Protein AF-0000000077706873 (afdb_homodimer)

Sequence (640 aa):
MIKENCWNIPVNAPACMERHLDAADYRADGTLLLGASSLAGRCWQGSVWVYSDPKLAPSEGFCKAGVQTEAGVTDVRWISERSLLLASDAGSVELWELAEDERLLINRFTHLEHDDVVTGVSVSAGGRLAVSCSVDCRIKVWDLNQETVTSSYNAHSQPVSGVSCSPVDESLFLSCAQDGRLLLWDRRKPKPASRLDVVSPSCSPTAVVWHPHQSSTIAYGDELGRVTVRDLQTSDGVRTINAHSRRVSRLTFSSDSSPLLASVSDDCSVAVVTAELREIFRDRRHQDFVRGVCWVPGDSAVLTTVGWDHQVLHHSVSAPMIKENCWNIPVNAPACMERHLDAADYRADGTLLLGASSLAGRCWQGSVWVYSDPKLAPSEGFCKAGVQTEAGVTDVRWISERSLLLASDAGSVELWELAEDERLLINRFTHLEHDDVVTGVSVSAGGRLAVSCSVDCRIKVWDLNQETVTSSYNAHSQPVSGVSCSPVDESLFLSCAQDGRLLLWDRRKPKPASRLDVVSPSCSPTAVVWHPHQSSTIAYGDELGRVTVRDLQTSDGVRTINAHSRRVSRLTFSSDSSPLLASVSDDCSVAVVTAELREIFRDRRHQDFVRGVCWVPGDSAVLTTVGWDHQVLHHSVSAP

Organism: NCBI:txid369639

Nearest PDB structures (foldseek):
  7mx7-assembly1_B  TM=8.783E-01  e=8.567E-37  Homo sapiens
  4g56-assembly1_D-2  TM=8.998E-01  e=6.599E-36  Xenopus laevis
  5emk-assembly1_B  TM=8.696E-01  e=1.750E-36  Homo sapiens
  4x61-assembly1_B  TM=8.875E-01  e=2.028E-35  Homo sapiens
  4g56-assembly1_B-2  TM=8.948E-01  e=6.788E-32  Xenopus laevis

Structure (mmCIF, N/CA/C/O backbone):
data_AF-0000000077706873-model_v1
#
loop_
_entity.id
_entity.type
_entity.pdbx_description
1 polymer 'Methylosome protein WDR77'
#
loop_
_atom_site.group_PDB
_atom_site.id
_atom_site.type_symbol
_atom_site.label_atom_id
_atom_site.label_alt_id
_atom_site.label_comp_id
_atom_site.label_asym_id
_atom_site.label_entity_id
_atom_site.label_seq_id
_atom_site.pdbx_PDB_ins_code
_atom_site.Cartn_x
_atom_site.Cartn_y
_atom_site.Cartn_z
_atom_site.occupancy
_atom_site.B_iso_or_equiv
_atom_site.auth_seq_id
_atom_site.auth_comp_id
_atom_site.auth_asym_id
_atom_site.auth_atom_id
_atom_site.pdbx_PDB_model_num
ATOM 1 N N . MET A 1 1 ? 15.844 -6.973 32.781 1 16.78 1 MET A N 1
ATOM 2 C CA . MET A 1 1 ? 14.586 -7.574 32.344 1 16.78 1 MET A CA 1
ATOM 3 C C . MET A 1 1 ? 14.188 -7.07 30.969 1 16.78 1 MET A C 1
ATOM 5 O O . MET A 1 1 ? 14.062 -5.863 30.766 1 16.78 1 MET A O 1
ATOM 9 N N . ILE A 1 2 ? 14.406 -7.609 29.719 1 21.69 2 ILE A N 1
ATOM 10 C CA . ILE A 1 2 ? 14.766 -7.16 28.375 1 21.69 2 ILE A CA 1
ATOM 11 C C . ILE A 1 2 ? 13.547 -6.531 27.688 1 21.69 2 ILE A C 1
ATOM 13 O O . ILE A 1 2 ? 12.484 -7.156 27.609 1 21.69 2 ILE A O 1
ATOM 17 N N . LYS A 1 3 ? 13.219 -5.371 27.875 1 23.64 3 LYS A N 1
ATOM 18 C CA . LYS A 1 3 ? 12.055 -4.555 27.547 1 23.64 3 LYS A CA 1
ATOM 19 C C . LYS A 1 3 ? 11.57 -4.836 26.125 1 23.64 3 LYS A C 1
ATOM 21 O O . LYS A 1 3 ? 12.305 -4.625 25.156 1 23.64 3 LYS A O 1
ATOM 26 N N . GLU A 1 4 ? 10.859 -5.969 25.75 1 26.92 4 GLU A N 1
ATOM 27 C CA . GLU A 1 4 ? 10.438 -6.648 24.531 1 26.92 4 GLU A CA 1
ATOM 28 C C . GLU A 1 4 ? 9.852 -5.664 23.531 1 26.92 4 GLU A C 1
ATOM 30 O O . GLU A 1 4 ? 9.102 -4.762 23.906 1 26.92 4 GLU A O 1
ATOM 35 N N . ASN A 1 5 ? 10.594 -5.234 22.578 1 28.28 5 ASN A N 1
ATOM 36 C CA . ASN A 1 5 ? 10.281 -4.363 21.453 1 28.28 5 ASN A CA 1
ATOM 37 C C . ASN A 1 5 ? 8.875 -4.629 20.922 1 28.28 5 ASN A C 1
ATOM 39 O O . ASN A 1 5 ? 8.609 -5.691 20.359 1 28.28 5 ASN A O 1
ATOM 43 N N . CYS A 1 6 ? 7.891 -4.383 21.672 1 31.64 6 CYS A N 1
ATOM 44 C CA . CYS A 1 6 ? 6.523 -4.75 21.328 1 31.64 6 CYS A CA 1
ATOM 45 C C . CYS A 1 6 ? 6.27 -4.555 19.828 1 31.64 6 CYS A C 1
ATOM 47 O O . CYS A 1 6 ? 5.195 -4.891 19.328 1 31.64 6 CYS A O 1
ATOM 49 N N . TRP A 1 7 ? 6.75 -3.361 19.25 1 31.06 7 TRP A N 1
ATOM 50 C CA . TRP A 1 7 ? 6.488 -3.244 17.828 1 31.06 7 TRP A CA 1
ATOM 51 C C . TRP A 1 7 ? 7.414 -4.156 17.031 1 31.06 7 TRP A C 1
ATOM 53 O O . TRP A 1 7 ? 8.633 -4.141 17.234 1 31.06 7 TRP A O 1
ATOM 63 N N . ASN A 1 8 ? 7.348 -5.332 17 1 32.16 8 ASN A N 1
ATOM 64 C CA . ASN A 1 8 ? 8.094 -6.395 16.344 1 32.16 8 ASN A CA 1
ATOM 65 C C . ASN A 1 8 ? 8.562 -5.969 14.945 1 32.16 8 ASN A C 1
ATOM 67 O O . ASN A 1 8 ? 8.07 -6.488 13.945 1 32.16 8 ASN A O 1
ATOM 71 N N . ILE A 1 9 ? 8.688 -4.762 14.648 1 34.12 9 ILE A N 1
ATOM 72 C CA . ILE A 1 9 ? 9.195 -4.41 13.328 1 34.12 9 ILE A CA 1
ATOM 73 C C . ILE A 1 9 ? 10.602 -4.98 13.148 1 34.12 9 ILE A C 1
ATOM 75 O O . ILE A 1 9 ? 11.484 -4.734 13.969 1 34.12 9 ILE A O 1
ATOM 79 N N . PRO A 1 10 ? 10.758 -6.059 12.359 1 32.31 10 PRO A N 1
ATOM 80 C CA . PRO A 1 10 ? 12.109 -6.586 12.125 1 32.31 10 PRO A CA 1
ATOM 81 C C . PRO A 1 10 ? 13.117 -5.488 11.789 1 32.31 10 PRO A C 1
ATOM 83 O O . PRO A 1 10 ? 12.75 -4.461 11.211 1 32.31 10 PRO A O 1
ATOM 86 N N . VAL A 1 11 ? 14.352 -5.48 12.32 1 32.69 11 VAL A N 1
ATOM 87 C CA . VAL A 1 11 ? 15.547 -4.652 12.227 1 32.69 11 VAL A CA 1
ATOM 88 C C . VAL A 1 11 ? 15.938 -4.469 10.766 1 32.69 11 VAL A C 1
ATOM 90 O O . VAL A 1 11 ? 16.5 -3.439 10.391 1 32.69 11 VAL A O 1
ATOM 93 N N . ASN A 1 12 ? 15.977 -5.562 9.992 1 28.95 12 ASN A N 1
ATOM 94 C CA . ASN A 1 12 ? 16.578 -5.566 8.664 1 28.95 12 ASN A CA 1
ATOM 95 C C . ASN A 1 12 ? 15.719 -4.82 7.656 1 28.95 12 ASN A C 1
ATOM 97 O O . ASN A 1 12 ? 15.844 -5.035 6.449 1 28.95 12 ASN A O 1
ATOM 101 N N . ALA A 1 13 ? 14.547 -4.453 7.984 1 32.66 13 ALA A N 1
ATOM 102 C CA . ALA A 1 13 ? 13.75 -3.744 6.992 1 32.66 13 ALA A CA 1
ATOM 103 C C . ALA A 1 13 ? 14.539 -2.607 6.355 1 32.66 13 ALA A C 1
ATOM 105 O O . ALA A 1 13 ? 15.383 -1.986 7.008 1 32.66 13 ALA A O 1
ATOM 106 N N . PRO A 1 14 ? 14.742 -2.668 4.988 1 32.25 14 PRO A N 1
ATOM 107 C CA . PRO A 1 14 ? 15.492 -1.52 4.477 1 32.25 14 PRO A CA 1
ATOM 108 C C . PRO A 1 14 ? 15.477 -0.33 5.43 1 32.25 14 PRO A C 1
ATOM 110 O O . PRO A 1 14 ? 14.594 -0.233 6.285 1 32.25 14 PRO A O 1
ATOM 113 N N . ALA A 1 15 ? 16.609 0.495 5.57 1 32.75 15 ALA A N 1
ATOM 114 C CA . ALA A 1 15 ? 16.75 1.733 6.332 1 32.75 15 ALA A CA 1
ATOM 115 C C . ALA A 1 15 ? 15.406 2.428 6.516 1 32.75 15 ALA A C 1
ATOM 117 O O . ALA A 1 15 ? 14.742 2.781 5.539 1 32.75 15 ALA A O 1
ATOM 118 N N . CYS A 1 16 ? 14.477 1.838 7.215 1 38.09 16 CYS A N 1
ATOM 119 C CA . CYS A 1 16 ? 13.336 2.631 7.672 1 38.09 16 CYS A CA 1
ATOM 120 C C . CYS A 1 16 ? 13.602 4.121 7.488 1 38.09 16 CYS A C 1
ATOM 122 O O . CYS A 1 16 ? 14.484 4.684 8.141 1 38.09 16 CYS A O 1
ATOM 124 N N . MET A 1 17 ? 13.672 4.5 6.234 1 45.53 17 MET A N 1
ATOM 125 C CA . MET A 1 17 ? 13.727 5.938 5.965 1 45.53 17 MET A CA 1
ATOM 126 C C . MET A 1 17 ? 13.039 6.723 7.07 1 45.53 17 MET A C 1
ATOM 128 O O . MET A 1 17 ? 12.117 6.215 7.719 1 45.53 17 MET A O 1
ATOM 132 N N . GLU A 1 18 ? 13.719 7.824 7.434 1 60.56 18 GLU A N 1
ATOM 133 C CA . GLU A 1 18 ? 13.523 8.852 8.453 1 60.56 18 GLU A CA 1
ATOM 134 C C . GLU A 1 18 ? 12.062 9.289 8.523 1 60.56 18 GLU A C 1
ATOM 136 O O . GLU A 1 18 ? 11.422 9.492 7.496 1 60.56 18 GLU A O 1
ATOM 141 N N . ARG A 1 19 ? 11.43 8.812 9.578 1 78.69 19 ARG A N 1
ATOM 142 C CA . ARG A 1 19 ? 10.102 9.32 9.906 1 78.69 19 ARG A CA 1
ATOM 143 C C . ARG A 1 19 ? 10.055 10.836 9.812 1 78.69 19 ARG A C 1
ATOM 145 O O . ARG A 1 19 ? 10.977 11.523 10.281 1 78.69 19 ARG A O 1
ATOM 152 N N . HIS A 1 20 ? 9.25 11.211 8.891 1 87.56 20 HIS A N 1
ATOM 153 C CA . HIS A 1 20 ? 8.938 12.633 8.844 1 87.56 20 HIS A CA 1
ATOM 154 C C . HIS A 1 20 ? 7.789 12.977 9.789 1 87.56 20 HIS A C 1
ATOM 156 O O . HIS A 1 20 ? 6.672 12.477 9.617 1 87.56 20 HIS A O 1
ATOM 162 N N . LEU A 1 21 ? 8.117 13.75 10.82 1 94.06 21 LEU A N 1
ATOM 163 C CA . LEU A 1 21 ? 7.023 14.234 11.648 1 94.06 21 LEU A CA 1
ATOM 164 C C . LEU A 1 21 ? 6.242 15.336 10.938 1 94.06 21 LEU A C 1
ATOM 166 O O . LEU A 1 21 ? 6.805 16.375 10.594 1 94.06 21 LEU A O 1
ATOM 170 N N . ASP A 1 22 ? 4.934 15.062 10.773 1 94.31 22 ASP A N 1
ATOM 171 C CA . ASP A 1 22 ? 4.141 15.922 9.906 1 94.31 22 ASP A CA 1
ATOM 172 C C . ASP A 1 22 ? 3.154 16.766 10.719 1 94.31 22 ASP A C 1
ATOM 174 O O . ASP A 1 22 ? 2.68 17.797 10.25 1 94.31 22 ASP A O 1
ATOM 178 N N . ALA A 1 23 ? 2.783 16.266 11.883 1 97.12 23 ALA A N 1
ATOM 179 C CA . ALA A 1 23 ? 1.717 16.938 12.609 1 97.12 23 ALA A CA 1
ATOM 180 C C . ALA A 1 23 ? 1.834 16.703 14.109 1 97.12 23 ALA A C 1
ATOM 182 O O . ALA A 1 23 ? 2.336 15.656 14.539 1 97.12 23 AL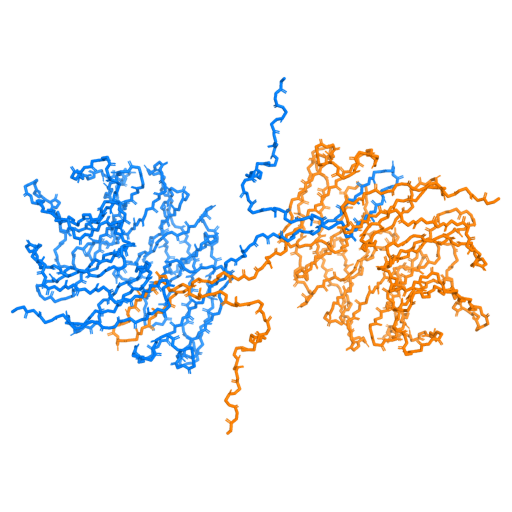A A O 1
ATOM 183 N N . ALA A 1 24 ? 1.385 17.672 14.867 1 98.06 24 ALA A N 1
ATOM 184 C CA . ALA A 1 24 ? 1.316 17.609 16.328 1 98.06 24 ALA A CA 1
ATOM 185 C C . ALA A 1 24 ? 0.114 18.391 16.859 1 98.06 24 ALA A C 1
ATOM 187 O O . ALA A 1 24 ? -0.297 19.391 16.266 1 98.06 24 ALA A O 1
ATOM 188 N N . ASP A 1 25 ? -0.452 17.938 17.922 1 98.12 25 ASP A N 1
ATOM 189 C CA . ASP A 1 25 ? -1.562 18.609 18.609 1 98.12 25 ASP A CA 1
ATOM 190 C C . ASP A 1 25 ? -1.57 18.266 20.094 1 98.12 25 ASP A C 1
ATOM 192 O O . ASP A 1 25 ? -1.201 17.156 20.484 1 98.12 25 ASP A O 1
ATOM 196 N N . TYR A 1 26 ? -1.989 19.219 20.891 1 97 26 TYR A N 1
ATOM 197 C CA . TYR A 1 26 ? -2.07 18.984 22.328 1 97 26 TYR A CA 1
ATOM 198 C C . TYR A 1 26 ? -3.514 18.781 22.766 1 97 26 TYR A C 1
ATOM 200 O O . TYR A 1 26 ? -4.422 19.469 22.297 1 97 26 TYR A O 1
ATOM 208 N N . ARG A 1 27 ? -3.598 17.875 23.672 1 95.75 27 ARG A N 1
ATOM 209 C CA . ARG A 1 27 ? -4.824 17.75 24.453 1 95.75 27 ARG A CA 1
ATOM 210 C C . ARG A 1 27 ? -4.863 18.781 25.562 1 95.75 27 ARG A C 1
ATOM 212 O O . ARG A 1 27 ? -3.832 19.359 25.922 1 95.75 27 ARG A O 1
ATOM 219 N N . ALA A 1 28 ? -6.043 19 26.125 1 92.25 28 ALA A N 1
ATOM 220 C CA . ALA A 1 28 ? -6.207 20.031 27.141 1 92.25 28 ALA A CA 1
ATOM 221 C C . ALA A 1 28 ? -5.332 19.75 28.359 1 92.25 28 ALA A C 1
ATOM 223 O O . ALA A 1 28 ? -4.883 20.688 29.031 1 92.25 28 ALA A O 1
ATOM 224 N N . ASP A 1 29 ? -5.047 18.547 28.656 1 93.44 29 ASP A N 1
ATOM 225 C CA . ASP A 1 29 ? -4.297 18.188 29.859 1 93.44 29 ASP A CA 1
ATOM 226 C C . ASP A 1 29 ? -2.795 18.172 29.578 1 93.44 29 ASP A C 1
ATOM 228 O O . ASP A 1 29 ? -2.01 17.75 30.438 1 93.44 29 ASP A O 1
ATOM 232 N N . GLY A 1 30 ? -2.404 18.5 28.406 1 94.31 30 GLY A N 1
ATOM 233 C CA . GLY A 1 30 ? -0.988 18.594 28.094 1 94.31 30 GLY A CA 1
ATOM 234 C C . GLY A 1 30 ? -0.446 17.359 27.406 1 94.31 30 GLY A C 1
ATOM 235 O O . GLY A 1 30 ? 0.752 17.266 27.141 1 94.31 30 GLY A O 1
ATOM 236 N N . THR A 1 31 ? -1.299 16.391 27.141 1 96.06 31 THR A N 1
ATOM 237 C CA . THR A 1 31 ? -0.906 15.203 26.391 1 96.06 31 THR A CA 1
ATOM 238 C C . THR A 1 31 ? -0.659 15.547 24.922 1 96.06 31 THR A C 1
ATOM 240 O O . THR A 1 31 ? -1.461 16.25 24.297 1 96.06 31 THR A O 1
ATOM 243 N N . LEU A 1 32 ? 0.48 15.031 24.406 1 97.69 32 LEU A N 1
ATOM 244 C CA . LEU A 1 32 ? 0.893 15.383 23.062 1 97.69 32 LEU A CA 1
ATOM 245 C C . LEU A 1 32 ? 0.562 14.258 22.078 1 97.69 32 LEU A C 1
ATOM 247 O O . LEU A 1 32 ? 0.85 13.094 22.359 1 97.69 32 LEU A O 1
ATOM 251 N N . LEU A 1 33 ? -0.036 14.625 20.984 1 98.19 33 LEU A N 1
ATOM 252 C CA . LEU A 1 33 ? -0.323 13.742 19.859 1 98.19 33 LEU A CA 1
ATOM 253 C C . LEU A 1 33 ? 0.626 14.016 18.703 1 98.19 33 LEU A C 1
ATOM 255 O O . LEU A 1 33 ? 0.815 15.164 18.312 1 98.19 33 LEU A O 1
ATOM 259 N N . LEU A 1 34 ? 1.258 12.945 18.172 1 96.75 34 LEU A N 1
ATOM 260 C CA . LEU A 1 34 ? 2.152 13.078 17.016 1 96.75 34 LEU A CA 1
ATOM 261 C C . LEU A 1 34 ? 1.663 12.227 15.852 1 96.75 34 LEU A C 1
ATOM 263 O O . LEU A 1 34 ? 1.203 11.102 16.047 1 96.75 34 LEU A O 1
ATOM 267 N N . GLY A 1 35 ? 1.711 12.781 14.633 1 95.69 35 GLY A N 1
ATOM 268 C CA . GLY A 1 35 ? 1.531 12.047 13.391 1 95.69 35 GLY A CA 1
ATOM 269 C C . GLY A 1 35 ? 2.75 12.094 12.492 1 95.69 35 GLY A C 1
ATOM 270 O O . GLY A 1 35 ? 3.4 13.133 12.367 1 95.69 35 GLY A O 1
ATOM 271 N N . ALA A 1 36 ? 3.074 10.977 11.875 1 93 36 ALA A N 1
ATOM 272 C CA . ALA A 1 36 ? 4.281 10.891 11.055 1 93 36 ALA A CA 1
ATOM 273 C C . ALA A 1 36 ? 4.039 10.055 9.805 1 93 36 ALA A C 1
ATOM 275 O O . ALA A 1 36 ? 3.072 9.289 9.742 1 93 36 ALA A O 1
ATOM 276 N N . SER A 1 37 ? 4.891 10.352 8.82 1 88.19 37 SER A N 1
ATOM 277 C CA . SER A 1 37 ? 4.941 9.547 7.602 1 88.19 37 SER A CA 1
ATOM 278 C C . SER A 1 37 ? 6.332 8.961 7.383 1 88.19 37 SER A C 1
ATOM 280 O O . SER A 1 37 ? 7.336 9.594 7.711 1 88.19 37 SER A O 1
ATOM 282 N N . SER A 1 38 ? 6.375 7.801 6.961 1 79.31 38 SER A N 1
ATOM 283 C CA . SER A 1 38 ? 7.648 7.164 6.645 1 79.31 38 SER A CA 1
ATOM 284 C C . SER A 1 38 ? 7.57 6.402 5.324 1 79.31 38 SER A C 1
ATOM 286 O O . SER A 1 38 ? 6.516 5.867 4.969 1 79.31 38 SER A O 1
ATOM 288 N N . LEU A 1 39 ? 8.578 6.828 4.641 1 62 39 LEU A N 1
ATOM 289 C CA . LEU A 1 39 ? 8.695 6.02 3.434 1 62 39 LEU A CA 1
ATOM 290 C C . LEU A 1 39 ? 8.906 4.551 3.781 1 62 39 LEU A C 1
ATOM 292 O O . LEU A 1 39 ? 9.82 4.215 4.543 1 62 39 LEU A O 1
ATOM 296 N N . ALA A 1 40 ? 7.863 4.062 3.682 1 56.66 40 ALA A N 1
ATOM 297 C CA . ALA A 1 40 ? 8.008 2.619 3.855 1 56.66 40 ALA A CA 1
ATOM 298 C C . ALA A 1 40 ? 8.422 1.948 2.549 1 56.66 40 ALA A C 1
ATOM 300 O O . ALA A 1 40 ? 8.367 2.566 1.482 1 56.66 40 ALA A O 1
ATOM 301 N N . GLY A 1 41 ? 9.117 0.908 2.697 1 53.66 41 GLY A N 1
ATOM 302 C CA . GLY A 1 41 ? 9.766 0.121 1.658 1 53.66 41 GLY A CA 1
ATOM 303 C C . GLY A 1 41 ? 8.922 -0.016 0.403 1 53.66 41 GLY A C 1
ATOM 304 O O . GLY A 1 41 ? 7.852 0.579 0.301 1 53.66 41 GLY A O 1
ATOM 305 N N . ARG A 1 42 ? 9.359 -0.532 -0.549 1 53.12 42 ARG A N 1
ATOM 306 C CA . ARG A 1 42 ? 8.922 -0.988 -1.863 1 53.12 42 ARG A CA 1
ATOM 307 C C . ARG A 1 42 ? 7.656 -1.834 -1.753 1 53.12 42 ARG A C 1
ATOM 309 O O . ARG A 1 42 ? 7.559 -2.699 -0.88 1 53.12 42 ARG A O 1
ATOM 316 N N . CYS A 1 43 ? 6.52 -1.011 -2.227 1 59.03 43 CYS A N 1
ATOM 317 C CA . CYS A 1 43 ? 5.332 -1.855 -2.318 1 59.03 43 CYS A CA 1
ATOM 318 C C . CYS A 1 43 ? 5.305 -2.615 -3.639 1 59.03 43 CYS A C 1
ATOM 320 O O . CYS A 1 43 ? 5.938 -2.201 -4.613 1 59.03 43 CYS A O 1
ATOM 322 N N . TRP A 1 44 ? 4.879 -3.775 -3.549 1 66.69 44 TRP A N 1
ATOM 323 C CA . TRP A 1 44 ? 4.672 -4.566 -4.758 1 66.69 44 TRP A CA 1
ATOM 324 C C . TRP A 1 44 ? 3.24 -4.43 -5.262 1 66.69 44 TRP A C 1
ATOM 326 O O . TRP A 1 44 ? 2.289 -4.535 -4.484 1 66.69 44 TRP A O 1
ATOM 336 N N . GLN A 1 45 ? 3.125 -3.848 -6.469 1 79.38 45 GLN A N 1
ATOM 337 C CA . GLN A 1 45 ? 1.843 -3.871 -7.164 1 79.38 45 GLN A CA 1
ATOM 338 C C . GLN A 1 45 ? 1.781 -5.02 -8.164 1 79.38 45 GLN A C 1
ATOM 340 O O . GLN A 1 45 ? 2.799 -5.656 -8.453 1 79.38 45 GLN A O 1
ATOM 345 N N . GLY A 1 46 ? 0.496 -5.328 -8.594 1 87.19 46 GLY A N 1
ATOM 346 C CA . GLY A 1 46 ? 0.313 -6.414 -9.539 1 87.19 46 GLY A CA 1
ATOM 347 C C . GLY A 1 46 ? -0.362 -5.977 -10.828 1 87.19 46 GLY A C 1
ATOM 348 O O . GLY A 1 46 ? -0.893 -4.867 -10.906 1 87.19 46 GLY A O 1
ATOM 349 N N . SER A 1 47 ? -0.188 -6.762 -11.828 1 89.56 47 SER A N 1
ATOM 350 C CA . SER A 1 47 ? -0.892 -6.613 -13.102 1 89.56 47 SER A CA 1
ATOM 351 C C . SER A 1 47 ? -1.396 -7.957 -13.609 1 89.56 47 SER A C 1
ATOM 353 O O . SER A 1 47 ? -0.757 -8.992 -13.398 1 89.56 47 SER A O 1
ATOM 355 N N . VAL A 1 48 ? -2.561 -7.895 -14.242 1 94.94 48 VAL A N 1
ATOM 356 C CA . VAL A 1 48 ? -3.146 -9.047 -14.93 1 94.94 48 VAL A CA 1
ATOM 357 C C . VAL A 1 48 ? -3.48 -8.672 -16.375 1 94.94 48 VAL A C 1
ATOM 359 O O . VAL A 1 48 ? -4.07 -7.617 -16.625 1 94.94 48 VAL A O 1
ATOM 362 N N . TRP A 1 49 ? -3.064 -9.523 -17.312 1 95.44 49 TRP A N 1
ATOM 363 C CA . TRP A 1 49 ? -3.344 -9.281 -18.719 1 95.44 49 TRP A CA 1
ATOM 364 C C . TRP A 1 49 ? -3.932 -10.516 -19.375 1 95.44 49 TRP A C 1
ATOM 366 O O . TRP A 1 49 ? -3.545 -11.648 -19.062 1 95.44 49 TRP A O 1
ATOM 376 N N . VAL A 1 50 ? -4.836 -10.266 -20.328 1 96.38 50 VAL A N 1
ATOM 377 C CA . VAL A 1 50 ? -5.426 -11.32 -21.141 1 96.38 50 VAL A CA 1
ATOM 378 C C . VAL A 1 50 ? -5.059 -11.094 -22.609 1 96.38 50 VAL A C 1
ATOM 380 O O . VAL A 1 50 ? -5.289 -10.008 -23.156 1 96.38 50 VAL A O 1
ATOM 383 N N . TYR A 1 51 ? -4.496 -12.109 -23.266 1 96.5 51 TYR A N 1
ATOM 384 C CA . TYR A 1 51 ? -4.09 -12.023 -24.656 1 96.5 51 TYR A CA 1
ATOM 385 C C . TYR A 1 51 ? -4.832 -13.047 -25.5 1 96.5 51 TYR A C 1
ATOM 387 O O . TYR A 1 51 ? -4.707 -14.258 -25.281 1 96.5 51 TYR A O 1
ATOM 395 N N . SER A 1 52 ? -5.523 -12.57 -26.516 1 96.06 52 SER A N 1
ATOM 396 C CA . SER A 1 52 ? -6.113 -13.492 -27.469 1 96.06 52 SER A CA 1
ATOM 397 C C . SER A 1 52 ? -5.035 -14.203 -28.281 1 96.06 52 SER A C 1
ATOM 399 O O . SER A 1 52 ? -5.168 -15.391 -28.609 1 96.06 52 SER A O 1
ATOM 401 N N . ASP A 1 53 ? -4.062 -13.492 -28.672 1 96.25 53 ASP A N 1
ATOM 402 C CA . ASP A 1 53 ? -2.885 -14.047 -29.344 1 96.25 53 ASP A CA 1
ATOM 403 C C . ASP A 1 53 ? -1.69 -14.094 -28.391 1 96.25 53 ASP A C 1
ATOM 405 O O . ASP A 1 53 ? -1.033 -13.07 -28.156 1 96.25 53 ASP A O 1
ATOM 409 N N . PRO A 1 54 ? -1.365 -15.297 -27.969 1 95.88 54 PRO A N 1
ATOM 410 C CA . PRO A 1 54 ? -0.304 -15.43 -26.969 1 95.88 54 PRO A CA 1
ATOM 411 C C . PRO A 1 54 ? 1.046 -14.922 -27.469 1 95.88 54 PRO A C 1
ATOM 413 O O . PRO A 1 54 ? 1.902 -14.547 -26.656 1 95.88 54 PRO A O 1
ATOM 416 N N . LYS A 1 55 ? 1.239 -14.867 -28.672 1 95.38 55 LYS A N 1
ATOM 417 C CA . LYS A 1 55 ? 2.525 -14.461 -29.234 1 95.38 55 LYS A CA 1
ATOM 418 C C . LYS A 1 55 ? 2.775 -12.969 -29.016 1 95.38 55 LYS A C 1
ATOM 420 O O . LYS A 1 55 ? 3.908 -12.508 -29.156 1 95.38 55 LYS A O 1
ATOM 425 N N . LEU A 1 56 ? 1.769 -12.266 -28.75 1 94.25 56 LEU A N 1
ATOM 426 C CA . LEU A 1 56 ? 1.897 -10.82 -28.578 1 94.25 56 LEU A CA 1
ATOM 427 C C . LEU A 1 56 ? 2.191 -10.477 -27.125 1 94.25 56 LEU A C 1
ATOM 429 O O . LEU A 1 56 ? 2.475 -9.32 -26.797 1 94.25 56 LEU A O 1
ATOM 433 N N . ALA A 1 57 ? 2.107 -11.461 -26.266 1 93.88 57 ALA A N 1
ATOM 434 C CA . ALA A 1 57 ? 2.467 -11.258 -24.875 1 93.88 57 ALA A CA 1
ATOM 435 C C . ALA A 1 57 ? 3.979 -11.117 -24.703 1 93.88 57 ALA A C 1
ATOM 437 O O . ALA A 1 57 ? 4.75 -11.734 -25.438 1 93.88 57 ALA A O 1
ATOM 438 N N . PRO A 1 58 ? 4.539 -10.273 -23.781 1 92.88 58 PRO A N 1
ATOM 439 C CA . PRO A 1 58 ? 3.812 -9.555 -22.734 1 92.88 58 PRO A CA 1
ATOM 440 C C . PRO A 1 58 ? 3.566 -8.086 -23.078 1 92.88 58 PRO A C 1
ATOM 442 O O . PRO A 1 58 ? 3.5 -7.242 -22.188 1 92.88 58 PRO A O 1
ATOM 445 N N . SER A 1 59 ? 3.496 -7.742 -24.328 1 88.88 59 SER A N 1
ATOM 446 C CA . SER A 1 59 ? 3.262 -6.359 -24.719 1 88.88 59 SER A CA 1
ATOM 447 C C . SER A 1 59 ? 1.866 -5.895 -24.328 1 88.88 59 SER A C 1
ATOM 449 O O . SER A 1 59 ? 0.868 -6.352 -24.891 1 88.88 59 SER A O 1
ATOM 451 N N . GLU A 1 60 ? 1.838 -4.941 -23.469 1 85.44 60 GLU A N 1
ATOM 452 C CA . GLU A 1 60 ? 0.584 -4.504 -22.859 1 85.44 60 GLU A CA 1
ATOM 453 C C . GLU A 1 60 ? -0.36 -3.918 -23.906 1 85.44 60 GLU A C 1
ATOM 455 O O . GLU A 1 60 ? -1.581 -4.039 -23.797 1 85.44 60 GLU A O 1
ATOM 460 N N . GLY A 1 61 ? 0.227 -3.287 -24.906 1 84.44 61 GLY A N 1
ATOM 461 C CA . GLY A 1 61 ? -0.577 -2.652 -25.938 1 84.44 61 GLY A CA 1
ATOM 462 C C . GLY A 1 61 ? -1.406 -3.639 -26.75 1 84.44 61 GLY A C 1
ATOM 463 O O . GLY A 1 61 ? -2.332 -3.244 -27.453 1 84.44 61 GLY A O 1
ATOM 464 N N . PHE A 1 62 ? -1.13 -4.941 -26.609 1 90.12 62 PHE A N 1
ATOM 465 C CA . PHE A 1 62 ? -1.813 -5.93 -27.438 1 90.12 62 PHE A CA 1
ATOM 466 C C . PHE A 1 62 ? -2.723 -6.809 -26.578 1 90.12 62 PHE A C 1
ATOM 468 O O . PHE A 1 62 ? -3.271 -7.797 -27.062 1 90.12 62 PHE A O 1
ATOM 475 N N . CYS A 1 63 ? -2.816 -6.543 -25.281 1 91.5 63 CYS A N 1
ATOM 476 C CA . CYS A 1 63 ? -3.73 -7.32 -24.453 1 91.5 63 CYS A CA 1
ATOM 477 C C . CYS A 1 63 ? -5.18 -6.953 -24.75 1 91.5 63 CYS A C 1
ATOM 479 O O . CYS A 1 63 ? -5.473 -5.812 -25.109 1 91.5 63 CYS A O 1
ATOM 481 N N . LYS A 1 64 ? -5.93 -7.902 -24.688 1 92.38 64 LYS A N 1
ATOM 482 C CA . LYS A 1 64 ? -7.359 -7.684 -24.891 1 92.38 64 LYS A CA 1
ATOM 483 C C . LYS A 1 64 ? -7.992 -7.02 -23.672 1 92.38 64 LYS A C 1
ATOM 485 O O . LYS A 1 64 ? -8.922 -6.215 -23.812 1 92.38 64 LYS A O 1
ATOM 490 N N . ALA A 1 65 ? -7.566 -7.395 -22.516 1 93.06 65 ALA A N 1
ATOM 491 C CA . ALA A 1 65 ? -7.969 -6.797 -21.25 1 93.06 65 ALA A CA 1
ATOM 492 C C . ALA A 1 65 ? -6.809 -6.793 -20.25 1 93.06 65 ALA A C 1
ATOM 494 O O . ALA A 1 65 ? -5.953 -7.68 -20.281 1 93.06 65 ALA A O 1
ATOM 495 N N . GLY A 1 66 ? -6.754 -5.773 -19.438 1 93.31 66 GLY A N 1
ATOM 496 C CA . GLY A 1 66 ? -5.727 -5.676 -18.422 1 93.31 66 GLY A CA 1
ATOM 497 C C . GLY A 1 66 ? -6.148 -4.828 -17.234 1 93.31 66 GLY A C 1
ATOM 498 O O . GLY A 1 66 ? -7.012 -3.957 -17.359 1 93.31 66 GLY A O 1
ATOM 499 N N . VAL A 1 67 ? -5.535 -5.141 -16.078 1 89.5 67 VAL A N 1
ATOM 500 C CA . VAL A 1 67 ? -5.832 -4.355 -14.875 1 89.5 67 VAL A CA 1
ATOM 501 C C . VAL A 1 67 ? -4.617 -4.348 -13.953 1 89.5 67 VAL A C 1
ATOM 503 O O . VAL A 1 67 ? -3.83 -5.297 -13.938 1 89.5 67 VAL A O 1
ATOM 506 N N . GLN A 1 68 ? -4.52 -3.277 -13.266 1 85.75 68 GLN A N 1
ATOM 507 C CA . GLN A 1 68 ? -3.568 -3.225 -12.164 1 85.75 68 GLN A CA 1
ATOM 508 C C . GLN A 1 68 ? -4.223 -3.645 -10.852 1 85.75 68 GLN A C 1
ATOM 510 O O . GLN A 1 68 ? -5.363 -3.271 -10.57 1 85.75 68 GLN A O 1
ATOM 515 N N . THR A 1 69 ? -3.477 -4.5 -10.133 1 85.25 69 THR A N 1
ATOM 516 C CA . THR A 1 69 ? -3.949 -4.91 -8.812 1 85.25 69 THR A CA 1
ATOM 517 C C . THR A 1 69 ? -3.146 -4.219 -7.711 1 85.25 69 THR A C 1
ATOM 519 O O . THR A 1 69 ? -2.027 -3.762 -7.945 1 85.25 69 THR A O 1
ATOM 522 N N . GLU A 1 70 ? -3.695 -4.109 -6.559 1 77.94 70 GLU A N 1
ATOM 523 C CA . GLU A 1 70 ? -3.084 -3.383 -5.449 1 77.94 70 GLU A CA 1
ATOM 524 C C . GLU A 1 70 ? -1.846 -4.109 -4.934 1 77.94 70 GLU A C 1
ATOM 526 O O . GLU A 1 70 ? -0.916 -3.479 -4.426 1 77.94 70 GLU A O 1
ATOM 531 N N . ALA A 1 71 ? -1.929 -5.395 -5.004 1 83.56 71 ALA A N 1
ATOM 532 C CA . ALA A 1 71 ? -0.812 -6.223 -4.555 1 83.56 71 ALA A CA 1
ATOM 533 C C . ALA A 1 71 ? -0.26 -7.066 -5.699 1 83.56 71 ALA A C 1
ATOM 535 O O . ALA A 1 71 ? -0.911 -7.219 -6.738 1 83.56 71 ALA A O 1
ATOM 536 N N . GLY A 1 72 ? 0.965 -7.527 -5.57 1 88.88 72 GLY A N 1
ATOM 537 C CA . GLY A 1 72 ? 1.558 -8.422 -6.551 1 88.88 72 GLY A CA 1
ATOM 538 C C . GLY A 1 72 ? 0.744 -9.68 -6.777 1 88.88 72 GLY A C 1
ATOM 539 O O . GLY A 1 72 ? 0.03 -10.133 -5.879 1 88.88 72 GLY A O 1
ATOM 540 N N . VAL A 1 73 ? 0.865 -10.258 -7.977 1 94.38 73 VAL A N 1
ATOM 541 C CA . VAL A 1 73 ? 0.155 -11.477 -8.352 1 94.38 73 VAL A CA 1
ATOM 542 C C . VAL A 1 73 ? 1.116 -12.664 -8.336 1 94.38 73 VAL A C 1
ATOM 544 O O . VAL A 1 73 ? 2.133 -12.656 -9.031 1 94.38 73 VAL A O 1
ATOM 547 N N . THR A 1 74 ? 0.732 -13.641 -7.516 1 96.12 74 THR A N 1
ATOM 548 C CA . THR A 1 74 ? 1.629 -14.781 -7.375 1 96.12 74 THR A CA 1
ATOM 549 C C . THR A 1 74 ? 1.162 -15.953 -8.234 1 96.12 74 THR A C 1
ATOM 551 O O . THR A 1 74 ? 1.958 -16.812 -8.602 1 96.12 74 THR A O 1
ATOM 554 N N . ASP A 1 75 ? -0.107 -16.031 -8.523 1 98 75 ASP A N 1
ATOM 555 C CA . ASP A 1 75 ? -0.685 -17.109 -9.336 1 98 75 ASP A CA 1
ATOM 556 C C . ASP A 1 75 ? -2.004 -16.656 -9.961 1 98 75 ASP A C 1
ATOM 558 O O . ASP A 1 75 ? -2.699 -15.797 -9.422 1 98 75 ASP A O 1
ATOM 562 N N . VAL A 1 76 ? -2.316 -17.266 -11.094 1 98.19 76 VAL A N 1
ATOM 563 C CA . VAL A 1 76 ? -3.568 -17 -11.797 1 98.19 76 VAL A CA 1
ATOM 564 C C . VAL A 1 76 ? -4.105 -18.297 -12.398 1 98.19 76 VAL A C 1
ATOM 566 O O . VAL A 1 76 ? -3.332 -19.156 -12.836 1 98.19 76 VAL A O 1
ATOM 569 N N . ARG A 1 77 ? -5.426 -18.438 -12.406 1 98.12 77 ARG A N 1
ATOM 570 C CA . ARG A 1 77 ? -6.082 -19.578 -13.039 1 98.12 77 ARG A CA 1
ATOM 571 C C . ARG A 1 77 ? -7.395 -19.156 -13.688 1 98.12 77 ARG A C 1
ATOM 573 O O . ARG A 1 77 ? -8.156 -18.375 -13.117 1 98.12 77 ARG A O 1
ATOM 580 N N . TRP A 1 78 ? -7.645 -19.75 -14.828 1 97.5 78 TRP A N 1
ATOM 581 C CA . TRP A 1 78 ? -8.992 -19.672 -15.383 1 97.5 78 TRP A CA 1
ATOM 582 C C . TRP A 1 78 ? -9.945 -20.578 -14.625 1 97.5 78 TRP A C 1
ATOM 584 O O . TRP A 1 78 ? -9.602 -21.719 -14.305 1 97.5 78 TRP A O 1
ATOM 594 N N . ILE A 1 79 ? -11.094 -20.062 -14.359 1 97.31 79 ILE A N 1
ATOM 595 C CA . ILE A 1 79 ? -12.172 -20.859 -13.797 1 97.31 79 ILE A CA 1
ATOM 596 C C . ILE A 1 79 ? -13.117 -21.297 -14.914 1 97.31 79 ILE A C 1
ATOM 598 O O . ILE A 1 79 ? -13.547 -22.453 -14.961 1 97.31 79 ILE A O 1
ATOM 602 N N . SER A 1 80 ? -13.461 -20.391 -15.75 1 95.25 80 SER A N 1
ATOM 603 C CA . SER A 1 80 ? -14.32 -20.562 -16.922 1 95.25 80 SER A CA 1
ATOM 604 C C . SER A 1 80 ? -13.836 -19.703 -18.078 1 95.25 80 SER A C 1
ATOM 606 O O . SER A 1 80 ? -12.703 -19.203 -18.078 1 95.25 80 SER A O 1
ATOM 608 N N . GLU A 1 81 ? -14.711 -19.594 -19.031 1 94.75 81 GLU A N 1
ATOM 609 C CA . GLU A 1 81 ? -14.359 -18.781 -20.188 1 94.75 81 GLU A CA 1
ATOM 610 C C . GLU A 1 81 ? -14.289 -17.297 -19.812 1 94.75 81 GLU A C 1
ATOM 612 O O . GLU A 1 81 ? -13.641 -16.516 -20.516 1 94.75 81 GLU A O 1
ATOM 617 N N . ARG A 1 82 ? -14.93 -17.016 -18.719 1 95.5 82 ARG A N 1
ATOM 618 C CA . ARG A 1 82 ? -15 -15.578 -18.438 1 95.5 82 ARG A CA 1
ATOM 619 C C . ARG A 1 82 ? -14.461 -15.273 -17.031 1 95.5 82 ARG A C 1
ATOM 621 O O . ARG A 1 82 ? -14.219 -14.109 -16.703 1 95.5 82 ARG A O 1
ATOM 628 N N . SER A 1 83 ? -14.281 -16.266 -16.281 1 96.5 83 SER A N 1
ATOM 629 C CA . SER A 1 83 ? -13.906 -16.016 -14.898 1 96.5 83 SER A CA 1
ATOM 630 C C . SER A 1 83 ? -12.484 -16.5 -14.617 1 96.5 83 SER A C 1
ATOM 632 O O . SER A 1 83 ? -12.062 -17.531 -15.125 1 96.5 83 SER A O 1
ATOM 634 N N . LEU A 1 84 ? -11.797 -15.703 -13.797 1 96.69 84 LEU A N 1
ATOM 635 C CA . LEU A 1 84 ? -10.438 -16.094 -13.43 1 96.69 84 LEU A CA 1
ATOM 636 C C . LEU A 1 84 ? -10.195 -15.883 -11.938 1 96.69 84 LEU A C 1
ATOM 638 O O . LEU A 1 84 ? -10.844 -15.047 -11.312 1 96.69 84 LEU A O 1
ATOM 642 N N . LEU A 1 85 ? -9.336 -16.641 -11.375 1 98.19 85 LEU A N 1
ATOM 643 C CA . LEU A 1 85 ? -8.93 -16.609 -9.977 1 98.19 85 LEU A CA 1
ATOM 644 C C . LEU A 1 85 ? -7.492 -16.109 -9.836 1 98.19 85 LEU A C 1
ATOM 646 O O . LEU A 1 85 ? -6.613 -16.516 -10.602 1 98.19 85 LEU A O 1
ATOM 650 N N . LEU A 1 86 ? -7.273 -15.211 -8.875 1 97.31 86 LEU A N 1
ATOM 651 C CA . LEU A 1 86 ? -5.961 -14.617 -8.648 1 97.31 86 LEU A CA 1
ATOM 652 C C . LEU A 1 86 ? -5.504 -14.852 -7.211 1 97.31 86 LEU A C 1
ATOM 654 O O . LEU A 1 86 ? -6.305 -14.742 -6.277 1 97.31 86 LEU A O 1
ATOM 658 N N . ALA A 1 87 ? -4.23 -15.156 -7.039 1 97.5 87 ALA A N 1
ATOM 659 C CA . ALA A 1 87 ? -3.559 -15.172 -5.742 1 97.5 87 ALA A CA 1
ATOM 660 C C . ALA A 1 87 ? -2.637 -13.969 -5.586 1 97.5 87 ALA A C 1
ATOM 662 O O . ALA A 1 87 ? -1.9 -13.617 -6.512 1 97.5 87 ALA A O 1
ATOM 663 N N . SER A 1 88 ? -2.627 -13.344 -4.453 1 94.19 88 SER A N 1
ATOM 664 C CA . SER A 1 88 ? -1.825 -12.133 -4.258 1 94.19 88 SER A CA 1
ATOM 665 C C . SER A 1 88 ? -0.742 -12.359 -3.207 1 94.19 88 SER A C 1
ATOM 667 O O . SER A 1 88 ? -0.848 -13.266 -2.381 1 94.19 88 SER A O 1
ATOM 669 N N . ASP A 1 89 ? 0.26 -11.438 -3.234 1 90.5 89 ASP A N 1
ATOM 670 C CA . ASP A 1 89 ? 1.323 -11.523 -2.238 1 90.5 89 ASP A CA 1
ATOM 671 C C . ASP A 1 89 ? 0.938 -10.781 -0.96 1 90.5 89 ASP A C 1
ATOM 673 O O . ASP A 1 89 ? 1.699 -10.773 0.01 1 90.5 89 ASP A O 1
ATOM 677 N N . ALA A 1 90 ? -0.295 -10.266 -0.989 1 84.31 90 ALA A N 1
ATOM 678 C CA . ALA A 1 90 ? -0.78 -9.602 0.22 1 84.31 90 ALA A CA 1
ATOM 679 C C . ALA A 1 90 ? -1.735 -10.508 0.994 1 84.31 90 ALA A C 1
ATOM 681 O O . ALA A 1 90 ? -2.27 -10.109 2.033 1 84.31 90 ALA A O 1
ATOM 682 N N . GLY A 1 91 ? -2.012 -11.695 0.476 1 92.19 91 GLY A N 1
ATOM 683 C CA . GLY A 1 91 ? -2.816 -12.664 1.206 1 92.19 91 GLY A CA 1
ATOM 684 C C . GLY A 1 91 ? -4.254 -12.727 0.721 1 92.19 91 GLY A C 1
ATOM 685 O O . GLY A 1 91 ? -5.094 -13.375 1.346 1 92.19 91 GLY A O 1
ATOM 686 N N . SER A 1 92 ? -4.508 -12.062 -0.38 1 94.25 92 SER A N 1
ATOM 687 C CA . SER A 1 92 ? -5.875 -12.094 -0.889 1 94.25 92 SER A CA 1
ATOM 688 C C . SER A 1 92 ? -6.023 -13.125 -2.004 1 94.25 92 SER A C 1
ATOM 690 O O . SER A 1 92 ? -5.055 -13.445 -2.695 1 94.25 92 SER A O 1
ATOM 692 N N . VAL A 1 93 ? -7.184 -13.688 -2.051 1 97.06 93 VAL A N 1
ATOM 693 C CA . VAL A 1 93 ? -7.695 -14.391 -3.223 1 97.06 93 VAL A CA 1
ATOM 694 C C . VAL A 1 93 ? -8.773 -13.547 -3.898 1 97.06 93 VAL A C 1
ATOM 696 O O . VAL A 1 93 ? -9.68 -13.039 -3.234 1 97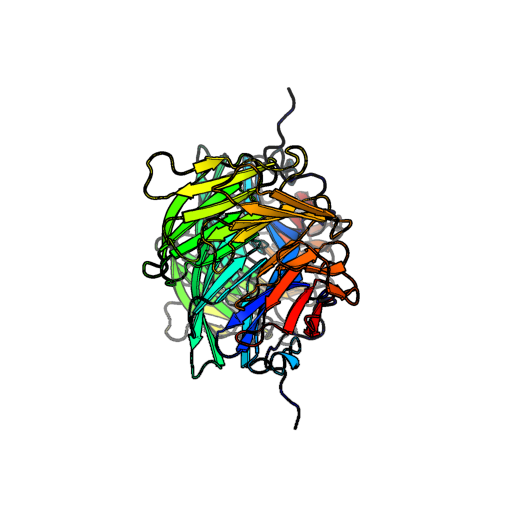.06 93 VAL A O 1
ATOM 699 N N . GLU A 1 94 ? -8.617 -13.367 -5.203 1 96.25 94 GLU A N 1
ATOM 700 C CA . GLU A 1 94 ? -9.508 -12.469 -5.93 1 96.25 94 GLU A CA 1
ATOM 701 C C . GLU A 1 94 ? -10.18 -13.188 -7.102 1 96.25 94 GLU A C 1
ATOM 703 O O . GLU A 1 94 ? -9.547 -13.992 -7.789 1 96.25 94 GLU A O 1
ATOM 708 N N . LEU A 1 95 ? -11.461 -12.891 -7.242 1 96.25 95 LEU A N 1
ATOM 709 C CA . LEU A 1 95 ? -12.227 -13.359 -8.391 1 96.25 95 LEU A CA 1
ATOM 710 C C . LEU A 1 95 ? -12.5 -12.219 -9.367 1 96.25 95 LEU A C 1
ATOM 712 O O . LEU A 1 95 ? -13.023 -11.172 -8.969 1 96.25 95 LEU A O 1
ATOM 716 N N . TRP A 1 96 ? -12.094 -12.422 -10.594 1 95.94 96 TRP A N 1
ATOM 717 C CA . TRP A 1 96 ? -12.297 -11.43 -11.648 1 95.94 96 TRP A CA 1
ATOM 718 C C . TRP A 1 96 ? -13.125 -12.016 -12.789 1 95.94 96 TRP A C 1
ATOM 720 O O . TRP A 1 96 ? -13.117 -13.227 -13.008 1 95.94 96 TRP A O 1
ATOM 730 N N . GLU A 1 97 ? -13.812 -11.133 -13.5 1 95.56 97 GLU A N 1
ATOM 731 C CA . GLU A 1 97 ? -14.641 -11.547 -14.625 1 95.56 97 GLU A CA 1
ATOM 732 C C . GLU A 1 97 ? -14.43 -10.641 -15.836 1 95.56 97 GLU A C 1
ATOM 734 O O . GLU A 1 97 ? -14.312 -9.422 -15.688 1 95.56 97 GLU A O 1
ATOM 739 N N . LEU A 1 98 ? -14.383 -11.305 -16.984 1 94.19 98 LEU A N 1
ATOM 740 C CA . LEU A 1 98 ? -14.367 -10.547 -18.219 1 94.19 98 LEU A CA 1
ATOM 741 C C . LEU A 1 98 ? -15.766 -10.047 -18.578 1 94.19 98 LEU A C 1
ATOM 743 O O . LEU A 1 98 ? -16.734 -10.82 -18.531 1 94.19 98 LEU A O 1
ATOM 747 N N . ALA A 1 99 ? -15.758 -8.742 -18.766 1 92.44 99 ALA A N 1
ATOM 748 C CA . ALA A 1 99 ? -17.016 -8.109 -19.141 1 92.44 99 ALA A CA 1
ATOM 749 C C . ALA A 1 99 ? -16.844 -7.277 -20.406 1 92.44 99 ALA A C 1
ATOM 751 O O . ALA A 1 99 ? -15.75 -7.188 -20.953 1 92.44 99 ALA A O 1
ATOM 752 N N . GLU A 1 100 ? -17.969 -6.734 -20.922 1 91.5 100 GLU A N 1
ATOM 753 C CA . GLU A 1 100 ? -17.984 -5.867 -22.094 1 91.5 100 GLU A CA 1
ATOM 754 C C . GLU A 1 100 ? -17.234 -6.504 -23.266 1 91.5 100 GLU A C 1
ATOM 756 O O . GLU A 1 100 ? -16.266 -5.938 -23.75 1 91.5 100 GLU A O 1
ATOM 761 N N . ASP A 1 101 ? -17.688 -7.648 -23.797 1 92.88 101 ASP A N 1
ATOM 762 C CA . ASP A 1 101 ? -17.094 -8.414 -24.891 1 92.88 101 ASP A CA 1
ATOM 763 C C . ASP A 1 101 ? -15.625 -8.711 -24.625 1 92.88 101 ASP A C 1
ATOM 765 O O . ASP A 1 101 ? -14.773 -8.516 -25.484 1 92.88 101 ASP A O 1
ATOM 769 N N . GLU A 1 102 ? -15.281 -8.953 -23.359 1 91.94 102 GLU A N 1
ATOM 770 C CA . GLU A 1 102 ? -13.992 -9.422 -22.859 1 91.94 102 GLU A CA 1
ATOM 771 C C . GLU A 1 102 ? -12.945 -8.312 -22.906 1 91.94 102 GLU A C 1
ATOM 773 O O . GLU A 1 102 ? -11.75 -8.586 -23.031 1 91.94 102 GLU A O 1
ATOM 778 N N . ARG A 1 103 ? -13.344 -7.039 -22.859 1 89.56 103 ARG A N 1
ATOM 779 C CA . ARG A 1 103 ? -12.398 -5.93 -22.969 1 89.56 103 ARG A CA 1
ATOM 780 C C . ARG A 1 103 ? -12.148 -5.289 -21.609 1 89.56 103 ARG A C 1
ATOM 782 O O . ARG A 1 103 ? -11.297 -4.414 -21.469 1 89.56 103 ARG A O 1
ATOM 789 N N . LEU A 1 104 ? -12.969 -5.867 -20.703 1 90.56 104 LEU A N 1
ATOM 790 C CA . LEU A 1 104 ? -12.859 -5.301 -19.359 1 90.56 104 LEU A CA 1
ATOM 791 C C . LEU A 1 104 ? -12.805 -6.402 -18.297 1 90.56 104 LEU A C 1
ATOM 793 O O . LEU A 1 104 ? -13.555 -7.379 -18.375 1 90.56 104 LEU A O 1
ATOM 797 N N . LEU A 1 105 ? -11.867 -6.215 -17.406 1 91.88 105 LEU A N 1
ATOM 798 C CA . LEU A 1 105 ? -11.82 -7.078 -16.234 1 91.88 105 LEU A CA 1
ATOM 799 C C . LEU A 1 105 ? -12.5 -6.406 -15.039 1 91.88 105 LEU A C 1
ATOM 801 O O . LEU A 1 105 ? -12.133 -5.293 -14.656 1 91.88 105 LEU A O 1
ATOM 805 N N . ILE A 1 106 ? -13.484 -7.113 -14.453 1 91 106 ILE A N 1
ATOM 806 C CA . ILE A 1 106 ? -14.203 -6.598 -13.297 1 91 106 ILE A CA 1
ATOM 807 C C . ILE A 1 106 ? -13.906 -7.461 -12.07 1 91 106 ILE A C 1
ATOM 809 O O . ILE A 1 106 ? -13.961 -8.688 -12.141 1 91 106 ILE A O 1
ATOM 813 N N . ASN A 1 107 ? -13.562 -6.738 -10.984 1 90.44 107 ASN A N 1
ATOM 814 C CA . ASN A 1 107 ? -13.328 -7.453 -9.734 1 90.44 107 ASN A CA 1
ATOM 815 C C . ASN A 1 107 ? -14.641 -7.883 -9.086 1 90.44 107 ASN A C 1
ATOM 817 O O . ASN A 1 107 ? -15.445 -7.043 -8.68 1 90.44 107 ASN A O 1
ATOM 821 N N . ARG A 1 108 ? -14.836 -9.148 -8.953 1 89.44 108 ARG A N 1
ATOM 822 C CA . ARG A 1 108 ? -16.047 -9.664 -8.32 1 89.44 108 ARG A CA 1
ATOM 823 C C . ARG A 1 108 ? -15.898 -9.703 -6.805 1 89.44 108 ARG A C 1
ATOM 825 O O . ARG A 1 108 ? -16.781 -9.266 -6.074 1 89.44 108 ARG A O 1
ATOM 832 N N . PHE A 1 109 ? -14.758 -10.312 -6.41 1 87.88 109 PHE A N 1
ATOM 833 C CA . PHE A 1 109 ? -14.469 -10.227 -4.984 1 87.88 109 PHE A CA 1
ATOM 834 C C . PHE A 1 109 ? -12.961 -10.219 -4.738 1 87.88 109 PHE A C 1
ATOM 836 O O . PHE A 1 109 ? -12.195 -10.719 -5.562 1 87.88 109 PHE A O 1
ATOM 843 N N . THR A 1 110 ? -12.586 -9.562 -3.635 1 88.94 110 THR A N 1
ATOM 844 C CA . THR A 1 110 ? -11.258 -9.625 -3.031 1 88.94 110 THR A CA 1
ATOM 845 C C . THR A 1 110 ? -11.352 -9.984 -1.552 1 88.94 110 THR A C 1
ATOM 847 O O . THR A 1 110 ? -11.844 -9.188 -0.744 1 88.94 110 THR A O 1
ATOM 850 N N . HIS A 1 111 ? -10.906 -11.203 -1.237 1 91.06 111 HIS A N 1
ATOM 851 C CA . HIS A 1 111 ? -10.977 -11.641 0.153 1 91.06 111 HIS A CA 1
ATOM 852 C C . HIS A 1 111 ? -9.578 -11.789 0.751 1 91.06 111 HIS A C 1
ATOM 854 O O . HIS A 1 111 ? -8.781 -12.594 0.27 1 91.06 111 HIS A O 1
ATOM 860 N N . LEU A 1 112 ? -9.328 -11.016 1.793 1 88.12 112 LEU A N 1
ATOM 861 C CA . LEU A 1 112 ? -8.078 -11.125 2.531 1 88.12 112 LEU A CA 1
ATOM 862 C C . LEU A 1 112 ? -8.164 -12.219 3.588 1 88.12 112 LEU A C 1
ATOM 864 O O . LEU A 1 112 ? -8.258 -11.93 4.781 1 88.12 112 LEU A O 1
ATOM 868 N N . GLU A 1 113 ? -8.062 -13.508 3.17 1 90.75 113 GLU A N 1
ATOM 869 C CA . GLU A 1 113 ? -8.336 -14.641 4.051 1 90.75 113 GLU A CA 1
ATOM 870 C C . GLU A 1 113 ? -7.047 -15.266 4.566 1 90.75 113 GLU A C 1
ATOM 872 O O . GLU A 1 113 ? -7.066 -16.062 5.508 1 90.75 113 GLU A O 1
ATOM 877 N N . HIS A 1 114 ? -5.93 -14.992 3.945 1 92.75 114 HIS A N 1
ATOM 878 C CA . HIS A 1 114 ? -4.633 -15.477 4.402 1 92.75 114 HIS A CA 1
ATOM 879 C C . HIS A 1 114 ? -3.85 -14.367 5.102 1 92.75 114 HIS A C 1
ATOM 881 O O . HIS A 1 114 ? -3.912 -13.211 4.695 1 92.75 114 HIS A O 1
ATOM 887 N N . ASP A 1 115 ? -3.084 -14.672 6.043 1 85.44 115 ASP A N 1
ATOM 888 C CA . ASP A 1 115 ? -2.336 -13.711 6.844 1 85.44 115 ASP A CA 1
ATOM 889 C C . ASP A 1 115 ? -0.979 -13.406 6.215 1 85.44 115 ASP A C 1
ATOM 891 O O . ASP A 1 115 ? -0.182 -12.656 6.777 1 85.44 115 ASP A O 1
ATOM 895 N N . ASP A 1 116 ? -0.709 -14.039 5.195 1 89.19 116 ASP A N 1
ATOM 896 C CA . ASP A 1 116 ? 0.541 -13.852 4.465 1 89.19 116 ASP A CA 1
ATOM 897 C C . ASP A 1 116 ? 0.356 -14.141 2.977 1 89.19 116 ASP A C 1
ATOM 899 O O . ASP A 1 116 ? -0.766 -14.367 2.518 1 89.19 116 ASP A O 1
ATOM 903 N N . VAL A 1 117 ? 1.412 -14.18 2.182 1 90.5 117 VAL A N 1
ATOM 904 C CA . VAL A 1 117 ? 1.427 -14.367 0.734 1 90.5 117 VAL A CA 1
ATOM 905 C C . VAL A 1 117 ? 0.673 -15.641 0.37 1 90.5 117 VAL A C 1
ATOM 907 O O . VAL A 1 117 ? 0.917 -16.703 0.954 1 90.5 117 VAL A O 1
ATOM 910 N N . VAL A 1 118 ? -0.297 -15.531 -0.529 1 97.44 118 VAL A N 1
ATOM 911 C CA . VAL A 1 118 ? -0.871 -16.719 -1.151 1 97.44 118 VAL A CA 1
ATOM 912 C C . VAL A 1 118 ? 0.081 -17.25 -2.221 1 97.44 118 VAL A C 1
ATOM 914 O O . VAL A 1 118 ? 0.381 -16.562 -3.195 1 97.44 118 VAL A O 1
ATOM 917 N N . THR A 1 119 ? 0.527 -18.5 -2.076 1 97.25 119 THR A N 1
ATOM 918 C CA . THR A 1 119 ? 1.593 -19.031 -2.92 1 97.25 119 THR A CA 1
ATOM 919 C C . THR A 1 119 ? 1.014 -19.75 -4.137 1 97.25 119 THR A C 1
ATOM 921 O O . THR A 1 119 ? 1.72 -19.984 -5.121 1 97.25 119 THR A O 1
ATOM 924 N N . GLY A 1 120 ? -0.243 -20.141 -4.051 1 97.94 120 GLY A N 1
ATOM 925 C CA . GLY A 1 120 ? -0.859 -20.828 -5.172 1 97.94 120 GLY A CA 1
ATOM 926 C C . GLY A 1 120 ? -2.359 -21 -5.02 1 97.94 120 GLY A C 1
ATOM 927 O O . GLY A 1 120 ? -2.889 -20.922 -3.91 1 97.94 120 GLY A O 1
ATOM 928 N N . VAL A 1 121 ? -2.992 -21.203 -6.18 1 98.62 121 VAL A N 1
ATOM 929 C CA . VAL A 1 121 ? -4.406 -21.547 -6.242 1 98.62 121 VAL A CA 1
ATOM 930 C C . VAL A 1 121 ? -4.617 -22.688 -7.238 1 98.62 121 VAL A C 1
ATOM 932 O O . VAL A 1 121 ? -3.881 -22.797 -8.227 1 98.62 121 VAL A O 1
ATOM 935 N N . SER A 1 122 ? -5.543 -23.516 -6.93 1 98.44 122 SER A N 1
ATOM 936 C CA . SER A 1 122 ? -5.98 -24.594 -7.82 1 98.44 122 SER A CA 1
ATOM 937 C C . SER A 1 122 ? -7.5 -24.656 -7.91 1 98.44 122 SER A C 1
ATOM 939 O O . SER A 1 122 ? -8.195 -24.484 -6.902 1 98.44 122 SER A O 1
ATOM 941 N N . VAL A 1 123 ? -7.953 -24.859 -9.141 1 97.62 123 VAL A N 1
ATOM 942 C CA . VAL A 1 123 ? -9.391 -24.891 -9.375 1 97.62 123 VAL A CA 1
ATOM 943 C C . VAL A 1 123 ? -9.828 -26.328 -9.68 1 97.62 123 VAL A C 1
ATOM 945 O O . VAL A 1 123 ? -9.156 -27.047 -10.422 1 97.62 123 VAL A O 1
ATOM 948 N N . SER A 1 124 ? -10.945 -26.688 -9.117 1 95.69 124 SER A N 1
ATOM 949 C CA . SER A 1 124 ? -11.461 -28.031 -9.383 1 95.69 124 SER A CA 1
ATOM 950 C C . SER A 1 124 ? -11.984 -28.141 -10.812 1 95.69 124 SER A C 1
ATOM 952 O O . SE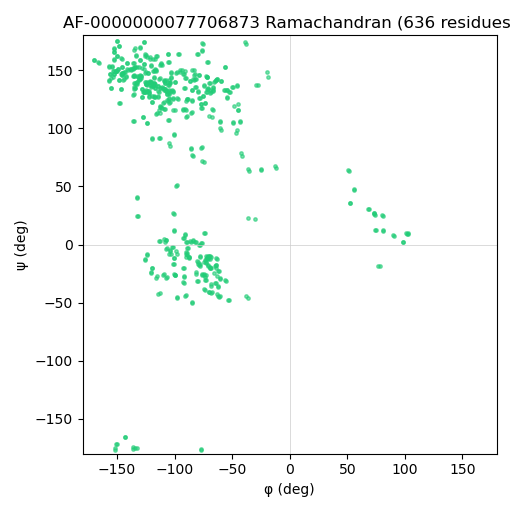R A 1 124 ? -12.281 -27.125 -11.453 1 95.69 124 SER A O 1
ATOM 954 N N . ALA A 1 125 ? -12.039 -29.359 -11.32 1 88.81 125 ALA A N 1
ATOM 955 C CA . ALA A 1 125 ? -12.438 -29.625 -12.703 1 88.81 125 ALA A CA 1
ATOM 956 C C . ALA A 1 125 ? -13.805 -29.016 -13.008 1 88.81 125 ALA A C 1
ATOM 958 O O . ALA A 1 125 ? -14.031 -28.5 -14.109 1 88.81 125 ALA A O 1
ATOM 959 N N . GLY A 1 126 ? -14.688 -28.906 -12.125 1 88.94 126 GLY A N 1
ATOM 960 C CA . GLY A 1 126 ? -16.016 -28.359 -12.359 1 88.94 126 GLY A CA 1
ATOM 961 C C . GLY A 1 126 ? -16.094 -26.859 -12.141 1 88.94 126 GLY A C 1
ATOM 962 O O . GLY A 1 126 ? -17.109 -26.234 -12.438 1 88.94 126 GLY A O 1
ATOM 963 N N . GLY A 1 127 ? -15.086 -26.359 -11.688 1 93.19 127 GLY A N 1
ATOM 964 C CA . GLY A 1 127 ? -15.008 -24.922 -11.5 1 93.19 127 GLY A CA 1
ATOM 965 C C . GLY A 1 127 ? -15.82 -24.422 -10.32 1 93.19 127 GLY A C 1
ATOM 966 O O . GLY A 1 127 ? -16.062 -23.219 -10.188 1 93.19 127 GLY A O 1
ATOM 967 N N . ARG A 1 128 ? -16.25 -25.297 -9.508 1 94.5 128 ARG A N 1
ATOM 968 C CA . ARG A 1 128 ? -17.078 -24.922 -8.383 1 94.5 128 ARG A CA 1
ATOM 969 C C . ARG A 1 128 ? -16.25 -24.656 -7.137 1 94.5 128 ARG A C 1
ATOM 971 O O . ARG A 1 128 ? -16.594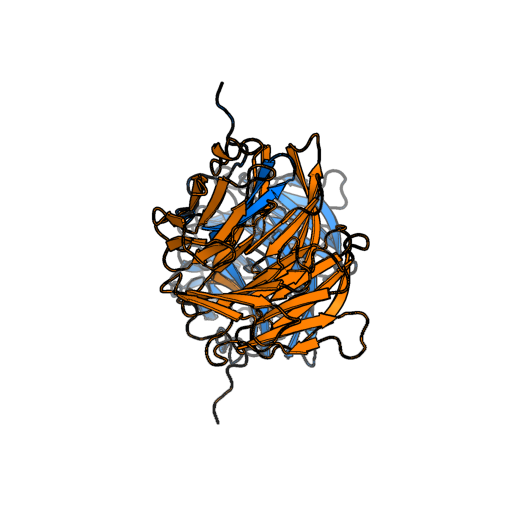 -23.828 -6.301 1 94.5 128 ARG A O 1
ATOM 978 N N . LEU A 1 129 ? -15.18 -25.406 -7.047 1 96.94 129 LEU A N 1
ATOM 979 C CA . LEU A 1 129 ? -14.328 -25.312 -5.867 1 96.94 129 LEU A CA 1
ATOM 980 C C . LEU A 1 129 ? -12.922 -24.844 -6.246 1 96.94 129 LEU A C 1
ATOM 982 O O . LEU A 1 129 ? -12.477 -25.078 -7.371 1 96.94 129 LEU A O 1
ATOM 986 N N . ALA A 1 130 ? -12.32 -24.172 -5.344 1 98.19 130 ALA A N 1
ATOM 987 C CA . ALA A 1 130 ? -10.906 -23.828 -5.461 1 98.19 130 ALA A CA 1
ATOM 988 C C . ALA A 1 130 ? -10.172 -24.047 -4.141 1 98.19 130 ALA A C 1
ATOM 990 O O . ALA A 1 130 ? -10.805 -24.109 -3.08 1 98.19 130 ALA A O 1
ATOM 991 N N . VAL A 1 131 ? -8.898 -24.234 -4.211 1 98.62 131 VAL A N 1
ATOM 992 C CA . VAL A 1 131 ? -8.039 -24.375 -3.035 1 98.62 131 VAL A CA 1
ATOM 993 C C . VAL A 1 131 ? -6.898 -23.375 -3.107 1 98.62 131 VAL A C 1
ATOM 995 O O . VAL A 1 131 ? -6.293 -23.188 -4.168 1 98.62 131 VAL A O 1
ATOM 998 N N . SER A 1 132 ? -6.676 -22.672 -2.049 1 98.62 132 SER A N 1
ATOM 999 C CA . SER A 1 132 ? -5.539 -21.766 -1.96 1 98.62 132 SER A CA 1
ATOM 1000 C C . SER A 1 132 ? -4.57 -22.188 -0.864 1 98.62 132 SER A C 1
ATOM 1002 O O . SER A 1 132 ? -4.969 -22.844 0.103 1 98.62 132 SER A O 1
ATOM 1004 N N . CYS A 1 133 ? -3.303 -21.891 -1.043 1 98.62 133 CYS A N 1
ATOM 1005 C CA . CYS A 1 133 ? -2.262 -22.141 -0.054 1 98.62 133 CYS A CA 1
ATOM 1006 C C . CYS A 1 133 ? -1.411 -20.906 0.179 1 98.62 133 CYS A C 1
ATOM 1008 O O . CYS A 1 133 ? -1.332 -20.031 -0.685 1 98.62 133 CYS A O 1
ATOM 1010 N N . SER A 1 134 ? -0.755 -20.906 1.358 1 98.06 134 SER A N 1
ATOM 1011 C CA . SER A 1 134 ? -0.123 -19.641 1.742 1 98.06 134 SER A CA 1
ATOM 1012 C C . SER A 1 134 ? 1.119 -19.891 2.594 1 98.06 134 SER A C 1
ATOM 1014 O O . SER A 1 134 ? 1.298 -20.969 3.145 1 98.06 134 SER A O 1
ATOM 1016 N N . VAL A 1 135 ? 1.884 -18.812 2.625 1 93.75 135 VAL A N 1
ATOM 1017 C CA . VAL A 1 135 ? 3.047 -18.766 3.506 1 93.75 135 VAL A CA 1
ATOM 1018 C C . VAL A 1 135 ? 2.596 -18.828 4.965 1 93.75 135 VAL A C 1
ATOM 1020 O O . VAL A 1 135 ? 3.373 -19.203 5.844 1 93.75 135 VAL A O 1
ATOM 1023 N N . ASP A 1 136 ? 1.333 -18.562 5.258 1 92 136 ASP A N 1
ATOM 1024 C CA . ASP A 1 136 ? 0.819 -18.594 6.625 1 92 136 ASP A CA 1
ATOM 1025 C C . ASP A 1 136 ? 0.607 -20.031 7.098 1 92 136 ASP A C 1
ATOM 1027 O O . ASP A 1 136 ? 0.02 -20.266 8.156 1 92 136 ASP A O 1
ATOM 1031 N N . CYS A 1 137 ? 0.924 -21.016 6.277 1 96.94 137 CYS A N 1
ATOM 1032 C CA . CYS A 1 137 ? 0.921 -22.453 6.555 1 96.94 137 CYS A CA 1
ATOM 1033 C C . CYS A 1 137 ? -0.487 -23.031 6.441 1 96.94 137 CYS A C 1
ATOM 1035 O O . CYS A 1 137 ? -0.726 -24.172 6.824 1 96.94 137 CYS A O 1
ATOM 1037 N N . ARG A 1 138 ? -1.381 -22.266 5.914 1 97.44 138 ARG A N 1
ATOM 1038 C CA . ARG A 1 138 ? -2.766 -22.719 5.863 1 97.44 138 ARG A CA 1
ATOM 1039 C C . ARG A 1 138 ? -3.197 -23 4.426 1 97.44 138 ARG A C 1
ATOM 1041 O O . ARG A 1 138 ? -2.635 -22.438 3.482 1 97.44 138 ARG A O 1
ATOM 1048 N N . ILE A 1 139 ? -4.18 -23.875 4.379 1 98.5 139 ILE A N 1
ATOM 1049 C CA . ILE A 1 139 ? -4.891 -24.172 3.141 1 98.5 139 ILE A CA 1
ATOM 1050 C C . ILE A 1 139 ? -6.367 -23.812 3.293 1 98.5 139 ILE A C 1
ATOM 1052 O O . ILE A 1 139 ? -6.977 -24.094 4.328 1 98.5 139 ILE A O 1
ATOM 1056 N N . LYS A 1 140 ? -6.914 -23.188 2.281 1 98.44 140 LYS A N 1
ATOM 1057 C CA . LYS A 1 140 ? -8.328 -22.812 2.33 1 98.44 140 LYS A CA 1
ATOM 1058 C C . LYS A 1 140 ? -9.078 -23.359 1.116 1 98.44 140 LYS A C 1
ATOM 1060 O O . LYS A 1 140 ? -8.555 -23.328 -0.001 1 98.44 140 LYS A O 1
ATOM 1065 N N . VAL A 1 141 ? -10.289 -23.828 1.401 1 98.12 141 VAL A N 1
ATOM 1066 C CA . VAL A 1 141 ? -11.18 -24.312 0.347 1 98.12 141 VAL A CA 1
ATOM 1067 C C . VAL A 1 141 ? -12.289 -23.281 0.105 1 98.12 141 VAL A C 1
ATOM 1069 O O . VAL A 1 141 ? -12.914 -22.797 1.052 1 98.12 141 VAL A O 1
ATOM 1072 N N . TRP A 1 142 ? -12.5 -22.984 -1.117 1 98 142 TRP A N 1
ATOM 1073 C CA . TRP A 1 142 ? -13.445 -21.938 -1.507 1 98 142 TRP A CA 1
ATOM 1074 C C . TRP A 1 142 ? -14.625 -22.547 -2.27 1 98 142 TRP A C 1
ATOM 1076 O O . TRP A 1 142 ? -14.445 -23.406 -3.129 1 98 142 TRP A O 1
ATOM 1086 N N . ASP A 1 143 ? -15.82 -22.125 -1.959 1 96.62 143 ASP A N 1
ATOM 1087 C CA . ASP A 1 143 ? -16.969 -22.266 -2.855 1 96.62 143 ASP A CA 1
ATOM 1088 C C . ASP A 1 143 ? -17.094 -21.047 -3.768 1 96.62 143 ASP A C 1
ATOM 1090 O O . ASP A 1 143 ? -17.453 -19.953 -3.314 1 96.62 143 ASP A O 1
ATOM 1094 N N . LEU A 1 144 ? -16.844 -21.172 -4.996 1 94.94 144 LEU A N 1
ATOM 1095 C CA . LEU A 1 144 ? -16.734 -20.047 -5.91 1 94.94 144 LEU A CA 1
ATOM 1096 C C . LEU A 1 144 ? -18.109 -19.5 -6.258 1 94.94 144 LEU A C 1
ATOM 1098 O O . LEU A 1 144 ? -18.25 -18.312 -6.605 1 94.94 144 LEU A O 1
ATOM 1102 N N . ASN A 1 145 ? -19.094 -20.297 -6.18 1 93.12 145 ASN A N 1
ATOM 1103 C CA . ASN A 1 145 ? -20.453 -19.812 -6.379 1 93.12 145 ASN A CA 1
ATOM 1104 C C . ASN A 1 145 ? -20.906 -18.922 -5.23 1 93.12 145 ASN A C 1
ATOM 1106 O O . ASN A 1 145 ? -21.5 -17.859 -5.461 1 93.12 145 ASN A O 1
ATOM 1110 N N . GLN A 1 146 ? -20.547 -19.344 -4.047 1 92.44 146 GLN A N 1
ATOM 1111 C CA . GLN A 1 146 ? -20.922 -18.578 -2.867 1 92.44 146 GLN A CA 1
ATOM 1112 C C . GLN A 1 146 ? -19.875 -17.5 -2.555 1 92.44 146 GLN A C 1
ATOM 1114 O O . GLN A 1 146 ? -20.078 -16.656 -1.684 1 92.44 146 GLN A O 1
ATOM 1119 N N . GLU A 1 147 ? -18.781 -17.609 -3.244 1 91.56 147 GLU A N 1
ATOM 1120 C CA . GLU A 1 147 ? -17.703 -16.656 -3.094 1 91.56 147 GLU A CA 1
ATOM 1121 C C . GLU A 1 147 ? -17.25 -16.547 -1.637 1 91.56 147 GLU A C 1
ATOM 1123 O O . GLU A 1 147 ? -17.125 -15.438 -1.101 1 91.56 147 GLU A O 1
ATOM 1128 N N . THR A 1 148 ? -17.062 -17.766 -1.044 1 92.12 148 THR A N 1
ATOM 1129 C CA . THR A 1 148 ? -16.688 -17.797 0.364 1 92.12 148 THR A CA 1
ATOM 1130 C C . THR A 1 148 ? -15.758 -18.969 0.645 1 92.12 148 THR A C 1
ATOM 1132 O O . THR A 1 148 ? -15.711 -19.938 -0.126 1 92.12 148 THR A O 1
ATOM 1135 N N . VAL A 1 149 ? -15.047 -18.828 1.777 1 95.06 149 VAL A N 1
ATOM 1136 C CA . VAL A 1 149 ? -14.234 -19.938 2.277 1 95.06 149 VAL A CA 1
ATOM 1137 C C . VAL A 1 149 ? -15.125 -20.938 3 1 95.06 149 VAL A C 1
ATOM 1139 O O . VAL A 1 149 ? -15.93 -20.578 3.855 1 95.06 149 VAL A O 1
ATOM 1142 N N . THR A 1 150 ? -14.984 -22.156 2.701 1 95.19 150 THR A N 1
ATOM 1143 C CA . THR A 1 150 ? -15.82 -23.188 3.316 1 95.19 150 THR A CA 1
ATOM 1144 C C . THR A 1 150 ? -15.008 -24 4.324 1 95.19 150 THR A C 1
ATOM 1146 O O . THR A 1 150 ? -15.578 -24.578 5.254 1 95.19 150 THR A O 1
ATOM 1149 N N . SER A 1 151 ? -13.719 -24.125 4.129 1 95.69 151 SER A N 1
ATOM 1150 C CA . SER A 1 151 ? -12.844 -24.844 5.047 1 95.69 151 SER A CA 1
ATOM 1151 C C . SER A 1 151 ? -11.469 -24.203 5.133 1 95.69 151 SER A C 1
ATOM 1153 O O . SER A 1 151 ? -10.984 -23.625 4.156 1 95.69 151 SER A O 1
ATOM 1155 N N . SER A 1 152 ? -10.883 -24.281 6.262 1 96.25 152 SER A N 1
ATOM 1156 C CA . SER A 1 152 ? -9.508 -23.844 6.52 1 96.25 152 SER A CA 1
ATOM 1157 C C . SER A 1 152 ? -8.703 -24.953 7.199 1 96.25 152 SER A C 1
ATOM 1159 O O . SER A 1 152 ? -9.117 -25.469 8.242 1 96.25 152 SER A O 1
ATOM 1161 N N . TYR A 1 153 ? -7.578 -25.312 6.664 1 97.06 153 TYR A N 1
ATOM 1162 C CA . TYR A 1 153 ? -6.77 -26.422 7.188 1 97.06 153 TYR A CA 1
ATOM 1163 C C . TYR A 1 153 ? -5.41 -25.922 7.66 1 97.06 153 TYR A C 1
ATOM 1165 O O . TYR A 1 153 ? -4.809 -25.047 7.027 1 97.06 153 TYR A O 1
ATOM 1173 N N . ASN A 1 154 ? -4.898 -26.484 8.711 1 95.62 154 ASN A N 1
ATOM 1174 C CA . ASN A 1 154 ? -3.633 -26.078 9.312 1 95.62 154 ASN A CA 1
ATOM 1175 C C . ASN A 1 154 ? -2.744 -27.266 9.617 1 95.62 154 ASN A C 1
ATOM 1177 O O . ASN A 1 154 ? -2.092 -27.312 10.664 1 95.62 154 ASN A O 1
ATOM 1181 N N . ALA A 1 155 ? -2.678 -28.203 8.797 1 96.19 155 ALA A N 1
ATOM 1182 C CA . ALA A 1 155 ? -1.919 -29.422 9.023 1 96.19 155 ALA A CA 1
ATOM 1183 C C . ALA A 1 155 ? -0.439 -29.219 8.711 1 96.19 155 ALA A C 1
ATOM 1185 O O . ALA A 1 155 ? 0.402 -30.031 9.109 1 96.19 155 ALA A O 1
ATOM 1186 N N . HIS A 1 156 ? -0.05 -28.297 7.902 1 96.38 156 HIS A N 1
ATOM 1187 C CA . HIS A 1 156 ? 1.345 -27.969 7.629 1 96.38 156 HIS A CA 1
ATOM 1188 C C . HIS A 1 156 ? 1.914 -27.047 8.711 1 96.38 156 HIS A C 1
ATOM 1190 O O . HIS A 1 156 ? 1.229 -26.141 9.188 1 96.38 156 HIS A O 1
ATOM 1196 N N . SER A 1 157 ? 3.156 -27.234 9.078 1 95.81 157 SER A N 1
ATOM 1197 C CA . SER A 1 157 ? 3.793 -26.438 10.125 1 95.81 157 SER A CA 1
ATOM 1198 C C . SER A 1 157 ? 4.676 -25.359 9.523 1 95.81 157 SER A C 1
ATOM 1200 O O . SER A 1 157 ? 5.199 -24.5 10.25 1 95.81 157 SER A O 1
ATOM 1202 N N . GLN A 1 158 ? 4.926 -25.406 8.344 1 94.12 158 GLN A N 1
ATOM 1203 C CA . GLN A 1 158 ? 5.695 -24.406 7.617 1 94.12 158 GLN A CA 1
ATOM 1204 C C . GLN A 1 158 ? 4.957 -23.969 6.355 1 94.12 158 GLN A C 1
ATOM 1206 O O . GLN A 1 158 ? 3.934 -24.547 5.992 1 94.12 158 GLN A O 1
ATOM 1211 N N . PRO A 1 159 ? 5.434 -22.891 5.691 1 94.38 159 PRO A N 1
ATOM 1212 C CA . PRO A 1 159 ? 4.75 -22.344 4.52 1 94.38 159 PRO A CA 1
ATOM 1213 C C . PRO A 1 159 ? 4.391 -23.406 3.484 1 94.38 159 PRO A C 1
ATOM 1215 O O . PRO A 1 159 ? 5.215 -24.266 3.176 1 94.38 159 PRO A O 1
ATOM 1218 N N . VAL A 1 160 ? 3.158 -23.328 2.973 1 98.38 160 VAL A N 1
ATOM 1219 C CA . VAL A 1 160 ? 2.691 -24.25 1.934 1 98.38 160 VAL A CA 1
ATOM 1220 C C . VAL A 1 160 ? 3.115 -23.734 0.562 1 98.38 160 VAL A C 1
ATOM 1222 O O . VAL A 1 160 ? 2.871 -22.562 0.228 1 98.38 160 VAL A O 1
ATOM 1225 N N . SER A 1 161 ? 3.691 -24.641 -0.278 1 97.44 161 SER A N 1
ATOM 1226 C CA . SER A 1 161 ? 4.332 -24.234 -1.521 1 97.44 161 SER A CA 1
ATOM 1227 C C . SER A 1 161 ? 3.42 -24.453 -2.719 1 97.44 161 SER A C 1
ATOM 1229 O O . SER A 1 161 ? 3.57 -23.812 -3.754 1 97.44 161 SER A O 1
ATOM 1231 N N . GLY A 1 162 ? 2.543 -25.375 -2.584 1 97.81 162 GLY A N 1
ATOM 1232 C CA . GLY A 1 162 ? 1.687 -25.672 -3.723 1 97.81 162 GLY A CA 1
ATOM 1233 C C . GLY A 1 162 ? 0.484 -26.516 -3.361 1 97.81 162 GLY A C 1
ATOM 1234 O O . GLY A 1 162 ? 0.486 -27.203 -2.334 1 97.81 162 GLY A O 1
ATOM 1235 N N . VAL A 1 163 ? -0.53 -26.406 -4.191 1 98.5 163 VAL A N 1
ATOM 1236 C CA . VAL A 1 163 ? -1.739 -27.219 -4.105 1 98.5 163 VAL A CA 1
ATOM 1237 C C . VAL A 1 163 ? -2.17 -27.656 -5.508 1 98.5 163 VAL A C 1
ATOM 1239 O O . VAL A 1 163 ? -1.886 -26.969 -6.492 1 98.5 163 VAL A O 1
ATOM 1242 N N . SER A 1 164 ? -2.812 -28.797 -5.551 1 98.19 164 SER A N 1
ATOM 1243 C CA . SER A 1 164 ? -3.314 -29.312 -6.82 1 98.19 164 SER A CA 1
ATOM 1244 C C . SER A 1 164 ? -4.598 -30.109 -6.621 1 98.19 164 SER A C 1
ATOM 1246 O O . SER A 1 164 ? -4.594 -31.141 -5.945 1 98.19 164 SER A O 1
ATOM 1248 N N . CYS A 1 165 ? -5.621 -29.703 -7.27 1 97.38 165 CYS A N 1
ATOM 1249 C CA . CYS A 1 165 ? -6.883 -30.422 -7.215 1 97.38 165 CYS A CA 1
ATOM 1250 C C . CYS A 1 165 ? -6.844 -31.656 -8.125 1 97.38 165 CYS A C 1
ATOM 1252 O O . CYS A 1 165 ? -6.246 -31.609 -9.203 1 97.38 165 CYS A O 1
ATOM 1254 N N . SER A 1 166 ? -7.527 -32.688 -7.664 1 96.12 166 SER A N 1
ATOM 1255 C CA . SER A 1 166 ? -7.676 -33.844 -8.516 1 96.12 166 SER A CA 1
ATOM 1256 C C . SER A 1 166 ? -8.523 -33.531 -9.742 1 96.12 166 SER A C 1
ATOM 1258 O O . SER A 1 166 ? -9.555 -32.875 -9.641 1 96.12 166 SER A O 1
ATOM 1260 N N . PRO A 1 167 ? -8.039 -34 -10.852 1 92.5 167 PRO A N 1
ATOM 1261 C CA . PRO A 1 167 ? -8.828 -33.781 -12.062 1 92.5 167 PRO A CA 1
ATOM 1262 C C . PRO A 1 167 ? -10.07 -34.656 -12.141 1 92.5 167 PRO A C 1
ATOM 1264 O O . PRO A 1 167 ? -10.977 -34.375 -12.938 1 92.5 167 PRO A O 1
ATOM 1267 N N . VAL A 1 168 ? -10.141 -35.625 -11.328 1 91.44 168 VAL A N 1
ATOM 1268 C CA . VAL A 1 168 ? -11.203 -36.625 -11.492 1 91.44 168 VAL A CA 1
ATOM 1269 C C . VAL A 1 168 ? -12.148 -36.562 -10.297 1 91.44 168 VAL A C 1
ATOM 1271 O O . VAL A 1 168 ? -13.367 -36.688 -10.453 1 91.44 168 VAL A O 1
ATOM 1274 N N . ASP A 1 169 ? -11.68 -36.438 -9.141 1 93.56 169 ASP A N 1
ATOM 1275 C CA . ASP A 1 169 ? -12.469 -36.438 -7.914 1 93.56 169 ASP A CA 1
ATOM 1276 C C . ASP A 1 169 ? -12.398 -35.094 -7.207 1 93.56 169 ASP A C 1
ATOM 1278 O O . ASP A 1 169 ? -11.375 -34.75 -6.598 1 93.56 169 ASP A O 1
ATOM 1282 N N . GLU A 1 170 ? -13.43 -34.375 -7.129 1 93.56 170 GLU A N 1
ATOM 1283 C CA . GLU A 1 170 ? -13.469 -33 -6.637 1 93.56 170 GLU A CA 1
ATOM 1284 C C . GLU A 1 170 ? -13.242 -32.938 -5.129 1 93.56 170 GLU A C 1
ATOM 1286 O O . GLU A 1 170 ? -12.992 -31.875 -4.566 1 93.56 170 GLU A O 1
ATOM 1291 N N . SER A 1 171 ? -13.258 -34.031 -4.492 1 95.25 171 SER A N 1
ATOM 1292 C CA . SER A 1 171 ? -13.086 -34.062 -3.045 1 95.25 171 SER A CA 1
ATOM 1293 C C . SER A 1 171 ? -11.617 -34.188 -2.664 1 95.25 171 SER A C 1
ATOM 1295 O O . SER A 1 171 ? -11.25 -34.031 -1.496 1 95.25 171 SER A O 1
ATOM 1297 N N . LEU A 1 172 ? -10.836 -34.469 -3.695 1 96.38 172 LEU A N 1
ATOM 1298 C CA . LEU A 1 172 ? -9.438 -34.781 -3.418 1 96.38 172 LEU A CA 1
ATOM 1299 C C . LEU A 1 172 ? -8.547 -33.625 -3.889 1 96.38 172 LEU A C 1
ATOM 1301 O O . LEU A 1 172 ? -8.781 -33.031 -4.953 1 96.38 172 LEU A O 1
ATOM 1305 N N . PHE A 1 173 ? -7.535 -33.344 -3.1 1 97.75 173 PHE A N 1
ATOM 1306 C CA . PHE A 1 173 ? -6.469 -32.469 -3.561 1 97.75 173 PHE A CA 1
ATOM 1307 C C . PHE A 1 173 ? -5.156 -32.781 -2.852 1 97.75 173 PHE A C 1
ATOM 1309 O O . PHE A 1 173 ? -5.141 -33.531 -1.88 1 97.75 173 PHE A O 1
ATOM 1316 N N . LEU A 1 174 ? -4.062 -32.188 -3.379 1 98.06 174 LEU A N 1
ATOM 1317 C CA . LEU A 1 174 ? -2.713 -32.375 -2.854 1 98.06 174 LEU A CA 1
ATOM 1318 C C . LEU A 1 174 ? -2.15 -31.062 -2.334 1 98.06 174 LEU A C 1
ATOM 1320 O O . LEU A 1 174 ? -2.531 -29.984 -2.811 1 98.06 174 LEU A O 1
ATOM 1324 N N . SER A 1 175 ? -1.292 -31.203 -1.356 1 98.44 175 SER A N 1
ATOM 1325 C CA . SER A 1 175 ? -0.517 -30.047 -0.919 1 98.44 175 SER A CA 1
ATOM 1326 C C . SER A 1 175 ? 0.918 -30.438 -0.583 1 98.44 175 SER A C 1
ATOM 1328 O O . SER A 1 175 ? 1.185 -31.578 -0.21 1 98.44 175 SER A O 1
ATOM 1330 N N . CYS A 1 176 ? 1.829 -29.516 -0.758 1 98 176 CYS A N 1
ATOM 1331 C CA . CYS A 1 176 ? 3.215 -29.656 -0.329 1 98 176 CYS A CA 1
ATOM 1332 C C . CYS A 1 176 ? 3.707 -28.406 0.37 1 98 176 CYS A C 1
ATOM 1334 O O . CYS A 1 176 ? 3.23 -27.297 0.083 1 98 176 CYS A O 1
ATOM 1336 N N . ALA A 1 177 ? 4.684 -28.609 1.257 1 97.44 177 ALA A N 1
ATOM 1337 C CA . ALA A 1 177 ? 5.098 -27.484 2.088 1 97.44 177 ALA A CA 1
ATOM 1338 C C . ALA A 1 177 ? 6.582 -27.578 2.432 1 97.44 177 ALA A C 1
ATOM 1340 O O . ALA A 1 177 ? 7.234 -28.578 2.143 1 97.44 177 ALA A O 1
ATOM 1341 N N . GLN A 1 178 ? 7.023 -26.484 3.016 1 94.56 178 GLN A N 1
ATOM 1342 C CA . GLN A 1 178 ? 8.43 -26.359 3.396 1 94.56 178 GLN A CA 1
ATOM 1343 C C . GLN A 1 178 ? 8.75 -27.266 4.59 1 94.56 178 GLN A C 1
ATOM 1345 O O . GLN A 1 178 ? 9.914 -27.484 4.914 1 94.56 178 GLN A O 1
ATOM 1350 N N . ASP A 1 179 ? 7.801 -27.812 5.227 1 94.38 179 ASP A N 1
ATOM 1351 C CA . ASP A 1 179 ? 8.031 -28.719 6.34 1 94.38 179 ASP A CA 1
ATOM 1352 C C . ASP A 1 179 ? 8.422 -30.109 5.844 1 94.38 179 ASP A C 1
ATOM 1354 O O . ASP A 1 179 ? 8.562 -31.047 6.637 1 94.38 179 ASP A O 1
ATOM 1358 N N . GLY A 1 180 ? 8.477 -30.281 4.539 1 95.06 180 GLY A N 1
ATOM 1359 C CA . GLY A 1 180 ? 8.922 -31.516 3.928 1 95.06 180 GLY A CA 1
ATOM 1360 C C . GLY A 1 180 ? 7.797 -32.5 3.676 1 95.06 180 GLY A C 1
ATOM 1361 O O . GLY A 1 180 ? 8.031 -33.625 3.232 1 95.06 180 GLY A O 1
ATOM 1362 N N . ARG A 1 181 ? 6.613 -32.094 3.875 1 95.81 181 ARG A N 1
ATOM 1363 C CA . ARG A 1 181 ? 5.496 -33.031 3.779 1 95.81 181 ARG A CA 1
ATOM 1364 C C . ARG A 1 181 ? 4.723 -32.844 2.48 1 95.81 181 ARG A C 1
ATOM 1366 O O . ARG A 1 181 ? 4.523 -31.703 2.039 1 95.81 181 ARG A O 1
ATOM 1373 N N . LEU A 1 182 ? 4.367 -33.938 1.924 1 97.12 182 LEU A N 1
ATOM 1374 C CA . LEU A 1 182 ? 3.377 -34.031 0.857 1 97.12 182 LEU A CA 1
ATOM 1375 C C . LEU A 1 182 ? 2.102 -34.688 1.367 1 97.12 182 LEU A C 1
ATOM 1377 O O . LEU A 1 182 ? 2.135 -35.844 1.853 1 97.12 182 LEU A O 1
ATOM 1381 N N . LEU A 1 183 ? 0.978 -33.938 1.218 1 97.94 183 LEU A N 1
ATOM 1382 C CA . LEU A 1 183 ? -0.25 -34.438 1.828 1 97.94 183 LEU A CA 1
ATOM 1383 C C . LEU A 1 183 ? -1.333 -34.656 0.775 1 97.94 183 LEU A C 1
ATOM 1385 O O . LEU A 1 183 ? -1.474 -33.844 -0.148 1 97.94 183 LEU A O 1
ATOM 1389 N N . LEU A 1 184 ? -2.047 -35.75 0.97 1 97.69 184 LEU A N 1
ATOM 1390 C CA . LEU A 1 184 ? -3.289 -36 0.248 1 97.69 184 LEU A CA 1
ATOM 1391 C C . LEU A 1 184 ? -4.5 -35.688 1.115 1 97.69 184 LEU A C 1
ATOM 1393 O O . LEU A 1 184 ? -4.609 -36.156 2.244 1 97.69 184 LEU A O 1
ATOM 1397 N N . TRP A 1 185 ? -5.344 -34.844 0.541 1 97.94 185 TRP A N 1
ATOM 1398 C CA . TRP A 1 185 ? -6.531 -34.438 1.28 1 97.94 185 TRP A CA 1
ATOM 1399 C C . TRP A 1 185 ? -7.789 -35.062 0.688 1 97.94 185 TRP A C 1
ATOM 1401 O O . TRP A 1 185 ? -7.988 -35.062 -0.529 1 97.94 185 TRP A O 1
ATOM 1411 N N . ASP A 1 186 ? -8.617 -35.594 1.533 1 97.19 186 ASP A N 1
ATOM 1412 C CA . ASP A 1 186 ? -9.961 -36.094 1.212 1 97.19 186 ASP A CA 1
ATOM 1413 C C . ASP A 1 186 ? -11.016 -35.406 2.086 1 97.19 186 ASP A C 1
ATOM 1415 O O . ASP A 1 186 ? -11.188 -35.781 3.25 1 97.19 186 ASP A O 1
ATOM 1419 N N . ARG A 1 187 ? -11.711 -34.531 1.553 1 95.5 187 ARG A N 1
ATOM 1420 C CA . ARG A 1 187 ? -12.602 -33.625 2.303 1 95.5 187 ARG A CA 1
ATOM 1421 C C . ARG A 1 187 ? -13.812 -34.406 2.828 1 95.5 187 ARG A C 1
ATOM 1423 O O . ARG A 1 187 ? -14.562 -33.875 3.662 1 95.5 187 ARG A O 1
ATOM 1430 N N . ARG A 1 188 ? -14.031 -35.594 2.377 1 94.94 188 ARG A N 1
ATOM 1431 C CA . ARG A 1 188 ? -15.148 -36.438 2.828 1 94.94 188 ARG A CA 1
ATOM 1432 C C . ARG A 1 188 ? -14.844 -37.062 4.176 1 94.94 188 ARG A C 1
ATOM 1434 O O . ARG A 1 188 ? -15.75 -37.562 4.848 1 94.94 188 ARG A O 1
ATOM 1441 N N . LYS A 1 189 ? -13.594 -37.062 4.484 1 94.06 189 LYS A N 1
ATOM 1442 C CA . LYS A 1 189 ? -13.164 -37.719 5.711 1 94.06 189 LYS A CA 1
ATOM 1443 C C . LYS A 1 189 ? -13.055 -36.75 6.863 1 94.06 189 LYS A C 1
ATOM 1445 O O . LYS A 1 189 ? -12.703 -35.562 6.656 1 94.06 189 LYS A O 1
ATOM 1450 N N . PRO A 1 190 ? -13.297 -37.156 8.164 1 90.44 190 PRO A N 1
ATOM 1451 C CA . PRO A 1 190 ? -13.133 -36.312 9.328 1 90.44 190 PRO A CA 1
ATOM 1452 C C . PRO A 1 190 ? -11.695 -35.812 9.516 1 90.44 190 PRO A C 1
ATOM 1454 O O . PRO A 1 190 ? -11.461 -34.656 9.859 1 90.44 190 PRO A O 1
ATOM 1457 N N . LYS A 1 191 ? -10.805 -36.781 9.32 1 92.5 191 LYS A N 1
ATOM 1458 C CA . LYS A 1 191 ? -9.383 -36.438 9.219 1 92.5 191 LYS A CA 1
ATOM 1459 C C . LYS A 1 191 ? -8.93 -36.406 7.762 1 92.5 191 LYS A C 1
ATOM 1461 O O . LYS A 1 191 ? -8.523 -37.438 7.211 1 92.5 191 LYS A O 1
ATOM 1466 N N . PRO A 1 192 ? -8.961 -35.281 7.215 1 92.44 192 PRO A N 1
ATOM 1467 C CA . PRO A 1 192 ? -8.898 -35.219 5.754 1 92.44 192 PRO A CA 1
ATOM 1468 C C . PRO A 1 192 ? -7.48 -35.375 5.215 1 92.44 192 PRO A C 1
ATOM 1470 O O . PRO A 1 192 ? -7.301 -35.719 4.035 1 92.44 192 PRO A O 1
ATOM 1473 N N . ALA A 1 193 ? -6.504 -35.25 6.039 1 94.81 193 ALA A N 1
ATOM 1474 C CA . ALA A 1 193 ? -5.145 -35.219 5.508 1 94.81 193 ALA A CA 1
ATOM 1475 C C . ALA A 1 193 ? -4.445 -36.562 5.703 1 94.81 193 ALA A C 1
ATOM 1477 O O . ALA A 1 193 ? -4.496 -37.156 6.793 1 94.81 193 ALA A O 1
ATOM 1478 N N . SER A 1 194 ? -3.814 -37.062 4.664 1 95.56 194 SER A N 1
ATOM 1479 C CA . SER A 1 194 ? -2.938 -38.25 4.734 1 95.56 194 SER A CA 1
ATOM 1480 C C . SER A 1 194 ? -1.554 -37.906 4.176 1 95.56 194 SER A C 1
ATOM 1482 O O . SER A 1 194 ? -1.433 -37.312 3.117 1 95.56 194 SER A O 1
ATOM 1484 N N . ARG A 1 195 ? -0.575 -38.375 4.848 1 95 195 ARG A N 1
ATOM 1485 C CA . ARG A 1 195 ? 0.797 -38.094 4.434 1 95 195 ARG A CA 1
ATOM 1486 C C . ARG A 1 195 ? 1.238 -39.062 3.332 1 95 195 ARG A C 1
ATOM 1488 O O . ARG A 1 195 ? 0.983 -40.281 3.406 1 95 195 ARG A O 1
ATOM 1495 N N . LEU A 1 196 ? 1.853 -38.5 2.383 1 93.31 196 LEU A N 1
ATOM 1496 C CA . LEU A 1 196 ? 2.467 -39.281 1.32 1 93.31 196 LEU A CA 1
ATOM 1497 C C . LEU A 1 196 ? 3.979 -39.375 1.505 1 93.31 196 LEU A C 1
ATOM 1499 O O . LEU A 1 196 ? 4.605 -38.406 1.94 1 93.31 196 LEU A O 1
ATOM 1503 N N . ASP A 1 197 ? 4.5 -40.438 1.181 1 87.94 197 ASP A N 1
ATOM 1504 C CA . ASP A 1 197 ? 5.949 -40.594 1.271 1 87.94 197 ASP A CA 1
ATOM 1505 C C . ASP A 1 197 ? 6.652 -39.781 0.192 1 87.94 197 ASP A C 1
ATOM 1507 O O . ASP A 1 197 ? 6.199 -39.719 -0.953 1 87.94 197 ASP A O 1
ATOM 1511 N N . VAL A 1 198 ? 7.664 -39.094 0.603 1 89.12 198 VAL A N 1
ATOM 1512 C CA . VAL A 1 198 ? 8.508 -38.375 -0.353 1 89.12 198 VAL A CA 1
ATOM 1513 C C . VAL A 1 198 ? 9.883 -39.031 -0.41 1 89.12 198 VAL A C 1
ATOM 1515 O O . VAL A 1 198 ? 10.297 -39.719 0.529 1 89.12 198 VAL A O 1
ATOM 1518 N N . VAL A 1 199 ? 10.625 -38.906 -1.49 1 86.12 199 VAL A N 1
ATOM 1519 C CA . VAL A 1 199 ? 11.906 -39.562 -1.724 1 86.12 199 VAL A CA 1
ATOM 1520 C C . VAL A 1 199 ? 12.914 -39.125 -0.662 1 86.12 199 VAL A C 1
ATOM 1522 O O . VAL A 1 199 ? 13.688 -39.938 -0.153 1 86.12 199 VAL A O 1
ATOM 1525 N N . SER A 1 200 ? 13.016 -37.875 -0.338 1 83.94 200 SER A N 1
ATOM 1526 C CA . SER A 1 200 ? 13.898 -37.344 0.697 1 83.94 200 SER A CA 1
ATOM 1527 C C . SER A 1 200 ? 13.18 -36.312 1.569 1 83.94 200 SER A C 1
ATOM 1529 O O . SER A 1 200 ? 12.984 -35.156 1.155 1 83.94 200 SER A O 1
ATOM 1531 N N . PRO A 1 201 ? 12.898 -36.781 2.734 1 76.25 201 PRO A N 1
ATOM 1532 C CA . PRO A 1 201 ? 12.148 -35.875 3.609 1 76.25 201 PRO A CA 1
ATOM 1533 C C . PRO A 1 201 ? 12.938 -34.625 3.977 1 76.25 201 PRO A C 1
ATOM 1535 O O . PRO A 1 201 ? 12.359 -33.625 4.402 1 76.25 201 PRO A O 1
ATOM 1538 N N . SER A 1 202 ? 14.203 -34.688 3.82 1 83.5 202 SER A N 1
ATOM 1539 C CA . SER A 1 202 ? 15.031 -33.562 4.156 1 83.5 202 SER A CA 1
ATOM 1540 C C . SER A 1 202 ? 14.969 -32.5 3.062 1 83.5 202 SER A C 1
ATOM 1542 O O . SER A 1 202 ? 15.406 -31.344 3.266 1 83.5 202 SER A O 1
ATOM 1544 N N . CYS A 1 203 ? 14.391 -32.875 1.973 1 88.56 203 CYS A N 1
ATOM 1545 C CA . CYS A 1 203 ? 14.227 -31.922 0.864 1 88.56 203 CYS A CA 1
ATOM 1546 C C . CYS A 1 203 ? 12.75 -31.609 0.637 1 88.56 203 CYS A C 1
ATOM 1548 O O . CYS A 1 203 ? 11.969 -32.469 0.25 1 88.56 203 CYS A O 1
ATOM 1550 N N . SER A 1 204 ? 12.414 -30.438 0.85 1 94.94 204 SER A N 1
ATOM 1551 C CA . SER A 1 204 ? 11.016 -30.047 0.826 1 94.94 204 SER A CA 1
ATOM 1552 C C . SER A 1 204 ? 10.469 -30.016 -0.598 1 94.94 204 SER A C 1
ATOM 1554 O O . SER A 1 204 ? 11.102 -29.469 -1.504 1 94.94 204 SER A O 1
ATOM 1556 N N . PRO A 1 205 ? 9.289 -30.656 -0.781 1 97.31 205 PRO A N 1
ATOM 1557 C CA . PRO A 1 205 ? 8.609 -30.469 -2.062 1 97.31 205 PRO A CA 1
ATOM 1558 C C . PRO A 1 205 ? 8.195 -29.016 -2.295 1 97.31 205 PRO A C 1
ATOM 1560 O O . PRO A 1 205 ? 7.816 -28.312 -1.35 1 97.31 205 PRO A O 1
ATOM 1563 N N . THR A 1 206 ? 8.305 -28.562 -3.531 1 97.81 206 THR A N 1
ATOM 1564 C CA . THR A 1 206 ? 8.094 -27.156 -3.83 1 97.81 206 THR A CA 1
ATOM 1565 C C . THR A 1 206 ? 6.938 -26.984 -4.809 1 97.81 206 THR A C 1
ATOM 1567 O O . THR A 1 206 ? 6.398 -25.875 -4.949 1 97.81 206 THR A O 1
ATOM 1570 N N . ALA A 1 207 ? 6.602 -28 -5.512 1 98.19 207 ALA A N 1
ATOM 1571 C CA . ALA A 1 207 ? 5.484 -28.016 -6.457 1 98.19 207 ALA A CA 1
ATOM 1572 C C . ALA A 1 207 ? 4.898 -29.422 -6.586 1 98.19 207 ALA A C 1
ATOM 1574 O O . ALA A 1 207 ? 5.605 -30.406 -6.414 1 98.19 207 ALA A O 1
ATOM 1575 N N . VAL A 1 208 ? 3.615 -29.484 -6.848 1 98.19 208 VAL A N 1
ATOM 1576 C CA . VAL A 1 208 ? 2.959 -30.766 -7 1 98.19 208 VAL A CA 1
ATOM 1577 C C . VAL A 1 208 ? 1.811 -30.656 -8 1 98.19 208 VAL A C 1
ATOM 1579 O O . VAL A 1 208 ? 1.112 -29.641 -8.039 1 98.19 208 VAL A O 1
ATOM 1582 N N . VAL A 1 209 ? 1.659 -31.688 -8.805 1 97.62 209 VAL A N 1
ATOM 1583 C CA . VAL A 1 209 ? 0.58 -31.688 -9.789 1 97.62 209 VAL A CA 1
ATOM 1584 C C . VAL A 1 209 ? 0.055 -33.125 -9.961 1 97.62 209 VAL A C 1
ATOM 1586 O O . VAL A 1 209 ? 0.798 -34.094 -9.781 1 97.62 209 VAL A O 1
ATOM 1589 N N . TRP A 1 210 ? -1.193 -33.219 -10.344 1 95.88 210 TRP A N 1
ATOM 1590 C CA . TRP A 1 210 ? -1.818 -34.5 -10.672 1 95.88 210 TRP A CA 1
ATOM 1591 C C . TRP A 1 210 ? -1.646 -34.844 -12.156 1 95.88 210 TRP A C 1
ATOM 1593 O O . TRP A 1 210 ? -1.727 -33.938 -13.008 1 95.88 210 TRP A O 1
ATOM 1603 N N . HIS A 1 211 ? -1.458 -36.156 -12.336 1 94.44 211 HIS A N 1
ATOM 1604 C CA . HIS A 1 211 ? -1.565 -36.594 -13.719 1 94.44 211 HIS A CA 1
ATOM 1605 C C . HIS A 1 211 ? -2.971 -36.375 -14.266 1 94.44 211 HIS A C 1
ATOM 1607 O O . HIS A 1 211 ? -3.959 -36.594 -13.562 1 94.44 211 HIS A O 1
ATOM 1613 N N . PRO A 1 212 ? -3.043 -35.969 -15.516 1 91 212 PRO A N 1
ATOM 1614 C CA . PRO A 1 212 ? -4.355 -35.562 -16.031 1 91 212 PRO A CA 1
ATOM 1615 C C . PRO A 1 212 ? -5.289 -36.75 -16.266 1 91 212 PRO A C 1
ATOM 1617 O O . PRO A 1 212 ? -6.512 -36.594 -16.172 1 91 212 PRO A O 1
ATOM 1620 N N . HIS A 1 213 ? -4.727 -37.906 -16.516 1 90.06 213 HIS A N 1
ATOM 1621 C CA . HIS A 1 213 ? -5.559 -39.031 -16.922 1 90.06 213 HIS A CA 1
ATOM 1622 C C . HIS A 1 213 ? -5.516 -40.156 -15.891 1 90.06 213 HIS A C 1
ATOM 1624 O O . HIS A 1 213 ? -6.438 -40.969 -15.805 1 90.06 213 HIS A O 1
ATOM 1630 N N . GLN A 1 214 ? -4.48 -40.25 -15.219 1 89.5 214 GLN A N 1
ATOM 1631 C CA . GLN A 1 214 ? -4.32 -41.281 -14.211 1 89.5 214 GLN A CA 1
ATOM 1632 C C . GLN A 1 214 ? -4.582 -40.75 -12.812 1 89.5 214 GLN A C 1
ATOM 1634 O O . GLN A 1 214 ? -3.779 -39.969 -12.273 1 89.5 214 GLN A O 1
ATOM 1639 N N . SER A 1 215 ? -5.539 -41.219 -12.195 1 89.06 215 SER A N 1
ATOM 1640 C CA . SER A 1 215 ? -6.023 -40.656 -10.938 1 89.06 215 SER A CA 1
ATOM 1641 C C . SER A 1 215 ? -5.078 -41 -9.789 1 89.06 215 SER A C 1
ATOM 1643 O O . SER A 1 215 ? -5.141 -40.375 -8.727 1 89.06 215 SER A O 1
ATOM 1645 N N . SER A 1 216 ? -4.219 -41.906 -9.953 1 92.31 216 SER A N 1
ATOM 1646 C CA . SER A 1 216 ? -3.35 -42.344 -8.859 1 92.31 216 SER A CA 1
ATOM 1647 C C . SER A 1 216 ? -1.914 -41.875 -9.086 1 92.31 216 SER A C 1
ATOM 1649 O O . SER A 1 216 ? -1.013 -42.25 -8.328 1 92.31 216 SER A O 1
ATOM 1651 N N . THR A 1 217 ? -1.704 -41.156 -10.148 1 94.44 217 THR A N 1
ATOM 1652 C CA . THR A 1 217 ? -0.345 -40.719 -10.461 1 94.44 217 THR A CA 1
ATOM 1653 C C . THR A 1 217 ? -0.176 -39.219 -10.219 1 94.44 217 THR A C 1
ATOM 1655 O O . THR A 1 217 ? -1.013 -38.406 -10.641 1 94.44 217 THR A O 1
ATOM 1658 N N . ILE A 1 218 ? 0.94 -38.906 -9.547 1 96.69 218 ILE A N 1
ATOM 1659 C CA . ILE A 1 218 ? 1.246 -37.5 -9.297 1 96.69 218 ILE A CA 1
ATOM 1660 C C . ILE A 1 218 ? 2.709 -37.219 -9.641 1 96.69 218 ILE A C 1
ATOM 1662 O O . ILE A 1 218 ? 3.502 -38.156 -9.805 1 96.69 218 ILE A O 1
ATOM 1666 N N . ALA A 1 219 ? 3.031 -35.969 -9.797 1 97.5 219 ALA A N 1
ATOM 1667 C CA . ALA A 1 219 ? 4.41 -35.5 -9.938 1 97.5 219 ALA A CA 1
ATOM 1668 C C . ALA A 1 219 ? 4.707 -34.344 -8.977 1 97.5 219 ALA A C 1
ATOM 1670 O O . ALA A 1 219 ? 3.826 -33.562 -8.664 1 97.5 219 ALA A O 1
ATOM 1671 N N . TYR A 1 220 ? 5.875 -34.312 -8.438 1 97.81 220 TYR A N 1
ATOM 1672 C CA . TYR A 1 220 ? 6.266 -33.188 -7.605 1 97.81 220 TYR A CA 1
ATOM 1673 C C . TYR A 1 220 ? 7.738 -32.844 -7.809 1 97.81 220 TYR A C 1
ATOM 1675 O O . TYR A 1 220 ? 8.523 -33.688 -8.258 1 97.81 220 TYR A O 1
ATOM 1683 N N . GLY A 1 221 ? 8.078 -31.562 -7.676 1 97.94 221 GLY A N 1
ATOM 1684 C CA . GLY A 1 221 ? 9.445 -31.062 -7.641 1 97.94 221 GLY A CA 1
ATOM 1685 C C . GLY A 1 221 ? 9.891 -30.641 -6.25 1 97.94 221 GLY A C 1
ATOM 1686 O O . GLY A 1 221 ? 9.07 -30.531 -5.336 1 97.94 221 GLY A O 1
ATOM 1687 N N . ASP A 1 222 ? 11.211 -30.5 -6.129 1 97.06 222 ASP A N 1
ATOM 1688 C CA . ASP A 1 222 ? 11.648 -30.172 -4.777 1 97.06 222 ASP A CA 1
ATOM 1689 C C . ASP A 1 222 ? 12.711 -29.078 -4.789 1 97.06 222 ASP A C 1
ATOM 1691 O O . ASP A 1 222 ? 12.977 -28.469 -5.832 1 97.06 222 ASP A O 1
ATOM 1695 N N . GLU A 1 223 ? 13.258 -28.781 -3.639 1 95.06 223 GLU A N 1
ATOM 1696 C CA . GLU A 1 223 ? 14.164 -27.672 -3.398 1 95.06 223 GLU A CA 1
ATOM 1697 C C . GLU A 1 223 ? 15.508 -27.891 -4.082 1 95.06 223 GLU A C 1
ATOM 1699 O O . GLU A 1 223 ? 16.234 -26.922 -4.348 1 95.06 223 GLU A O 1
ATOM 1704 N N . LEU A 1 224 ? 15.75 -29.094 -4.379 1 92.5 224 LEU A N 1
ATOM 1705 C CA . LEU A 1 224 ? 17.047 -29.406 -4.961 1 92.5 224 LEU A CA 1
ATOM 1706 C C . LEU A 1 224 ? 16.953 -29.531 -6.477 1 92.5 224 LEU A C 1
ATOM 1708 O O . LEU A 1 224 ? 17.953 -29.766 -7.152 1 92.5 224 LEU A O 1
ATOM 1712 N N . GLY A 1 225 ? 15.773 -29.469 -7.016 1 96.5 225 GLY A N 1
ATOM 1713 C CA . GLY A 1 225 ? 15.609 -29.469 -8.461 1 96.5 225 GLY A CA 1
ATOM 1714 C C . GLY A 1 225 ? 15.195 -30.828 -9.008 1 96.5 225 GLY A C 1
ATOM 1715 O O . GLY A 1 225 ? 15.133 -31.016 -10.227 1 96.5 225 GLY A O 1
ATOM 1716 N N . ARG A 1 226 ? 14.844 -31.734 -8.117 1 97.31 226 ARG A N 1
ATOM 1717 C CA . ARG A 1 226 ? 14.406 -33.062 -8.562 1 97.31 226 ARG A CA 1
ATOM 1718 C C . ARG A 1 226 ? 12.93 -33.062 -8.961 1 97.31 226 ARG A C 1
ATOM 1720 O O . ARG A 1 226 ? 12.133 -32.312 -8.367 1 97.31 226 ARG A O 1
ATOM 1727 N N . VAL A 1 227 ? 12.75 -33.844 -9.898 1 98.19 227 VAL A N 1
ATOM 1728 C CA . VAL A 1 227 ? 11.383 -34.094 -10.328 1 98.19 227 VAL A CA 1
ATOM 1729 C C . VAL A 1 227 ? 11.047 -35.594 -10.125 1 98.19 227 VAL A C 1
ATOM 1731 O O . VAL A 1 227 ? 11.797 -36.469 -10.578 1 98.19 227 VAL A O 1
ATOM 1734 N N . THR A 1 228 ? 9.953 -35.812 -9.445 1 97 228 THR A N 1
ATOM 1735 C CA . THR A 1 228 ? 9.555 -37.156 -9.102 1 97 228 THR A CA 1
ATOM 1736 C C . THR A 1 228 ? 8.141 -37.438 -9.594 1 97 228 THR A C 1
ATOM 1738 O O . THR A 1 228 ? 7.246 -36.625 -9.461 1 97 228 THR A O 1
ATOM 1741 N N . VAL A 1 229 ? 7.977 -38.594 -10.227 1 96.75 229 VAL A N 1
ATOM 1742 C CA . VAL A 1 229 ? 6.656 -39.156 -10.539 1 96.75 229 VAL A CA 1
ATOM 1743 C C . VAL A 1 229 ? 6.352 -40.344 -9.641 1 96.75 229 VAL A C 1
ATOM 1745 O O . VAL A 1 229 ? 7.195 -41.219 -9.477 1 96.75 229 VAL A O 1
ATOM 1748 N N . ARG A 1 230 ? 5.133 -40.281 -9.086 1 94.62 230 ARG A N 1
ATOM 1749 C CA . ARG A 1 230 ? 4.773 -41.312 -8.117 1 94.62 230 ARG A CA 1
ATOM 1750 C C . ARG A 1 230 ? 3.367 -41.844 -8.375 1 94.62 230 ARG A C 1
ATOM 1752 O O . ARG A 1 230 ? 2.447 -41.062 -8.641 1 94.62 230 ARG A O 1
ATOM 1759 N N . ASP A 1 231 ? 3.254 -43.125 -8.32 1 92.5 231 ASP A N 1
ATOM 1760 C CA . ASP A 1 231 ? 1.949 -43.781 -8.289 1 92.5 231 ASP A CA 1
ATOM 1761 C C . ASP A 1 231 ? 1.471 -43.969 -6.848 1 92.5 231 ASP A C 1
ATOM 1763 O O . ASP A 1 231 ? 2.131 -44.625 -6.055 1 92.5 231 ASP A O 1
ATOM 1767 N N . LEU A 1 232 ? 0.372 -43.5 -6.492 1 89.12 232 LEU A N 1
ATOM 1768 C CA . LEU A 1 232 ? -0.128 -43.5 -5.121 1 89.12 232 LEU A CA 1
ATOM 1769 C C . LEU A 1 232 ? -0.663 -44.875 -4.727 1 89.12 232 LEU A C 1
ATOM 1771 O O . LEU A 1 232 ? -0.854 -45.156 -3.541 1 89.12 232 LEU A O 1
ATOM 1775 N N . GLN A 1 233 ? -0.92 -45.719 -5.668 1 86.56 233 GLN A N 1
ATOM 1776 C CA . GLN A 1 233 ? -1.497 -47.031 -5.391 1 86.56 233 GLN A CA 1
ATOM 1777 C C . GLN A 1 233 ? -0.407 -48.094 -5.195 1 86.56 233 GLN A C 1
ATOM 1779 O O . GLN A 1 233 ? -0.639 -49.125 -4.566 1 86.56 233 GLN A O 1
ATOM 1784 N N . THR A 1 234 ? 0.654 -47.844 -5.809 1 83.06 234 THR A N 1
ATOM 1785 C CA . THR A 1 234 ? 1.717 -48.812 -5.723 1 83.06 234 THR A CA 1
ATOM 1786 C C . THR A 1 234 ? 2.957 -48.25 -5.059 1 83.06 234 THR A C 1
ATOM 1788 O O . THR A 1 234 ? 3.35 -47.094 -5.355 1 83.06 234 THR A O 1
ATOM 1791 N N . SER A 1 235 ? 3.555 -49 -4.227 1 74.12 235 SER A N 1
ATOM 1792 C CA . SER A 1 235 ? 4.719 -48.531 -3.488 1 74.12 235 SER A CA 1
ATOM 1793 C C . SER A 1 235 ? 5.949 -48.438 -4.383 1 74.12 235 SER A C 1
ATOM 1795 O O . SER A 1 235 ? 6.824 -47.594 -4.168 1 74.12 235 SER A O 1
ATOM 1797 N N . ASP A 1 236 ? 6.047 -49.219 -5.332 1 76.69 236 ASP A N 1
ATOM 1798 C CA . ASP A 1 236 ? 7.234 -49.281 -6.176 1 76.69 236 ASP A CA 1
ATOM 1799 C C . ASP A 1 236 ? 7.109 -48.344 -7.367 1 76.69 236 ASP A C 1
ATOM 1801 O O . ASP A 1 236 ? 7.992 -48.312 -8.227 1 76.69 236 ASP A O 1
ATOM 1805 N N . GLY A 1 237 ? 6.191 -47.625 -7.363 1 87.44 237 GLY A N 1
ATOM 1806 C CA . GLY A 1 237 ? 5.93 -46.781 -8.523 1 87.44 237 GLY A CA 1
ATOM 1807 C C . GLY A 1 237 ? 6.445 -45.375 -8.367 1 87.44 237 GLY A C 1
ATOM 1808 O O . GLY A 1 237 ? 5.684 -44.406 -8.5 1 87.44 237 GLY A O 1
ATOM 1809 N N . VAL A 1 238 ? 7.746 -45.188 -7.98 1 92.69 238 VAL A N 1
ATOM 1810 C CA . VAL A 1 238 ? 8.336 -43.875 -7.832 1 92.69 238 VAL A CA 1
ATOM 1811 C C . VAL A 1 238 ? 9.57 -43.75 -8.727 1 92.69 238 VAL A C 1
ATOM 1813 O O . VAL A 1 238 ? 10.43 -44.625 -8.734 1 92.69 238 VAL A O 1
ATOM 1816 N N . ARG A 1 239 ? 9.625 -42.781 -9.5 1 95.06 239 ARG A N 1
ATOM 1817 C CA . ARG A 1 239 ? 10.766 -42.438 -10.344 1 95.06 239 ARG A CA 1
ATOM 1818 C C . ARG A 1 239 ? 11.172 -40.969 -10.148 1 95.06 239 ARG A C 1
ATOM 1820 O O . ARG A 1 239 ? 10.32 -40.094 -10.078 1 95.06 239 ARG A O 1
ATOM 1827 N N . THR A 1 240 ? 12.508 -40.75 -9.984 1 95.94 240 THR A N 1
ATOM 1828 C CA . THR A 1 240 ? 13.016 -39.406 -9.742 1 95.94 240 THR A CA 1
ATOM 1829 C C . THR A 1 240 ? 14.172 -39.094 -10.68 1 95.94 240 THR A C 1
ATOM 1831 O O . THR A 1 240 ? 14.992 -39.938 -10.977 1 95.94 240 THR A O 1
ATOM 1834 N N . ILE A 1 241 ? 14.219 -37.844 -11.133 1 97.25 241 ILE A N 1
ATOM 1835 C CA . ILE A 1 241 ? 15.352 -37.406 -11.93 1 97.25 241 ILE A CA 1
ATOM 1836 C C . ILE A 1 241 ? 15.844 -36.062 -11.383 1 97.25 241 ILE A C 1
ATOM 1838 O O . ILE A 1 241 ? 15.078 -35.281 -10.789 1 97.25 241 ILE A O 1
ATOM 1842 N N . ASN A 1 242 ? 17.125 -35.75 -11.562 1 96.62 242 ASN A N 1
ATOM 1843 C CA . ASN A 1 242 ? 17.672 -34.438 -11.289 1 96.62 242 ASN A CA 1
ATOM 1844 C C . ASN A 1 242 ? 17.516 -33.5 -12.492 1 96.62 242 ASN A C 1
ATOM 1846 O O . ASN A 1 242 ? 18.453 -33.344 -13.273 1 96.62 242 ASN A O 1
ATOM 1850 N N . ALA A 1 243 ? 16.406 -32.938 -12.609 1 97.38 243 ALA A N 1
ATOM 1851 C CA . ALA A 1 243 ? 16.062 -32.156 -13.797 1 97.38 243 ALA A CA 1
ATOM 1852 C C . ALA A 1 243 ? 16.688 -30.766 -13.734 1 97.38 243 ALA A C 1
ATOM 1854 O O . ALA A 1 243 ? 17 -30.172 -14.766 1 97.38 243 ALA A O 1
ATOM 1855 N N . HIS A 1 244 ? 16.844 -30.219 -12.547 1 97.31 244 HIS A N 1
ATOM 1856 C CA . HIS A 1 244 ? 17.297 -28.844 -12.367 1 97.31 244 HIS A CA 1
ATOM 1857 C C . HIS A 1 244 ? 18.359 -28.75 -11.289 1 97.31 244 HIS A C 1
ATOM 1859 O O . HIS A 1 244 ? 18.594 -29.719 -10.547 1 97.31 244 HIS A O 1
ATOM 1865 N N . SER A 1 245 ? 19.016 -27.609 -11.234 1 94.88 245 SER A N 1
ATOM 1866 C CA . SER A 1 245 ? 20.078 -27.422 -10.258 1 94.88 245 SER A CA 1
ATOM 1867 C C . SER A 1 245 ? 19.609 -26.562 -9.086 1 94.88 245 SER A C 1
ATOM 1869 O O . SER A 1 245 ? 20.344 -26.375 -8.117 1 94.88 245 SER A O 1
ATOM 1871 N N . ARG A 1 246 ? 18.469 -26 -9.18 1 94.75 246 ARG A N 1
ATOM 1872 C CA . ARG A 1 246 ? 17.859 -25.219 -8.109 1 94.75 246 ARG A CA 1
ATOM 1873 C C . ARG A 1 246 ? 16.391 -25.609 -7.926 1 94.75 246 ARG A C 1
ATOM 1875 O O . ARG A 1 246 ? 15.922 -26.562 -8.547 1 94.75 246 ARG A O 1
ATOM 1882 N N . ARG A 1 247 ? 15.758 -24.906 -7.082 1 94.81 247 ARG A N 1
ATOM 1883 C CA . ARG A 1 247 ? 14.375 -25.156 -6.684 1 94.81 247 ARG A CA 1
ATOM 1884 C C . ARG A 1 247 ? 13.461 -25.203 -7.902 1 94.81 247 ARG A C 1
ATOM 1886 O O . ARG A 1 247 ? 13.562 -24.375 -8.805 1 94.81 247 ARG A O 1
ATOM 1893 N N . VAL A 1 248 ? 12.594 -26.234 -7.945 1 97.94 248 VAL A N 1
ATOM 1894 C CA . VAL A 1 248 ? 11.539 -26.297 -8.953 1 97.94 248 VAL A CA 1
ATOM 1895 C C . VAL A 1 248 ? 10.422 -25.312 -8.594 1 97.94 248 VAL A C 1
ATOM 1897 O O . VAL A 1 248 ? 9.875 -25.359 -7.488 1 97.94 248 VAL A O 1
ATOM 1900 N N . SER A 1 249 ? 10.062 -24.484 -9.516 1 97.75 249 SER A N 1
ATOM 1901 C CA . SER A 1 249 ? 9.055 -23.469 -9.227 1 97.75 249 SER A CA 1
ATOM 1902 C C . SER A 1 249 ? 7.652 -23.984 -9.539 1 97.75 249 SER A C 1
ATOM 1904 O O . SER A 1 249 ? 6.703 -23.672 -8.82 1 97.75 249 SER A O 1
ATOM 1906 N N . ARG A 1 250 ? 7.527 -24.656 -10.672 1 98.19 250 ARG A N 1
ATOM 1907 C CA . ARG A 1 250 ? 6.23 -25.156 -11.109 1 98.19 250 ARG A CA 1
ATOM 1908 C C . ARG A 1 250 ? 6.398 -26.391 -12 1 98.19 250 ARG A C 1
ATOM 1910 O O . ARG A 1 250 ? 7.48 -26.609 -12.555 1 98.19 250 ARG A O 1
ATOM 1917 N N . LEU A 1 251 ? 5.27 -27.156 -12.078 1 97.69 251 LEU A N 1
ATOM 1918 C CA . LEU A 1 251 ? 5.137 -28.328 -12.945 1 97.69 251 LEU A CA 1
ATOM 1919 C C . LEU A 1 251 ? 3.785 -28.328 -13.648 1 97.69 251 LEU A C 1
ATOM 1921 O O . LEU A 1 251 ? 2.799 -27.828 -13.117 1 97.69 251 LEU A O 1
ATOM 1925 N N . THR A 1 252 ? 3.844 -28.953 -14.836 1 97.38 252 THR A N 1
ATOM 1926 C CA . THR A 1 252 ? 2.564 -29.141 -15.508 1 97.38 252 THR A CA 1
ATOM 1927 C C . THR A 1 252 ? 2.633 -30.297 -16.5 1 97.38 252 THR A C 1
ATOM 1929 O O . THR A 1 252 ? 3.654 -30.5 -17.156 1 97.38 252 THR A O 1
ATOM 1932 N N . PHE A 1 253 ? 1.54 -31.062 -16.562 1 96.06 253 PHE A N 1
ATOM 1933 C CA . PHE A 1 253 ? 1.408 -32.125 -17.562 1 96.06 253 PHE A CA 1
ATOM 1934 C C . PHE A 1 253 ? 0.703 -31.625 -18.812 1 96.06 253 PHE A C 1
ATOM 1936 O O . PHE A 1 253 ? -0.214 -30.797 -18.719 1 96.06 253 PHE A O 1
ATOM 1943 N N . SER A 1 254 ? 1.128 -32.188 -19.891 1 94 254 SER A N 1
ATOM 1944 C CA . SER A 1 254 ? 0.36 -31.953 -21.109 1 94 254 SER A CA 1
ATOM 1945 C C . SER A 1 254 ? -0.929 -32.781 -21.109 1 94 254 SER A C 1
ATOM 1947 O O . SER A 1 254 ? -1.106 -33.656 -20.281 1 94 254 SER A O 1
ATOM 1949 N N . SER A 1 255 ? -1.849 -32.469 -22.031 1 85.75 255 SER A N 1
ATOM 1950 C CA . SER A 1 255 ? -3.166 -33.094 -22.016 1 85.75 255 SER A CA 1
ATOM 1951 C C . SER A 1 255 ? -3.264 -34.219 -23.047 1 85.75 255 SER A C 1
ATOM 1953 O O . SER A 1 255 ? -4.332 -34.781 -23.25 1 85.75 255 SER A O 1
ATOM 1955 N N . ASP A 1 256 ? -2.229 -34.625 -23.609 1 85.75 256 ASP A N 1
ATOM 1956 C CA . ASP A 1 256 ? -2.25 -35.656 -24.625 1 85.75 256 ASP A CA 1
ATOM 1957 C C . ASP A 1 256 ? -2.475 -37.031 -24 1 85.75 256 ASP A C 1
ATOM 1959 O O . ASP A 1 256 ? -2.578 -37.156 -22.781 1 85.75 256 ASP A O 1
ATOM 1963 N N . SER A 1 257 ? -2.658 -38 -24.938 1 85.06 257 SER A N 1
ATOM 1964 C CA . SER A 1 257 ? -2.863 -39.375 -24.5 1 85.06 257 SER A CA 1
ATOM 1965 C C . SER A 1 257 ? -1.644 -39.906 -23.734 1 85.06 257 SER A C 1
ATOM 1967 O O . SER A 1 257 ? -1.777 -40.688 -22.812 1 85.06 257 SER A O 1
ATOM 1969 N N . SER A 1 258 ? -0.5 -39.5 -24.156 1 88 258 SER A N 1
ATOM 1970 C CA . SER A 1 258 ? 0.742 -39.75 -23.438 1 88 258 SER A CA 1
ATOM 1971 C C . SER A 1 258 ? 1.35 -38.438 -22.922 1 88 258 SER A C 1
ATOM 1973 O O . SER A 1 258 ? 2.211 -37.844 -23.578 1 88 258 SER A O 1
ATOM 1975 N N . PRO A 1 259 ? 0.979 -38.125 -21.75 1 92.12 259 PRO A N 1
ATOM 1976 C CA . PRO A 1 259 ? 1.317 -36.781 -21.281 1 92.12 259 PRO A CA 1
ATOM 1977 C C . PRO A 1 259 ? 2.812 -36.594 -21.031 1 92.12 259 PRO A C 1
ATOM 1979 O O . PRO A 1 259 ? 3.475 -37.5 -20.547 1 92.12 259 PRO A O 1
ATOM 1982 N N . LEU A 1 260 ? 3.285 -35.438 -21.438 1 95.06 260 LEU A N 1
ATOM 1983 C CA . LEU A 1 260 ? 4.621 -34.938 -21.078 1 95.06 260 LEU A CA 1
ATOM 1984 C C . LEU A 1 260 ? 4.582 -34.094 -19.812 1 95.06 260 LEU A C 1
ATOM 1986 O O . LEU A 1 260 ? 3.562 -33.469 -19.516 1 95.06 260 LEU A O 1
ATOM 1990 N N . LEU A 1 261 ? 5.695 -34.156 -19.109 1 96.94 261 LEU A N 1
ATOM 1991 C CA . LEU A 1 261 ? 5.812 -33.344 -17.891 1 96.94 261 LEU A CA 1
ATOM 1992 C C . LEU A 1 261 ? 6.836 -32.25 -18.062 1 96.94 261 LEU A C 1
ATOM 1994 O O . LEU A 1 261 ? 8.016 -32.5 -18.328 1 96.94 261 LEU A O 1
ATOM 1998 N N . ALA A 1 262 ? 6.336 -31.016 -17.953 1 98 262 ALA A N 1
ATOM 1999 C CA . ALA A 1 262 ? 7.219 -29.859 -18 1 98 262 ALA A CA 1
ATOM 2000 C C . ALA A 1 262 ? 7.516 -29.328 -16.609 1 98 262 ALA A C 1
ATOM 2002 O O . ALA A 1 262 ? 6.633 -29.297 -15.742 1 98 262 ALA A O 1
ATOM 2003 N N . SER A 1 263 ? 8.727 -28.938 -16.344 1 98.62 263 SER A N 1
ATOM 2004 C CA . SER A 1 263 ? 9.133 -28.328 -15.086 1 98.62 263 SER A CA 1
ATOM 2005 C C . SER A 1 263 ? 9.953 -27.062 -15.328 1 98.62 263 SER A C 1
ATOM 2007 O O . SER A 1 263 ? 10.664 -26.969 -16.328 1 98.62 263 SER A O 1
ATOM 2009 N N . VAL A 1 264 ? 9.781 -26.078 -14.484 1 98.62 264 VAL A N 1
ATOM 2010 C CA . VAL A 1 264 ? 10.547 -24.828 -14.516 1 98.62 264 VAL A CA 1
ATOM 2011 C C . VAL A 1 264 ? 11.219 -24.594 -13.164 1 98.62 264 VAL A C 1
ATOM 2013 O O . VAL A 1 264 ? 10.797 -25.172 -12.156 1 98.62 264 VAL A O 1
ATOM 2016 N N . SER A 1 265 ? 12.266 -23.688 -13.188 1 97.81 265 SER A N 1
ATOM 2017 C CA . SER A 1 265 ? 13.109 -23.641 -12 1 97.81 265 SER A CA 1
ATOM 2018 C C . SER A 1 265 ? 13.742 -22.266 -11.82 1 97.81 265 SER A C 1
ATOM 2020 O O . SER A 1 265 ? 13.789 -21.469 -12.766 1 97.81 265 SER A O 1
ATOM 2022 N N . ASP A 1 266 ? 14.25 -22.109 -10.633 1 94.31 266 ASP A N 1
ATOM 2023 C CA . ASP A 1 266 ? 15.023 -20.922 -10.281 1 94.31 266 ASP A CA 1
ATOM 2024 C C . ASP A 1 266 ? 16.375 -20.922 -10.984 1 94.31 266 ASP A C 1
ATOM 2026 O O . ASP A 1 266 ? 17.078 -19.906 -10.992 1 94.31 266 ASP A O 1
ATOM 2030 N N . ASP A 1 267 ? 16.688 -22.031 -11.586 1 93.56 267 ASP A N 1
ATOM 2031 C CA . ASP A 1 267 ? 17.953 -22.062 -12.32 1 93.56 267 ASP A CA 1
ATOM 2032 C C . ASP A 1 267 ? 17.797 -21.484 -13.719 1 93.56 267 ASP A C 1
ATOM 2034 O O . ASP A 1 267 ? 18.672 -21.641 -14.57 1 93.56 267 ASP A O 1
ATOM 2038 N N . CYS A 1 268 ? 16.641 -20.984 -14.055 1 94.94 268 CYS A N 1
ATOM 2039 C CA . CYS A 1 268 ? 16.328 -20.234 -15.266 1 94.94 268 CYS A CA 1
ATOM 2040 C C . CYS A 1 268 ? 16.109 -21.188 -16.438 1 94.94 268 CYS A C 1
ATOM 2042 O O . CYS A 1 268 ? 16.234 -20.781 -17.594 1 94.94 268 CYS A O 1
ATOM 2044 N N . SER A 1 269 ? 15.719 -22.422 -16.109 1 97.5 269 SER A N 1
ATOM 2045 C CA . SER A 1 269 ? 15.578 -23.375 -17.203 1 97.5 269 SER A CA 1
ATOM 2046 C C . SER A 1 269 ? 14.195 -24.016 -17.203 1 97.5 269 SER A C 1
ATOM 2048 O O . SER A 1 269 ? 13.469 -23.938 -16.219 1 97.5 269 SER A O 1
ATOM 2050 N N . VAL A 1 270 ? 13.945 -24.609 -18.391 1 98.38 270 VAL A N 1
ATOM 2051 C CA . VAL A 1 270 ? 12.742 -25.391 -18.656 1 98.38 270 VAL A CA 1
ATOM 2052 C C . VAL A 1 270 ? 13.125 -26.797 -19.094 1 98.38 270 VAL A C 1
ATOM 2054 O O . VAL A 1 270 ? 14.016 -26.969 -19.938 1 98.38 270 VAL A O 1
ATOM 2057 N N . ALA A 1 271 ? 12.492 -27.75 -18.5 1 98.56 271 ALA A N 1
ATOM 2058 C CA . ALA A 1 271 ? 12.719 -29.141 -18.906 1 98.56 271 ALA A CA 1
ATOM 2059 C C . ALA A 1 271 ? 11.406 -29.859 -19.172 1 98.56 271 ALA A C 1
ATOM 2061 O O . ALA A 1 271 ? 10.406 -29.609 -18.484 1 98.56 271 ALA A O 1
ATOM 2062 N N . VAL A 1 272 ? 11.445 -30.766 -20.172 1 97.94 272 VAL A N 1
ATOM 2063 C CA . VAL A 1 272 ? 10.305 -31.625 -20.453 1 97.94 272 VAL A CA 1
ATOM 2064 C C . VAL A 1 272 ? 10.758 -33.094 -20.453 1 97.94 272 VAL A C 1
ATOM 2066 O O . VAL A 1 272 ? 11.766 -33.438 -21.078 1 97.94 272 VAL A O 1
ATOM 2069 N N . VAL A 1 273 ? 9.992 -33.875 -19.734 1 97.12 273 VAL A N 1
ATOM 2070 C CA . VAL A 1 273 ? 10.328 -35.281 -19.656 1 97.12 273 VAL A CA 1
ATOM 2071 C C . VAL A 1 273 ? 9.109 -36.125 -20.047 1 97.12 273 VAL A C 1
ATOM 2073 O O . VAL A 1 273 ? 7.973 -35.656 -19.953 1 97.12 273 VAL A O 1
ATOM 2076 N N . THR A 1 274 ? 9.336 -37.344 -20.516 1 93.38 274 THR A N 1
ATOM 2077 C CA . THR A 1 274 ? 8.289 -38.312 -20.828 1 93.38 274 THR A CA 1
ATOM 2078 C C . THR A 1 274 ? 7.758 -38.938 -19.547 1 93.38 274 THR A C 1
ATOM 2080 O O . THR A 1 274 ? 8.195 -38.625 -18.453 1 93.38 274 THR A O 1
ATOM 2083 N N . ALA A 1 275 ? 6.867 -39.875 -19.734 1 87.19 275 ALA A N 1
ATOM 2084 C CA . ALA A 1 275 ? 6.301 -40.594 -18.609 1 87.19 275 ALA A CA 1
ATOM 2085 C C . ALA A 1 275 ? 7.371 -41.438 -17.891 1 87.19 275 ALA A C 1
ATOM 2087 O O . ALA A 1 275 ? 7.289 -41.656 -16.688 1 87.19 275 ALA A O 1
ATOM 2088 N N . GLU A 1 276 ? 8.398 -41.781 -18.641 1 89 276 GLU A N 1
ATOM 2089 C CA . GLU A 1 276 ? 9.492 -42.562 -18.078 1 89 276 GLU A CA 1
ATOM 2090 C C . GLU A 1 276 ? 10.609 -41.688 -17.547 1 89 276 GLU A C 1
ATOM 2092 O O . GLU A 1 276 ? 11.68 -42.156 -17.188 1 89 276 GLU A O 1
ATOM 2097 N N . LEU A 1 277 ? 10.391 -40.375 -17.562 1 94.69 277 LEU A N 1
ATOM 2098 C CA . LEU A 1 277 ? 11.297 -39.344 -17.047 1 94.69 277 LEU A CA 1
ATOM 2099 C C . LEU A 1 277 ? 12.555 -39.25 -17.906 1 94.69 277 LEU A C 1
ATOM 2101 O O . LEU A 1 277 ? 13.656 -39.094 -17.391 1 94.69 277 LEU A O 1
ATOM 2105 N N . ARG A 1 278 ? 12.312 -39.562 -19.172 1 95 278 ARG A N 1
ATOM 2106 C CA . ARG A 1 278 ? 13.359 -39.219 -20.141 1 95 278 ARG A CA 1
ATOM 2107 C C . ARG A 1 278 ? 13.242 -37.781 -20.609 1 95 278 ARG A C 1
ATOM 2109 O O . ARG A 1 278 ? 12.188 -37.375 -21.094 1 95 278 ARG A O 1
ATOM 2116 N N . GLU A 1 279 ? 14.32 -37.062 -20.438 1 96.12 279 GLU A N 1
ATOM 2117 C CA . GLU A 1 279 ? 14.297 -35.688 -20.891 1 96.12 279 GLU A CA 1
ATOM 2118 C C . GLU A 1 279 ? 14.266 -35.594 -22.422 1 96.12 279 GLU A C 1
ATOM 2120 O O . GLU A 1 279 ? 15.117 -36.188 -23.094 1 96.12 279 GLU A O 1
ATOM 2125 N N . ILE A 1 280 ? 13.367 -34.812 -22.938 1 95.69 280 ILE A N 1
ATOM 2126 C CA . ILE A 1 280 ? 13.242 -34.719 -24.391 1 95.69 280 ILE A CA 1
ATOM 2127 C C . ILE A 1 280 ? 13.383 -33.25 -24.828 1 95.69 280 ILE A C 1
ATOM 2129 O O . ILE A 1 280 ? 13.438 -32.969 -26.031 1 95.69 280 ILE A O 1
ATOM 2133 N N . PHE A 1 281 ? 13.422 -32.344 -23.984 1 96.5 281 PHE A N 1
ATOM 2134 C CA . PHE A 1 281 ? 13.516 -30.938 -24.312 1 96.5 281 PHE A CA 1
ATOM 2135 C C . PHE A 1 281 ? 14.148 -30.156 -23.156 1 96.5 281 PHE A C 1
ATOM 2137 O O . PHE A 1 281 ? 13.891 -30.453 -21.984 1 96.5 281 PHE A O 1
ATOM 2144 N N . ARG A 1 282 ? 14.922 -29.188 -23.438 1 97.31 282 ARG A N 1
ATOM 2145 C CA . ARG A 1 282 ? 15.547 -28.266 -22.5 1 97.31 282 ARG A CA 1
ATOM 2146 C C . ARG A 1 282 ? 15.688 -26.875 -23.109 1 97.31 282 ARG A C 1
ATOM 2148 O O . ARG A 1 282 ? 16.016 -26.734 -24.297 1 97.31 282 ARG A O 1
ATOM 2155 N N . ASP A 1 283 ? 15.336 -25.922 -22.391 1 97.81 283 ASP A N 1
ATOM 2156 C CA . ASP A 1 283 ? 15.523 -24.531 -22.797 1 97.81 283 ASP A CA 1
ATOM 2157 C C . ASP A 1 283 ? 16.141 -23.703 -21.672 1 97.81 283 ASP A C 1
ATOM 2159 O O . ASP A 1 283 ? 15.766 -23.844 -20.516 1 97.81 283 ASP A O 1
ATOM 2163 N N . ARG A 1 284 ? 17.047 -22.812 -21.969 1 96.12 284 ARG A N 1
ATOM 2164 C CA . ARG A 1 284 ? 17.734 -22 -20.984 1 96.12 284 ARG A CA 1
ATOM 2165 C C . ARG A 1 284 ? 17.75 -20.531 -21.406 1 96.12 284 ARG A C 1
ATOM 2167 O O . ARG A 1 284 ? 18.641 -19.781 -21 1 96.12 284 ARG A O 1
ATOM 2174 N N . ARG A 1 285 ? 16.812 -20.094 -22.219 1 97.31 285 ARG A N 1
ATOM 2175 C CA . ARG A 1 285 ? 16.797 -18.734 -22.75 1 97.31 285 ARG A CA 1
ATOM 2176 C C . ARG A 1 285 ? 16.375 -17.734 -21.688 1 97.31 285 ARG A C 1
ATOM 2178 O O . ARG A 1 285 ? 16.688 -16.547 -21.781 1 97.31 285 ARG A O 1
ATOM 2185 N N . HIS A 1 286 ? 15.602 -18.172 -20.672 1 95.44 286 HIS A N 1
ATOM 2186 C CA . HIS A 1 286 ? 15.25 -17.266 -19.562 1 95.44 286 HIS A CA 1
ATOM 2187 C C . HIS A 1 286 ? 16.5 -16.766 -18.844 1 95.44 286 HIS A C 1
ATOM 2189 O O . HIS A 1 286 ? 17.422 -17.547 -18.594 1 95.44 286 HIS A O 1
ATOM 2195 N N . GLN A 1 287 ? 16.531 -15.484 -18.438 1 87.56 287 GLN A N 1
ATOM 2196 C CA . GLN A 1 287 ? 17.703 -14.875 -17.812 1 87.56 287 GLN A CA 1
ATOM 2197 C C . GLN A 1 287 ? 17.469 -14.648 -16.328 1 87.56 287 GLN A C 1
ATOM 2199 O O . GLN A 1 287 ? 18.234 -13.938 -15.672 1 87.56 287 GLN A O 1
ATOM 2204 N N . ASP A 1 288 ? 16.391 -15.07 -15.875 1 90.75 288 ASP A N 1
ATOM 2205 C CA . ASP A 1 288 ? 16.016 -15.055 -14.469 1 90.75 288 ASP A CA 1
ATOM 2206 C C . ASP A 1 288 ? 15.055 -16.188 -14.141 1 90.75 288 ASP A C 1
ATOM 2208 O O . ASP A 1 288 ? 14.758 -17.031 -14.992 1 90.75 288 ASP A O 1
ATOM 2212 N N . PHE A 1 289 ? 14.586 -16.219 -12.875 1 92.94 289 PHE A N 1
ATOM 2213 C CA . PHE A 1 289 ? 13.727 -17.297 -12.414 1 92.94 289 PHE A CA 1
ATOM 2214 C C . PHE A 1 289 ? 12.539 -17.484 -13.352 1 92.94 289 PHE A C 1
ATOM 2216 O O . PHE A 1 289 ? 11.883 -16.516 -13.742 1 92.94 289 PHE A O 1
ATOM 2223 N N . VAL A 1 290 ? 12.312 -18.75 -13.734 1 97 290 VAL A N 1
ATOM 2224 C CA . VAL A 1 290 ? 11.094 -19.109 -14.445 1 97 290 VAL A CA 1
ATOM 2225 C C . VAL A 1 290 ? 10 -19.469 -13.445 1 97 290 VAL A C 1
ATOM 2227 O O . VAL A 1 290 ? 10.172 -20.375 -12.633 1 97 290 VAL A O 1
ATOM 2230 N N . ARG A 1 291 ? 8.844 -18.797 -13.555 1 96.62 291 ARG A N 1
ATOM 2231 C CA . ARG A 1 291 ? 7.875 -18.906 -12.477 1 96.62 291 ARG A CA 1
ATOM 2232 C C . ARG A 1 291 ? 6.555 -19.484 -12.984 1 96.62 291 ARG A C 1
ATOM 2234 O O . ARG A 1 291 ? 5.75 -19.984 -12.203 1 96.62 291 ARG A O 1
ATOM 2241 N N . GLY A 1 292 ? 6.32 -19.312 -14.25 1 97.56 292 GLY A N 1
ATOM 2242 C CA . GLY A 1 292 ? 5.094 -19.844 -14.836 1 97.56 292 GLY A CA 1
ATOM 2243 C C . GLY A 1 292 ? 5.336 -20.781 -15.992 1 97.56 292 GLY A C 1
ATOM 2244 O O . GLY A 1 292 ? 6.297 -20.609 -16.75 1 97.56 292 GLY A O 1
ATOM 2245 N N . VAL A 1 293 ? 4.469 -21.75 -16.141 1 98 293 VAL A N 1
ATOM 2246 C CA . VAL A 1 293 ? 4.512 -22.719 -17.234 1 98 293 VAL A CA 1
ATOM 2247 C C . VAL A 1 293 ? 3.115 -23.281 -17.484 1 98 293 VAL A C 1
ATOM 2249 O O . VAL A 1 293 ? 2.373 -23.562 -16.547 1 98 293 VAL A O 1
ATOM 2252 N N . CYS A 1 294 ? 2.762 -23.344 -18.719 1 97.12 294 CYS A N 1
ATOM 2253 C CA . CYS A 1 294 ? 1.479 -23.938 -19.094 1 97.12 294 CYS A CA 1
ATOM 2254 C C . CYS A 1 294 ? 1.507 -24.438 -20.531 1 97.12 294 CYS A C 1
ATOM 2256 O O . CYS A 1 294 ? 2.201 -23.875 -21.375 1 97.12 294 CYS A O 1
ATOM 2258 N N . TRP A 1 295 ? 0.807 -25.5 -20.781 1 96.38 295 TRP A N 1
ATOM 2259 C CA . TRP A 1 295 ? 0.697 -26.062 -22.125 1 96.38 295 TRP A CA 1
ATOM 2260 C C . TRP A 1 295 ? -0.44 -25.406 -22.906 1 96.38 295 TRP A C 1
ATOM 2262 O O . TRP A 1 295 ? -1.507 -25.141 -22.344 1 96.38 295 TRP A O 1
ATOM 2272 N N . VAL A 1 296 ? -0.19 -25.188 -24.156 1 94.88 296 VAL A N 1
ATOM 2273 C CA . VAL A 1 296 ? -1.262 -24.703 -25.031 1 94.88 296 VAL A CA 1
ATOM 2274 C C . VAL A 1 296 ? -2.334 -25.781 -25.172 1 94.88 296 VAL A C 1
ATOM 2276 O O . VAL A 1 296 ? -2.025 -26.953 -25.438 1 94.88 296 VAL A O 1
ATOM 2279 N N . PRO A 1 297 ? -3.568 -25.328 -25 1 91.19 297 PRO A N 1
ATOM 2280 C CA . PRO A 1 297 ? -4.617 -26.344 -25.094 1 91.19 297 PRO A CA 1
ATOM 2281 C C . PRO A 1 297 ? -4.723 -26.938 -26.5 1 91.19 297 PRO A C 1
ATOM 2283 O O . PRO A 1 297 ? -4.605 -26.219 -27.5 1 91.19 297 PRO A O 1
ATOM 2286 N N . GLY A 1 298 ? -4.938 -28.25 -26.594 1 83.5 298 GLY A N 1
ATOM 2287 C CA . GLY A 1 298 ? -5.145 -28.938 -27.859 1 83.5 298 GLY A CA 1
ATOM 2288 C C . GLY A 1 298 ? -3.854 -29.188 -28.625 1 83.5 298 GLY A C 1
ATOM 2289 O O . GLY A 1 298 ? -3.844 -29.906 -29.609 1 83.5 298 GLY A O 1
ATOM 2290 N N . ASP A 1 299 ? -2.811 -28.531 -28.359 1 76.31 299 ASP A N 1
ATOM 2291 C CA . ASP A 1 299 ? -1.506 -28.719 -28.984 1 76.31 299 ASP A CA 1
ATOM 2292 C C . ASP A 1 299 ? -0.454 -29.109 -27.938 1 76.31 299 ASP A C 1
ATOM 2294 O O . ASP A 1 299 ? 0.227 -28.234 -27.391 1 76.31 299 ASP A O 1
ATOM 2298 N N . SER A 1 300 ? -0.296 -30.344 -27.766 1 73 300 SER A N 1
ATOM 2299 C CA . SER A 1 300 ? 0.575 -30.844 -26.703 1 73 300 SER A CA 1
ATOM 2300 C C . SER A 1 300 ? 2.045 -30.656 -27.062 1 73 300 SER A C 1
ATOM 2302 O O . SER A 1 300 ? 2.932 -31.031 -26.297 1 73 300 SER A O 1
ATOM 2304 N N . ALA A 1 301 ? 2.223 -29.938 -28.078 1 87.88 301 ALA A N 1
ATOM 2305 C CA . ALA A 1 301 ? 3.607 -29.797 -28.516 1 87.88 301 ALA A CA 1
ATOM 2306 C C . ALA A 1 301 ? 4.133 -28.391 -28.203 1 87.88 301 ALA A C 1
ATOM 2308 O O . ALA A 1 301 ? 5.309 -28.094 -28.422 1 87.88 301 ALA A O 1
ATOM 2309 N N . VAL A 1 302 ? 3.221 -27.625 -27.703 1 94.31 302 VAL A N 1
ATOM 2310 C CA . VAL A 1 302 ? 3.688 -26.266 -27.453 1 94.31 302 VAL A CA 1
ATOM 2311 C C . VAL A 1 302 ? 3.508 -25.906 -25.984 1 94.31 302 VAL A C 1
ATOM 2313 O O . VAL A 1 302 ? 2.432 -26.125 -25.422 1 94.31 302 VAL A O 1
ATOM 2316 N N . LEU A 1 303 ? 4.586 -25.406 -25.453 1 95.5 303 LEU A N 1
ATOM 2317 C CA . LEU A 1 303 ? 4.668 -25 -24.062 1 95.5 303 LEU A CA 1
ATOM 2318 C C . LEU A 1 303 ? 5.004 -23.516 -23.938 1 95.5 303 LEU A C 1
ATOM 2320 O O . LEU A 1 303 ? 5.828 -23 -24.703 1 95.5 303 LEU A O 1
ATOM 2324 N N . THR A 1 304 ? 4.297 -22.781 -23.016 1 97.81 304 THR A N 1
ATOM 2325 C CA . THR A 1 304 ? 4.613 -21.375 -22.766 1 97.81 304 THR A CA 1
ATOM 2326 C C . THR A 1 304 ? 5.168 -21.203 -21.359 1 97.81 304 THR A C 1
ATOM 2328 O O . THR A 1 304 ? 4.652 -21.781 -20.406 1 97.81 304 THR A O 1
ATOM 2331 N N . THR A 1 305 ? 6.258 -20.438 -21.203 1 98.31 305 THR A N 1
ATOM 2332 C CA . THR A 1 305 ? 6.836 -20.141 -19.906 1 98.31 305 THR A CA 1
ATOM 2333 C C . THR A 1 305 ? 6.965 -18.641 -19.703 1 98.31 305 THR A C 1
ATOM 2335 O O . THR A 1 305 ? 7.078 -17.875 -20.672 1 98.31 305 THR A O 1
ATOM 2338 N N . VAL A 1 306 ? 6.836 -18.203 -18.5 1 97.38 306 VAL A N 1
ATOM 2339 C CA . VAL A 1 306 ? 7.035 -16.812 -18.109 1 97.38 306 VAL A CA 1
ATOM 2340 C C . VAL A 1 306 ? 8.031 -16.734 -16.953 1 97.38 306 VAL A C 1
ATOM 2342 O O . VAL A 1 306 ? 8.141 -17.672 -16.156 1 97.38 306 VAL A O 1
ATOM 2345 N N . GLY A 1 307 ? 8.766 -15.578 -16.875 1 94.56 307 GLY A N 1
ATOM 2346 C CA . GLY A 1 307 ? 9.781 -15.477 -15.836 1 94.56 307 GLY A CA 1
ATOM 2347 C C . GLY A 1 307 ? 10.008 -14.055 -15.367 1 94.56 307 GLY A C 1
ATOM 2348 O O . GLY A 1 307 ? 9.398 -13.117 -15.883 1 94.56 307 GLY A O 1
ATOM 2349 N N . TRP A 1 308 ? 10.82 -13.922 -14.383 1 89.94 308 TRP A N 1
ATOM 2350 C CA . TRP A 1 308 ? 11.156 -12.648 -13.766 1 89.94 308 TRP A CA 1
ATOM 2351 C C . TRP A 1 308 ? 11.984 -11.781 -14.711 1 89.94 308 TRP A C 1
ATOM 2353 O O . TRP A 1 308 ? 12.148 -10.578 -14.477 1 89.94 308 TRP A O 1
ATOM 2363 N N . ASP A 1 309 ? 12.398 -12.336 -15.742 1 86 309 ASP A N 1
ATOM 2364 C CA . ASP A 1 309 ? 13.125 -11.578 -16.766 1 86 309 ASP A CA 1
ATOM 2365 C C . ASP A 1 309 ? 12.156 -10.844 -17.688 1 86 309 ASP A C 1
ATOM 2367 O O . ASP A 1 309 ? 12.562 -10.328 -18.734 1 86 309 ASP A O 1
ATOM 2371 N N . HIS A 1 310 ? 10.938 -10.953 -17.422 1 88.19 310 HIS A N 1
ATOM 2372 C CA . HIS A 1 310 ? 9.883 -10.25 -18.141 1 88.19 310 HIS A CA 1
ATOM 2373 C C . HIS A 1 310 ? 9.672 -10.852 -19.531 1 88.19 310 HIS A C 1
ATOM 2375 O O . HIS A 1 310 ? 9.188 -10.164 -20.438 1 88.19 310 HIS A O 1
ATOM 2381 N N . GLN A 1 311 ? 9.992 -12.148 -19.688 1 92.56 311 GLN A N 1
ATOM 2382 C CA . GLN A 1 311 ? 9.844 -12.797 -20.969 1 92.56 311 GLN A CA 1
ATOM 2383 C C . GLN A 1 311 ? 8.688 -13.789 -20.953 1 92.56 311 GLN A C 1
ATOM 2385 O O . GLN A 1 311 ? 8.445 -14.461 -19.953 1 92.56 311 GLN A O 1
ATOM 2390 N N . VAL A 1 312 ? 8.016 -13.773 -22.047 1 97.19 312 VAL A N 1
ATOM 2391 C CA . VAL A 1 312 ? 7.105 -14.859 -22.391 1 97.19 312 VAL A CA 1
ATOM 2392 C C . VAL A 1 312 ? 7.691 -15.68 -23.547 1 97.19 312 VAL A C 1
ATOM 2394 O O . VAL A 1 312 ? 7.844 -15.18 -24.656 1 97.19 312 VAL A O 1
ATOM 2397 N N . LEU A 1 313 ? 7.973 -16.938 -23.266 1 98.19 313 LEU A N 1
ATOM 2398 C CA . LEU A 1 313 ? 8.594 -17.781 -24.281 1 98.19 313 LEU A CA 1
ATOM 2399 C C . LEU A 1 313 ? 7.676 -18.938 -24.656 1 98.19 313 LEU A C 1
ATOM 2401 O O . LEU A 1 313 ? 7.051 -19.547 -23.797 1 98.19 313 LEU A O 1
ATOM 2405 N N . HIS A 1 314 ? 7.574 -19.156 -25.953 1 97.44 314 HIS A N 1
ATOM 2406 C CA . HIS A 1 314 ? 6.832 -20.297 -26.5 1 97.44 314 HIS A CA 1
ATOM 2407 C C . HIS A 1 314 ? 7.777 -21.375 -27.016 1 97.44 314 HIS A C 1
ATOM 2409 O O . HIS A 1 314 ? 8.648 -21.109 -27.844 1 97.44 314 HIS A O 1
ATOM 2415 N N . HIS A 1 315 ? 7.574 -22.562 -26.531 1 97.56 315 HIS A N 1
ATOM 2416 C CA . HIS A 1 315 ? 8.477 -23.672 -26.828 1 97.56 315 HIS A CA 1
ATOM 2417 C C . HIS A 1 315 ? 7.77 -24.75 -27.641 1 97.56 315 HIS A C 1
ATOM 2419 O O . HIS A 1 315 ? 6.695 -25.219 -27.266 1 97.56 315 HIS A O 1
ATOM 2425 N N . SER A 1 316 ? 8.312 -25.141 -28.703 1 95.12 316 SER A N 1
ATOM 2426 C CA . SER A 1 316 ? 7.859 -26.312 -29.438 1 95.12 316 SER A CA 1
ATOM 2427 C C . SER A 1 316 ? 8.594 -27.562 -28.984 1 95.12 316 SER A C 1
ATOM 2429 O O . SER A 1 316 ? 9.805 -27.672 -29.156 1 95.12 316 SER A O 1
ATOM 2431 N N . VAL A 1 317 ? 7.793 -28.469 -28.422 1 92.19 317 VAL A N 1
ATOM 2432 C CA . VAL A 1 317 ? 8.383 -29.688 -27.859 1 92.19 317 VAL A CA 1
ATOM 2433 C C . VAL A 1 317 ? 8.117 -30.859 -28.797 1 92.19 317 VAL A C 1
ATOM 2435 O O . VAL A 1 317 ? 6.965 -31.172 -29.109 1 92.19 317 VAL A O 1
ATOM 2438 N N . SER A 1 318 ? 8.938 -31.172 -29.828 1 77.31 318 SER A N 1
ATOM 2439 C CA . SER A 1 318 ? 8.742 -32.281 -30.75 1 77.31 318 SER A CA 1
ATOM 2440 C C . SER A 1 318 ? 8.977 -33.625 -30.047 1 77.31 318 SER A C 1
ATOM 2442 O O . SER A 1 318 ? 9.977 -33.812 -29.344 1 77.31 318 SER A O 1
ATOM 2444 N N . ALA A 1 319 ? 7.914 -34.438 -29.828 1 60.41 319 ALA A N 1
ATOM 2445 C CA . ALA A 1 319 ? 8.133 -35.781 -29.328 1 60.41 319 ALA A CA 1
ATOM 2446 C C . ALA A 1 319 ? 9.055 -36.594 -30.25 1 60.41 319 ALA A C 1
ATOM 2448 O O . ALA A 1 319 ? 9.031 -36.375 -31.469 1 60.41 319 ALA A O 1
ATOM 2449 N N . PRO A 1 320 ? 10.07 -37.281 -29.688 1 50.97 320 PRO A N 1
ATOM 2450 C CA . PRO A 1 320 ? 10.836 -38.125 -30.609 1 50.97 320 PRO A CA 1
ATOM 2451 C C . PRO A 1 320 ? 9.945 -39.031 -31.453 1 50.97 320 PRO A C 1
ATOM 2453 O O . PRO A 1 320 ? 8.828 -39.375 -31.047 1 50.97 320 PRO A O 1
ATOM 2456 N N . MET B 1 1 ? -1.093 9.141 -35.75 1 17.2 1 MET B N 1
ATOM 2457 C CA . MET B 1 1 ? -2.271 9.32 -34.906 1 17.2 1 MET B CA 1
ATOM 2458 C C . MET B 1 1 ? -2.008 8.82 -33.5 1 17.2 1 MET B C 1
ATOM 2460 O O . MET B 1 1 ? -1.643 7.66 -33.281 1 17.2 1 MET B O 1
ATOM 2464 N N . ILE B 1 2 ? -1.576 9.5 -32.375 1 22.12 2 ILE B N 1
ATOM 2465 C CA . ILE B 1 2 ? -0.637 9.273 -31.266 1 22.12 2 ILE B CA 1
ATOM 2466 C C . ILE B 1 2 ? -1.248 8.297 -30.266 1 22.12 2 ILE B C 1
ATOM 2468 O O . ILE B 1 2 ? -2.354 8.523 -29.766 1 22.12 2 ILE B O 1
ATOM 2472 N N . LYS B 1 3 ? -1.181 7.062 -30.406 1 24.05 3 LYS B N 1
ATOM 2473 C CA . LYS B 1 3 ? -1.801 5.906 -29.766 1 24.05 3 LYS B CA 1
ATOM 2474 C C . LYS B 1 3 ? -1.855 6.078 -28.25 1 24.05 3 LYS B C 1
ATOM 2476 O O . LYS B 1 3 ? -0.818 6.207 -27.594 1 24.05 3 LYS B O 1
ATOM 2481 N N . GLU B 1 4 ? -2.785 6.855 -27.609 1 27.03 4 GLU B N 1
ATOM 2482 C CA . GLU B 1 4 ? -3.035 7.414 -26.297 1 27.03 4 GLU B CA 1
ATOM 2483 C C . GLU B 1 4 ? -2.832 6.367 -25.203 1 27.03 4 GLU B C 1
ATOM 2485 O O . GLU B 1 4 ? -3.252 5.215 -25.359 1 27.03 4 GLU B O 1
ATOM 2490 N N . ASN B 1 5 ? -1.695 6.328 -24.609 1 28.48 5 ASN B N 1
ATOM 2491 C CA . ASN B 1 5 ? -1.261 5.5 -23.484 1 28.48 5 ASN B CA 1
ATOM 2492 C C . ASN B 1 5 ? -2.393 5.266 -22.5 1 28.48 5 ASN B C 1
ATOM 2494 O O . ASN B 1 5 ? -2.838 6.195 -21.828 1 28.48 5 ASN B O 1
ATOM 2498 N N . CYS B 1 6 ? -3.404 4.629 -22.906 1 31.56 6 CYS B N 1
ATOM 2499 C CA . CYS B 1 6 ? -4.609 4.488 -22.094 1 31.56 6 CYS B CA 1
ATOM 2500 C C . CYS B 1 6 ? -4.254 4.348 -20.625 1 31.56 6 CYS B C 1
ATOM 2502 O O . CYS B 1 6 ? -5.141 4.34 -19.766 1 31.56 6 CYS B O 1
ATOM 2504 N N . TRP B 1 7 ? -3.207 3.438 -20.281 1 31.14 7 TRP B N 1
ATOM 2505 C CA . TRP B 1 7 ? -2.932 3.375 -18.844 1 31.14 7 TRP B CA 1
ATOM 2506 C C . TRP B 1 7 ? -2.146 4.598 -18.391 1 31.14 7 TRP B C 1
ATOM 2508 O O . TRP B 1 7 ? -1.167 4.992 -19.031 1 31.14 7 TRP B O 1
ATOM 2518 N N . ASN B 1 8 ? -2.576 5.699 -18.297 1 32.41 8 ASN B N 1
ATOM 2519 C CA . ASN B 1 8 ? -2.062 7.004 -17.891 1 32.41 8 ASN B CA 1
ATOM 2520 C C . ASN B 1 8 ? -0.956 6.871 -16.844 1 32.41 8 ASN B C 1
ATOM 2522 O O . ASN B 1 8 ? -1.108 7.328 -15.711 1 32.41 8 ASN B O 1
ATOM 2526 N N . ILE B 1 9 ? -0.296 5.812 -16.719 1 34.22 9 ILE B N 1
ATOM 2527 C CA . ILE B 1 9 ? 0.801 5.75 -15.758 1 34.22 9 ILE B CA 1
ATOM 2528 C C . ILE B 1 9 ? 1.863 6.785 -16.125 1 34.22 9 ILE B C 1
ATOM 2530 O O . ILE B 1 9 ? 2.361 6.805 -17.25 1 34.22 9 ILE B O 1
ATOM 2534 N N . PRO B 1 10 ? 1.961 7.895 -15.375 1 32.44 10 PRO B N 1
ATOM 2535 C CA . PRO B 1 10 ? 3.006 8.875 -15.664 1 32.44 10 PRO B CA 1
ATOM 2536 C C . PRO B 1 10 ? 4.371 8.234 -15.898 1 32.44 10 PRO B C 1
ATOM 2538 O O . PRO B 1 10 ? 4.672 7.188 -15.32 1 32.44 10 PRO B O 1
ATOM 2541 N N . VAL B 1 11 ? 5.184 8.609 -16.875 1 33 11 VAL B N 1
ATOM 2542 C CA . VAL B 1 11 ? 6.512 8.258 -17.375 1 33 11 VAL B CA 1
ATOM 2543 C C . VAL B 1 11 ? 7.523 8.336 -16.234 1 33 11 VAL B C 1
ATOM 2545 O O . VAL B 1 11 ? 8.531 7.625 -16.234 1 33 11 VAL B O 1
ATOM 2548 N N . ASN B 1 12 ? 7.492 9.453 -15.461 1 29.14 12 ASN B N 1
ATOM 2549 C CA . ASN B 1 12 ? 8.57 9.75 -14.523 1 29.14 12 ASN B CA 1
ATOM 2550 C C . ASN B 1 12 ? 8.531 8.836 -13.312 1 29.14 12 ASN B C 1
ATOM 2552 O O . ASN B 1 12 ? 9.086 9.164 -12.258 1 29.14 12 ASN B O 1
ATOM 2556 N N . ALA B 1 13 ? 7.516 8.109 -13.078 1 32.62 13 ALA B N 1
ATOM 2557 C CA . ALA B 1 13 ? 7.527 7.238 -11.906 1 32.62 13 ALA B CA 1
ATOM 2558 C C . ALA B 1 13 ? 8.859 6.496 -11.781 1 32.62 13 ALA B C 1
ATOM 2560 O O . ALA B 1 13 ? 9.484 6.164 -12.797 1 32.62 13 ALA B O 1
ATOM 2561 N N . PRO B 1 14 ? 9.594 6.664 -10.648 1 32.41 14 PRO B N 1
ATOM 2562 C CA . PRO B 1 14 ? 10.836 5.887 -10.617 1 32.41 14 PRO B CA 1
ATOM 2563 C C . PRO B 1 14 ? 10.828 4.715 -11.594 1 32.41 14 PRO B C 1
ATOM 2565 O O . PRO B 1 14 ? 9.758 4.273 -12.016 1 32.41 14 PRO B O 1
ATOM 2568 N N . ALA B 1 15 ? 12.023 4.25 -12.234 1 32.5 15 ALA B N 1
ATOM 2569 C CA . ALA B 1 15 ? 12.227 3.066 -13.062 1 32.5 15 ALA B CA 1
ATOM 2570 C C . ALA B 1 15 ? 11.203 1.983 -12.734 1 32.5 15 ALA B C 1
ATOM 2572 O O . ALA B 1 15 ? 11.141 1.508 -11.594 1 32.5 15 ALA B O 1
ATOM 2573 N N . CYS B 1 16 ? 9.953 2.172 -12.961 1 38.19 16 CYS B N 1
ATOM 2574 C CA . CYS B 1 16 ? 9.055 1.021 -12.992 1 38.19 16 CYS B CA 1
ATOM 2575 C C . CYS B 1 16 ? 9.844 -0.283 -13.023 1 38.19 16 CYS B C 1
ATOM 2577 O O . CYS B 1 16 ? 10.516 -0.581 -14.016 1 38.19 16 CYS B O 1
ATOM 2579 N N . MET B 1 17 ? 10.531 -0.508 -11.93 1 45.69 17 MET B N 1
ATOM 2580 C CA . MET B 1 17 ? 11.188 -1.809 -11.805 1 45.69 17 MET B CA 1
ATOM 2581 C C . MET B 1 17 ? 10.414 -2.881 -12.57 1 45.69 17 MET B C 1
ATOM 2583 O O . MET B 1 17 ? 9.195 -2.783 -12.719 1 45.69 17 MET B O 1
ATOM 2587 N N . GLU B 1 18 ? 11.211 -3.701 -13.266 1 60.72 18 GLU B N 1
ATOM 2588 C CA . GLU B 1 18 ? 10.961 -4.809 -14.188 1 60.72 18 GLU B CA 1
ATOM 2589 C C . GLU B 1 18 ? 9.859 -5.727 -13.656 1 60.72 18 GLU B C 1
ATOM 2591 O O . GLU B 1 18 ? 9.82 -6.035 -12.469 1 60.72 18 GLU B O 1
ATOM 2596 N N . ARG B 1 19 ? 8.711 -5.602 -14.297 1 78.94 19 ARG B N 1
ATOM 2597 C CA . ARG B 1 19 ? 7.633 -6.555 -14.055 1 78.94 19 ARG B CA 1
ATOM 2598 C C . ARG B 1 19 ? 8.156 -7.984 -14.047 1 78.94 19 ARG B C 1
ATOM 2600 O O . ARG B 1 19 ? 8.961 -8.359 -14.906 1 78.94 19 ARG B O 1
ATOM 2607 N N . HIS B 1 20 ? 8.008 -8.523 -12.883 1 87.75 20 HIS B N 1
ATOM 2608 C CA . HIS B 1 20 ? 8.258 -9.961 -12.805 1 87.75 20 HIS B CA 1
ATOM 2609 C C . HIS B 1 20 ? 7.016 -10.758 -13.195 1 87.75 20 HIS B C 1
ATOM 2611 O O . HIS B 1 20 ? 5.98 -10.656 -12.539 1 87.75 20 HIS B O 1
ATOM 2617 N N . LEU B 1 21 ? 7.141 -11.461 -14.312 1 94.31 21 LEU B N 1
ATOM 2618 C CA . LEU B 1 21 ? 6.039 -12.367 -14.641 1 94.31 21 LEU B CA 1
ATOM 2619 C C . LEU B 1 21 ? 6.055 -13.594 -13.734 1 94.31 21 LEU B C 1
ATOM 2621 O O . LEU B 1 21 ? 7.035 -14.344 -13.719 1 94.31 21 LEU B O 1
ATOM 2625 N N . ASP B 1 22 ? 4.918 -13.773 -13.031 1 94.56 22 ASP B N 1
ATOM 2626 C CA . ASP B 1 22 ? 4.902 -14.773 -11.969 1 94.56 22 ASP B CA 1
ATOM 2627 C C . ASP B 1 22 ? 4.031 -15.969 -12.352 1 94.56 22 ASP B C 1
ATOM 2629 O O . ASP B 1 22 ? 4.191 -17.062 -11.805 1 94.56 22 ASP B O 1
ATOM 2633 N N . ALA B 1 23 ? 3.064 -15.734 -13.211 1 97.25 23 ALA B N 1
ATOM 2634 C CA . ALA B 1 23 ? 2.104 -16.797 -13.477 1 97.25 23 ALA B CA 1
ATOM 2635 C C . ALA B 1 23 ? 1.5 -16.672 -14.867 1 97.25 23 ALA B C 1
ATOM 2637 O O . ALA B 1 23 ? 1.386 -15.562 -15.398 1 97.25 23 ALA B O 1
ATOM 2638 N N . ALA B 1 24 ? 1.154 -17.812 -15.43 1 98.06 24 ALA B N 1
ATOM 2639 C CA . ALA B 1 24 ? 0.477 -17.906 -16.719 1 98.06 24 ALA B CA 1
ATOM 2640 C C . ALA B 1 24 ? -0.487 -19.078 -16.75 1 98.06 24 ALA B C 1
ATOM 2642 O O . ALA B 1 24 ? -0.247 -20.109 -16.094 1 98.06 24 ALA B O 1
ATOM 2643 N N . ASP B 1 25 ? -1.558 -18.953 -17.453 1 98.12 25 ASP B N 1
ATOM 2644 C CA . ASP B 1 25 ? -2.547 -20.016 -17.656 1 98.12 25 ASP B CA 1
ATOM 2645 C C . ASP B 1 25 ? -3.285 -19.828 -18.984 1 98.12 25 ASP B C 1
ATOM 2647 O O . ASP B 1 25 ? -3.523 -18.703 -19.422 1 98.12 25 ASP B O 1
ATOM 2651 N N . TYR B 1 26 ? -3.625 -20.938 -19.578 1 97.12 26 TYR B N 1
ATOM 2652 C CA . TYR B 1 26 ? -4.363 -20.891 -20.844 1 97.12 26 TYR B CA 1
ATOM 2653 C C . TYR B 1 26 ? -5.836 -21.219 -20.625 1 97.12 26 TYR B C 1
ATOM 2655 O O . TYR B 1 26 ? -6.168 -22.125 -19.859 1 97.12 26 TYR B O 1
ATOM 2663 N N . ARG B 1 27 ? -6.594 -20.469 -21.344 1 95.94 27 ARG B N 1
ATOM 2664 C CA . ARG B 1 27 ? -7.988 -20.844 -21.531 1 95.94 27 ARG B CA 1
ATOM 2665 C C . ARG B 1 27 ? -8.125 -21.938 -22.594 1 95.94 27 ARG B C 1
ATOM 2667 O O . ARG B 1 27 ? -7.207 -22.156 -23.375 1 95.94 27 ARG B O 1
ATOM 2674 N N . ALA B 1 28 ? -9.273 -22.578 -22.609 1 92.44 28 ALA B N 1
ATOM 2675 C CA . ALA B 1 28 ? -9.469 -23.703 -23.531 1 92.44 28 ALA B CA 1
ATOM 2676 C C . ALA B 1 28 ? -9.328 -23.266 -24.984 1 92.44 28 ALA B C 1
ATOM 2678 O O . ALA B 1 28 ? -8.914 -24.047 -25.844 1 92.44 28 ALA B O 1
ATOM 2679 N N . ASP B 1 29 ? -9.625 -22.062 -25.297 1 93.62 29 ASP B N 1
ATOM 2680 C CA . ASP B 1 29 ? -9.617 -21.594 -26.672 1 93.62 29 ASP B CA 1
ATOM 2681 C C . ASP B 1 29 ? -8.242 -21.047 -27.062 1 93.62 29 ASP B C 1
ATOM 2683 O O . ASP B 1 29 ? -8.078 -20.453 -28.125 1 93.62 29 ASP B O 1
ATOM 2687 N N . GLY B 1 30 ? -7.316 -21.109 -26.172 1 94.5 30 GLY B N 1
ATOM 2688 C CA . GLY B 1 30 ? -5.961 -20.688 -26.484 1 94.5 30 GLY B CA 1
ATOM 2689 C C . GLY B 1 30 ? -5.652 -19.281 -26.016 1 94.5 30 GLY B C 1
ATOM 2690 O O . GLY B 1 30 ? -4.559 -18.75 -26.25 1 94.5 30 GLY B O 1
ATOM 2691 N N . THR B 1 31 ? -6.598 -18.625 -25.359 1 96.19 31 THR B N 1
ATOM 2692 C CA . THR B 1 31 ? -6.363 -17.312 -24.75 1 96.19 31 THR B CA 1
ATOM 2693 C C . THR B 1 31 ? -5.43 -17.422 -23.562 1 96.19 31 THR B C 1
ATOM 2695 O O . THR B 1 31 ? -5.605 -18.297 -22.703 1 96.19 31 THR B O 1
ATOM 2698 N N . LEU B 1 32 ? -4.441 -16.516 -23.531 1 97.75 32 LEU B N 1
ATOM 2699 C CA . LEU B 1 32 ? -3.412 -16.578 -22.5 1 97.75 32 LEU B CA 1
ATOM 2700 C C . LEU B 1 32 ? -3.678 -15.547 -21.406 1 97.75 32 LEU B C 1
ATOM 2702 O O . LEU B 1 32 ? -3.949 -14.383 -21.703 1 97.75 32 LEU B O 1
ATOM 2706 N N . LEU B 1 33 ? -3.611 -16 -20.188 1 98.25 33 LEU B N 1
ATOM 2707 C CA . LEU B 1 33 ? -3.699 -15.164 -19 1 98.25 33 LEU B CA 1
ATOM 2708 C C . LEU B 1 33 ? -2.326 -14.992 -18.359 1 98.25 33 LEU B C 1
ATOM 2710 O O . LEU B 1 33 ? -1.607 -15.977 -18.141 1 98.25 33 LEU B O 1
ATOM 2714 N N . LEU B 1 34 ? -1.942 -13.719 -18.062 1 96.88 34 LEU B N 1
ATOM 2715 C CA . LEU B 1 34 ? -0.672 -13.438 -17.406 1 96.88 34 LEU B CA 1
ATOM 2716 C C . LEU B 1 34 ? -0.895 -12.703 -16.094 1 96.88 34 LEU B C 1
ATOM 2718 O O . LEU B 1 34 ? -1.754 -11.82 -16 1 96.88 34 LEU B O 1
ATOM 2722 N N . GLY B 1 35 ? -0.171 -13.086 -15.039 1 95.94 35 GLY B N 1
ATOM 2723 C CA . GLY B 1 35 ? -0.065 -12.352 -13.789 1 95.94 35 GLY B CA 1
ATOM 2724 C C . GLY B 1 35 ? 1.351 -11.906 -13.484 1 95.94 35 GLY B C 1
ATOM 2725 O O . GLY B 1 35 ? 2.309 -12.648 -13.711 1 95.94 35 GLY B O 1
ATOM 2726 N N . ALA B 1 36 ? 1.491 -10.68 -12.984 1 93.25 36 ALA B N 1
ATOM 2727 C CA . ALA B 1 36 ? 2.816 -10.117 -12.742 1 93.25 36 ALA B CA 1
ATOM 2728 C C . ALA B 1 36 ? 2.836 -9.305 -11.453 1 93.25 36 ALA B C 1
ATOM 2730 O O . ALA B 1 36 ? 1.785 -8.906 -10.945 1 93.25 36 ALA B O 1
ATOM 2731 N N . SER B 1 37 ? 4.062 -9.203 -10.93 1 88.5 37 SER B N 1
ATOM 2732 C CA . SER B 1 37 ? 4.328 -8.328 -9.797 1 88.5 37 SER B CA 1
ATOM 2733 C C . SER B 1 37 ? 5.395 -7.293 -10.133 1 88.5 37 SER B C 1
ATOM 2735 O O . SER B 1 37 ? 6.328 -7.574 -10.883 1 88.5 37 SER B O 1
ATOM 2737 N N . SER B 1 38 ? 5.199 -6.148 -9.703 1 79.88 38 SER B N 1
ATOM 2738 C CA . SER B 1 38 ? 6.188 -5.094 -9.891 1 79.88 38 SER B CA 1
ATOM 2739 C C . SER B 1 38 ? 6.398 -4.293 -8.609 1 79.88 38 SER B C 1
ATOM 2741 O O . SER B 1 38 ? 5.465 -4.117 -7.824 1 79.88 38 SER B O 1
ATOM 2743 N N . LEU B 1 39 ? 7.672 -4.281 -8.445 1 62.16 39 LEU B N 1
ATOM 2744 C CA . LEU B 1 39 ? 7.98 -3.375 -7.34 1 62.16 39 LEU B CA 1
ATOM 2745 C C . LEU B 1 39 ? 7.504 -1.96 -7.648 1 62.16 39 LEU B C 1
ATOM 2747 O O . LEU B 1 39 ? 7.828 -1.406 -8.703 1 62.16 39 LEU B O 1
ATOM 2751 N N . ALA B 1 40 ? 6.512 -1.842 -7.082 1 56.75 40 ALA B N 1
ATOM 2752 C CA . ALA B 1 40 ? 6.066 -0.456 -7.203 1 56.75 40 ALA B CA 1
ATOM 2753 C C . ALA B 1 40 ? 6.719 0.425 -6.141 1 56.75 40 ALA B C 1
ATOM 2755 O O . ALA B 1 40 ? 7.332 -0.08 -5.199 1 56.75 40 ALA B O 1
ATOM 2756 N N . GLY B 1 41 ? 6.895 1.639 -6.488 1 54 41 GLY B N 1
ATOM 2757 C CA . GLY B 1 41 ? 7.605 2.688 -5.77 1 54 41 GLY B CA 1
ATOM 2758 C C . GLY B 1 41 ? 7.391 2.635 -4.27 1 54 41 GLY B C 1
ATOM 2759 O O . GLY B 1 41 ? 6.738 1.719 -3.764 1 54 41 GLY B O 1
ATOM 2760 N N . ARG B 1 42 ? 8 3.336 -3.574 1 53.09 42 ARG B N 1
ATOM 2761 C CA . ARG B 1 42 ? 8.023 3.713 -2.164 1 53.09 42 ARG B CA 1
ATOM 2762 C C . ARG B 1 42 ? 6.629 4.078 -1.671 1 53.09 42 ARG B C 1
ATOM 2764 O O . ARG B 1 42 ? 5.895 4.801 -2.348 1 53.09 42 ARG B O 1
ATOM 2771 N N . CYS B 1 43 ? 6.137 2.936 -0.838 1 58.72 43 CYS B N 1
ATOM 2772 C CA . CYS B 1 43 ? 4.887 3.334 -0.2 1 58.72 43 CYS B CA 1
ATOM 2773 C C . CYS B 1 43 ? 5.152 4.121 1.077 1 58.72 43 CYS B C 1
ATOM 2775 O O . CYS B 1 43 ? 6.227 4.008 1.67 1 58.72 43 CYS B O 1
ATOM 2777 N N . TRP B 1 44 ? 4.367 5.051 1.278 1 66.62 44 TRP B N 1
ATOM 2778 C CA . TRP B 1 44 ? 4.426 5.805 2.527 1 66.62 44 TRP B CA 1
ATOM 2779 C C . TRP B 1 44 ? 3.467 5.223 3.559 1 66.62 44 TRP B C 1
ATOM 2781 O O . TRP B 1 44 ? 2.309 4.938 3.248 1 66.62 44 TRP B O 1
ATOM 2791 N N . GLN B 1 45 ? 4.059 4.73 4.664 1 79.5 45 GLN B N 1
ATOM 2792 C CA . GLN B 1 45 ? 3.25 4.359 5.824 1 79.5 45 GLN B CA 1
ATOM 2793 C C . GLN B 1 45 ? 3.234 5.48 6.859 1 79.5 45 GLN B C 1
ATOM 2795 O O . GLN B 1 45 ? 4.004 6.438 6.762 1 79.5 45 GLN B O 1
ATOM 2800 N N . GLY B 1 46 ? 2.227 5.348 7.805 1 87.12 46 GLY B N 1
ATOM 2801 C CA . GLY B 1 46 ? 2.109 6.363 8.844 1 87.12 46 GLY B CA 1
ATOM 2802 C C . GLY B 1 46 ? 2.219 5.801 10.242 1 87.12 46 GLY B C 1
ATOM 2803 O O . GLY B 1 46 ? 2.186 4.582 10.438 1 87.12 46 GLY B O 1
ATOM 2804 N N . SER B 1 47 ? 2.502 6.652 11.164 1 89.56 47 SER B N 1
ATOM 2805 C CA . SER B 1 47 ? 2.484 6.348 12.586 1 89.56 47 SER B CA 1
ATOM 2806 C C . SER B 1 47 ? 1.811 7.465 13.383 1 89.56 47 SER B C 1
ATOM 2808 O O . SER B 1 47 ? 1.908 8.641 13.016 1 89.56 47 SER B O 1
ATOM 2810 N N . VAL B 1 48 ? 1.119 7.039 14.422 1 94.94 48 VAL B N 1
ATOM 2811 C CA . VAL B 1 48 ? 0.519 7.953 15.391 1 94.94 48 VAL B CA 1
ATOM 2812 C C . VAL B 1 48 ? 0.966 7.582 16.797 1 94.94 48 VAL B C 1
ATOM 2814 O O . VAL B 1 48 ? 0.935 6.41 17.172 1 94.94 48 VAL B O 1
ATOM 2817 N N . TRP B 1 49 ? 1.408 8.578 17.562 1 95.38 49 TRP B N 1
ATOM 2818 C CA . TRP B 1 49 ? 1.848 8.344 18.938 1 95.38 49 TRP B CA 1
ATOM 2819 C C . TRP B 1 49 ? 1.208 9.344 19.891 1 95.38 49 TRP B C 1
ATOM 2821 O O . TRP B 1 49 ? 1.019 10.516 19.547 1 95.38 49 TRP B O 1
ATOM 2831 N N . VAL B 1 50 ? 0.926 8.859 21.094 1 96.31 50 VAL B N 1
ATOM 2832 C CA . VAL B 1 50 ? 0.418 9.688 22.172 1 96.31 50 VAL B CA 1
ATOM 2833 C C . VAL B 1 50 ? 1.415 9.695 23.328 1 96.31 50 VAL B C 1
ATOM 2835 O O . VAL B 1 50 ? 1.812 8.641 23.828 1 96.31 50 VAL B O 1
ATOM 2838 N N . TYR B 1 51 ? 1.815 10.883 23.781 1 96.44 51 TYR B N 1
ATOM 2839 C CA . TYR B 1 51 ? 2.771 11.031 24.875 1 96.44 51 TYR B CA 1
ATOM 2840 C C . TYR B 1 51 ? 2.152 11.789 26.047 1 96.44 51 TYR B C 1
ATOM 2842 O O . TYR B 1 51 ? 1.762 12.945 25.906 1 96.44 51 TYR B O 1
ATOM 2850 N N . SER B 1 52 ? 2.146 11.156 27.203 1 96 52 SER B N 1
ATOM 2851 C CA . SER B 1 52 ? 1.735 11.883 28.406 1 96 52 SER B CA 1
ATOM 2852 C C . SER B 1 52 ? 2.738 12.969 28.766 1 96 52 SER B C 1
ATOM 2854 O O . SER B 1 52 ? 2.352 14.047 29.219 1 96 52 SER B O 1
ATOM 2856 N N . ASP B 1 53 ? 3.967 12.664 28.641 1 96.19 53 ASP B N 1
ATOM 2857 C CA . ASP B 1 53 ? 5.043 13.641 28.812 1 96.19 53 ASP B CA 1
ATOM 2858 C C . ASP B 1 53 ? 5.641 14.031 27.453 1 96.19 53 ASP B C 1
ATOM 2860 O O . ASP B 1 53 ? 6.449 13.297 26.891 1 96.19 53 ASP B O 1
ATOM 2864 N N . PRO B 1 54 ? 5.332 15.234 27.031 1 95.75 54 PRO B N 1
ATOM 2865 C CA . PRO B 1 54 ? 5.766 15.664 25.703 1 95.75 54 PRO B CA 1
ATOM 2866 C C . PRO B 1 54 ? 7.285 15.688 25.562 1 95.75 54 PRO B C 1
ATOM 2868 O O . PRO B 1 54 ? 7.801 15.578 24.438 1 95.75 54 PRO B O 1
ATOM 2871 N N . LYS B 1 55 ? 7.965 15.789 26.578 1 95.38 55 LYS B N 1
ATOM 2872 C CA . LYS B 1 55 ? 9.422 15.898 26.516 1 95.38 55 LYS B CA 1
ATOM 2873 C C . LYS B 1 55 ? 10.055 14.578 26.094 1 95.38 55 LYS B C 1
ATOM 2875 O O . LYS B 1 55 ? 11.219 14.539 25.688 1 95.38 55 LYS B O 1
ATOM 2880 N N . LEU B 1 56 ? 9.328 13.547 26.203 1 94.19 56 LEU B N 1
ATOM 2881 C CA . LEU B 1 56 ? 9.859 12.234 25.859 1 94.19 56 LEU B CA 1
ATOM 2882 C C . LEU B 1 56 ? 9.617 11.914 24.391 1 94.19 56 LEU B C 1
ATOM 2884 O O . LEU B 1 56 ? 10.125 10.914 23.875 1 94.19 56 LEU B O 1
ATOM 2888 N N . ALA B 1 57 ? 8.859 12.75 23.734 1 93.81 57 ALA B N 1
ATOM 2889 C CA . ALA B 1 57 ? 8.648 12.594 22.297 1 93.81 57 ALA B CA 1
ATOM 2890 C C . ALA B 1 57 ? 9.898 12.977 21.516 1 93.81 57 ALA B C 1
ATOM 2892 O O . ALA B 1 57 ? 10.641 13.883 21.906 1 93.81 57 ALA B O 1
ATOM 2893 N N . PRO B 1 58 ? 10.273 12.336 20.375 1 92.81 58 PRO B N 1
ATOM 2894 C CA . PRO B 1 58 ? 9.469 11.344 19.656 1 92.81 58 PRO B CA 1
ATOM 2895 C C . PRO B 1 58 ? 9.906 9.914 19.938 1 92.81 58 PRO B C 1
ATOM 2897 O O . PRO B 1 58 ? 9.773 9.039 19.078 1 92.81 58 PRO B O 1
ATOM 2900 N N . SER B 1 59 ? 10.492 9.641 21.062 1 89 59 SER B N 1
ATOM 2901 C CA . SER B 1 59 ? 10.938 8.297 21.406 1 89 59 SER B CA 1
ATOM 2902 C C . SER B 1 59 ? 9.75 7.348 21.578 1 89 59 SER B C 1
ATOM 2904 O O . SER B 1 59 ? 8.984 7.461 22.531 1 89 59 SER B O 1
ATOM 2906 N N . GLU B 1 60 ? 9.703 6.391 20.734 1 85.38 60 GLU B N 1
ATOM 2907 C CA . GLU B 1 60 ? 8.539 5.508 20.656 1 85.38 60 GLU B CA 1
ATOM 2908 C C . GLU B 1 60 ? 8.375 4.699 21.938 1 85.38 60 GLU B C 1
ATOM 2910 O O . GLU B 1 60 ? 7.254 4.387 22.344 1 85.38 60 GLU B O 1
ATOM 2915 N N . GLY B 1 61 ? 9.492 4.375 22.547 1 84.19 61 GLY B N 1
ATOM 2916 C CA . GLY B 1 61 ? 9.453 3.566 23.766 1 84.19 61 GLY B CA 1
ATOM 2917 C C . GLY B 1 61 ? 8.75 4.254 24.906 1 84.19 61 GLY B C 1
ATOM 2918 O O . GLY B 1 61 ? 8.406 3.613 25.906 1 84.19 61 GLY B O 1
ATOM 2919 N N . PHE B 1 62 ? 8.484 5.555 24.797 1 89.94 62 PHE B N 1
ATOM 2920 C CA . PHE B 1 62 ? 7.914 6.301 25.906 1 89.94 62 PHE B CA 1
ATOM 2921 C C . PHE B 1 62 ? 6.496 6.754 25.578 1 89.94 62 PHE B C 1
ATOM 2923 O O . PHE B 1 62 ? 5.895 7.523 26.344 1 89.94 62 PHE B O 1
ATOM 2930 N N . CYS B 1 63 ? 5.973 6.383 24.422 1 91.31 63 CYS B N 1
ATOM 2931 C CA . CYS B 1 63 ? 4.594 6.746 24.109 1 91.31 63 CYS B CA 1
ATOM 2932 C C . CYS B 1 63 ? 3.617 5.926 24.953 1 91.31 63 CYS B C 1
ATOM 2934 O O . CYS B 1 63 ? 3.904 4.781 25.297 1 91.31 63 CYS B O 1
ATOM 2936 N N . LYS B 1 64 ? 2.635 6.559 25.281 1 92.19 64 LYS B N 1
ATOM 2937 C CA . LYS B 1 64 ? 1.577 5.891 26.031 1 92.19 64 LYS B CA 1
ATOM 2938 C C . LYS B 1 64 ? 0.772 4.957 25.141 1 92.19 64 LYS B C 1
ATOM 2940 O O . LYS B 1 64 ? 0.316 3.9 25.578 1 92.19 64 LYS B O 1
ATOM 2945 N N . ALA B 1 65 ? 0.519 5.363 23.953 1 92.94 65 ALA B N 1
ATOM 2946 C CA . ALA B 1 65 ? -0.144 4.578 22.906 1 92.94 65 ALA B CA 1
ATOM 2947 C C . ALA B 1 65 ? 0.418 4.914 21.531 1 92.94 65 ALA B C 1
ATOM 2949 O O . ALA B 1 65 ? 0.847 6.043 21.281 1 92.94 65 ALA B O 1
ATOM 2950 N N . GLY B 1 66 ? 0.475 3.93 20.688 1 93.12 66 GLY B N 1
ATOM 2951 C CA . GLY B 1 66 ? 0.95 4.125 19.328 1 93.12 66 GLY B CA 1
ATOM 2952 C C . GLY B 1 66 ? 0.393 3.111 18.344 1 93.12 66 GLY B C 1
ATOM 2953 O O . GLY B 1 66 ? 0.025 2.002 18.734 1 93.12 66 GLY B O 1
ATOM 2954 N N . VAL B 1 67 ? 0.315 3.547 17.062 1 89.44 67 VAL B N 1
ATOM 2955 C CA . VAL B 1 67 ? -0.161 2.633 16.031 1 89.44 67 VAL B CA 1
ATOM 2956 C C . VAL B 1 67 ? 0.481 2.988 14.695 1 89.44 67 VAL B C 1
ATOM 2958 O O . VAL B 1 67 ? 0.829 4.148 14.453 1 89.44 67 VAL B O 1
ATOM 2961 N N . GLN B 1 68 ? 0.647 1.982 13.93 1 85.75 68 GLN B N 1
ATOM 2962 C CA . GLN B 1 68 ? 1.009 2.193 12.531 1 85.75 68 GLN B CA 1
ATOM 2963 C C . GLN B 1 68 ? -0.233 2.281 11.656 1 85.75 68 GLN B C 1
ATOM 2965 O O . GLN B 1 68 ? -1.187 1.521 11.836 1 85.75 68 GLN B O 1
ATOM 2970 N N . THR B 1 69 ? -0.204 3.295 10.773 1 85.12 69 THR B N 1
ATOM 2971 C CA . THR B 1 69 ? -1.29 3.43 9.805 1 85.12 69 THR B CA 1
ATOM 2972 C C . THR B 1 69 ? -0.839 2.984 8.414 1 85.12 69 THR B C 1
ATOM 2974 O O . THR B 1 69 ? 0.36 2.945 8.133 1 85.12 69 THR B O 1
ATOM 2977 N N . GLU B 1 70 ? -1.735 2.625 7.594 1 77.88 70 GLU B N 1
ATOM 2978 C CA . GLU B 1 70 ? -1.434 2.088 6.27 1 77.88 70 GLU B CA 1
ATOM 2979 C C . GLU B 1 70 ? -0.843 3.162 5.359 1 77.88 70 GLU B C 1
ATOM 2981 O O . GLU B 1 70 ? -0.041 2.859 4.477 1 77.88 70 GLU B O 1
ATOM 2986 N N . ALA B 1 71 ? -1.341 4.332 5.559 1 83.62 71 ALA B N 1
ATOM 2987 C CA . ALA B 1 71 ? -0.863 5.465 4.766 1 83.62 71 ALA B CA 1
ATOM 2988 C C . ALA B 1 71 ? -0.205 6.516 5.652 1 83.62 71 ALA B C 1
ATOM 2990 O O . ALA B 1 71 ? -0.375 6.5 6.875 1 83.62 71 ALA B O 1
ATOM 2991 N N . GLY B 1 72 ? 0.623 7.367 5.078 1 88.81 72 GLY B N 1
ATOM 2992 C CA . GLY B 1 72 ? 1.224 8.477 5.801 1 88.81 72 GLY B CA 1
ATOM 2993 C C . GLY B 1 72 ? 0.2 9.391 6.453 1 88.81 72 GLY B C 1
ATOM 2994 O O . GLY B 1 72 ? -0.927 9.508 5.969 1 88.81 72 GLY B O 1
ATOM 2995 N N . VAL B 1 73 ? 0.602 10.047 7.547 1 94.31 73 VAL B N 1
ATOM 2996 C CA . VAL B 1 73 ? -0.257 10.961 8.289 1 94.31 73 VAL B CA 1
ATOM 2997 C C . VAL B 1 73 ? 0.139 12.406 7.98 1 94.31 73 VAL B C 1
ATOM 2999 O O . VAL B 1 73 ? 1.286 12.797 8.195 1 94.31 73 VAL B O 1
ATOM 3002 N N . THR B 1 74 ? -0.852 13.141 7.484 1 96 74 THR B N 1
ATOM 3003 C CA . THR B 1 74 ? -0.543 14.508 7.09 1 96 74 THR B CA 1
ATOM 3004 C C . THR B 1 74 ? -0.975 15.492 8.172 1 96 74 THR B C 1
ATOM 3006 O O . THR B 1 74 ? -0.444 16.609 8.25 1 96 74 THR B O 1
ATOM 3009 N N . ASP B 1 75 ? -1.955 15.148 8.961 1 97.94 75 ASP B N 1
ATOM 3010 C CA . ASP B 1 75 ? -2.467 16 10.039 1 97.94 75 ASP B CA 1
ATOM 3011 C C . ASP B 1 75 ? -3.168 15.172 11.109 1 97.94 75 ASP B C 1
ATOM 3013 O O . ASP B 1 75 ? -3.688 14.086 10.82 1 97.94 75 ASP B O 1
ATOM 3017 N N . VAL B 1 76 ? -3.172 15.703 12.312 1 98.12 76 VAL B N 1
ATOM 3018 C CA . VAL B 1 76 ? -3.846 15.07 13.438 1 98.12 76 VAL B CA 1
ATOM 3019 C C . VAL B 1 76 ? -4.488 16.141 14.32 1 98.12 76 VAL B C 1
ATOM 3021 O O . VAL B 1 76 ? -3.949 17.234 14.469 1 98.12 76 VAL B O 1
ATOM 3024 N N . ARG B 1 77 ? -5.641 15.797 14.891 1 98.12 77 ARG B N 1
ATOM 3025 C CA . ARG B 1 77 ? -6.316 16.672 15.836 1 98.12 77 ARG B CA 1
ATOM 3026 C C . ARG B 1 77 ? -7.008 15.875 16.938 1 98.12 77 ARG B C 1
ATOM 3028 O O . ARG B 1 77 ? -7.617 14.836 16.656 1 98.12 77 ARG B O 1
ATOM 3035 N N . TRP B 1 78 ? -6.945 16.406 18.125 1 97.44 78 TRP B N 1
ATOM 3036 C CA . TRP B 1 78 ? -7.824 15.898 19.172 1 97.44 78 TRP B CA 1
ATOM 3037 C C . TRP B 1 78 ? -9.258 16.375 18.969 1 97.44 78 TRP B C 1
ATOM 3039 O O . TRP B 1 78 ? -9.484 17.531 18.641 1 97.44 78 TRP B O 1
ATOM 3049 N N . ILE B 1 79 ? -10.156 15.477 19.156 1 97.31 79 ILE B N 1
ATOM 3050 C CA . ILE B 1 79 ? -11.57 15.82 19.172 1 97.31 79 ILE B CA 1
ATOM 3051 C C . ILE B 1 79 ? -12.055 15.969 20.609 1 97.31 79 ILE B C 1
ATOM 3053 O O . ILE B 1 79 ? -12.781 16.906 20.922 1 97.31 79 ILE B O 1
ATOM 3057 N N . SER B 1 80 ? -11.68 15.047 21.422 1 95.25 80 SER B N 1
ATOM 3058 C CA . SER B 1 80 ? -11.969 14.984 22.844 1 95.25 80 SER B CA 1
ATOM 3059 C C . SER B 1 80 ? -10.781 14.422 23.625 1 95.25 80 SER B C 1
ATOM 3061 O O . SER B 1 80 ? -9.672 14.352 23.109 1 95.25 80 SER B O 1
ATOM 3063 N N . GLU B 1 81 ? -11.094 14.078 24.844 1 94.62 81 GLU B N 1
ATOM 3064 C CA . GLU B 1 81 ? -10.039 13.508 25.672 1 94.62 81 GLU B CA 1
ATOM 3065 C C . GLU B 1 81 ? -9.633 12.125 25.172 1 94.62 81 GLU B C 1
ATOM 3067 O O . GLU B 1 81 ? -8.531 11.656 25.469 1 94.62 81 GLU B O 1
ATOM 3072 N N . ARG B 1 82 ? -10.531 11.57 24.406 1 95.44 82 ARG B N 1
ATOM 3073 C CA . ARG B 1 82 ? -10.234 10.188 24.047 1 95.44 82 ARG B CA 1
ATOM 3074 C C . ARG B 1 82 ? -10.25 10 22.547 1 95.44 82 ARG B C 1
ATOM 3076 O O . ARG B 1 82 ? -9.789 8.977 22.031 1 95.44 82 ARG B O 1
ATOM 3083 N N . SER B 1 83 ? -10.75 10.93 21.859 1 96.5 83 SER B N 1
ATOM 3084 C CA . SER B 1 83 ? -10.922 10.734 20.438 1 96.5 83 SER B CA 1
ATOM 3085 C C . SER B 1 83 ? -10 11.656 19.641 1 96.5 83 SER B C 1
ATOM 3087 O O . SER B 1 83 ? -9.781 12.812 20.016 1 96.5 83 SER B O 1
ATOM 3089 N N . LEU B 1 84 ? -9.5 11.117 18.531 1 96.69 84 LEU B N 1
ATOM 3090 C CA . LEU B 1 84 ? -8.633 11.922 17.672 1 96.69 84 LEU B CA 1
ATOM 3091 C C . LEU B 1 84 ? -8.977 11.711 16.203 1 96.69 84 LEU B C 1
ATOM 3093 O O . LEU B 1 84 ? -9.492 10.664 15.828 1 96.69 84 LEU B O 1
ATOM 3097 N N . LEU B 1 85 ? -8.758 12.695 15.406 1 98.12 85 LEU B N 1
ATOM 3098 C CA . LEU B 1 85 ? -8.984 12.719 13.969 1 98.12 85 LEU B CA 1
ATOM 3099 C C . LEU B 1 85 ? -7.664 12.742 13.211 1 98.12 85 LEU B C 1
ATOM 3101 O O . LEU B 1 85 ? -6.742 13.469 13.578 1 98.12 85 LEU B O 1
ATOM 3105 N N . LEU B 1 86 ? -7.566 11.906 12.164 1 97.25 86 LEU B N 1
ATOM 3106 C CA . LEU B 1 86 ? -6.352 11.805 11.367 1 97.25 86 LEU B CA 1
ATOM 3107 C C . LEU B 1 86 ? -6.645 12.078 9.891 1 97.25 86 LEU B C 1
ATOM 3109 O O . LEU B 1 86 ? -7.664 11.633 9.367 1 97.25 86 LEU B O 1
ATOM 3113 N N . ALA B 1 87 ? -5.754 12.812 9.242 1 97.5 87 ALA B N 1
ATOM 3114 C CA . ALA B 1 87 ? -5.738 12.977 7.789 1 97.5 87 ALA B CA 1
ATOM 3115 C C . ALA B 1 87 ? -4.613 12.156 7.16 1 97.5 87 ALA B C 1
ATOM 3117 O O . ALA B 1 87 ? -3.488 12.141 7.668 1 97.5 87 ALA B O 1
ATOM 3118 N N . SER B 1 88 ? -4.855 11.492 6.074 1 94 88 SER B N 1
ATOM 3119 C CA . SER B 1 88 ? -3.852 10.633 5.457 1 94 88 SER B CA 1
ATOM 3120 C C . SER B 1 88 ? -3.451 11.156 4.078 1 94 88 SER B C 1
ATOM 3122 O O . SER B 1 88 ? -4.195 11.914 3.459 1 94 88 SER B O 1
ATOM 3124 N N . ASP B 1 89 ? -2.281 10.656 3.609 1 90.31 89 ASP B N 1
ATOM 3125 C CA . ASP B 1 89 ? -1.826 11.039 2.277 1 90.31 89 ASP B CA 1
ATOM 3126 C C . ASP B 1 89 ? -2.426 10.133 1.206 1 90.31 89 ASP B C 1
ATOM 3128 O O . ASP B 1 89 ? -2.182 10.32 0.014 1 90.31 89 ASP B O 1
ATOM 3132 N N . ALA B 1 90 ? -3.273 9.219 1.68 1 84.19 90 ALA B N 1
ATOM 3133 C CA . ALA B 1 90 ? -3.957 8.352 0.72 1 84.19 90 ALA B CA 1
ATOM 3134 C C . ALA B 1 90 ? -5.395 8.82 0.492 1 84.19 90 ALA B C 1
ATOM 3136 O O . ALA B 1 90 ? -6.141 8.195 -0.27 1 84.19 90 ALA B O 1
ATOM 3137 N N . GLY B 1 91 ? -5.82 9.859 1.188 1 92.12 91 GLY B N 1
ATOM 3138 C CA . GLY B 1 91 ? -7.133 10.438 0.946 1 92.12 91 GLY B CA 1
ATOM 3139 C C . GLY B 1 91 ? -8.164 10.039 1.984 1 92.12 91 GLY B C 1
ATOM 3140 O O . GLY B 1 91 ? -9.352 10.305 1.822 1 92.12 91 GLY B O 1
ATOM 3141 N N . SER B 1 92 ? -7.695 9.391 3.033 1 94.25 92 SER B N 1
ATOM 3142 C CA . SER B 1 92 ? -8.648 8.984 4.062 1 94.25 92 SER B CA 1
ATOM 3143 C C . SER B 1 92 ? -8.656 9.969 5.227 1 94.25 92 SER B C 1
ATOM 3145 O O . SER B 1 92 ? -7.66 10.648 5.48 1 94.25 92 SER B O 1
ATOM 3147 N N . VAL B 1 93 ? -9.805 10.086 5.805 1 97 93 VAL B N 1
ATOM 3148 C CA . VAL B 1 93 ? -9.992 10.641 7.141 1 97 93 VAL B CA 1
ATOM 3149 C C . VAL B 1 93 ? -10.328 9.516 8.125 1 97 93 VAL B C 1
ATOM 3151 O O . VAL B 1 93 ? -11.195 8.688 7.848 1 97 93 VAL B O 1
ATOM 3154 N N . GLU B 1 94 ? -9.602 9.492 9.227 1 96.19 94 GLU B N 1
ATOM 3155 C CA . GLU B 1 94 ? -9.742 8.391 10.172 1 96.19 94 GLU B CA 1
ATOM 3156 C C . GLU B 1 94 ? -10.062 8.898 11.57 1 96.19 94 GLU B C 1
ATOM 3158 O O . GLU B 1 94 ? -9.523 9.922 12.008 1 96.19 94 GLU B O 1
ATOM 3163 N N . LEU B 1 95 ? -10.984 8.188 12.195 1 96.25 95 LEU B N 1
ATOM 3164 C CA . LEU B 1 95 ? -11.312 8.43 13.594 1 96.25 95 LEU B CA 1
ATOM 3165 C C . LEU B 1 95 ? -10.75 7.328 14.484 1 96.25 95 LEU B C 1
ATOM 3167 O O . LEU B 1 95 ? -10.992 6.145 14.242 1 96.25 95 LEU B O 1
ATOM 3171 N N . TRP B 1 96 ? -9.961 7.738 15.445 1 95.94 96 TRP B N 1
ATOM 3172 C CA . TRP B 1 96 ? -9.359 6.809 16.406 1 95.94 96 TRP B CA 1
ATOM 3173 C C . TRP B 1 96 ? -9.781 7.145 17.828 1 95.94 96 TRP B C 1
ATOM 3175 O O . TRP B 1 96 ? -10.094 8.297 18.141 1 95.94 96 TRP B O 1
ATOM 3185 N N . GLU B 1 97 ? -9.758 6.125 18.688 1 95.44 97 GLU B N 1
ATOM 3186 C CA . GLU B 1 97 ? -10.133 6.293 20.078 1 95.44 97 GLU B CA 1
ATOM 3187 C C . GLU B 1 97 ? -9.148 5.59 21 1 95.44 97 GLU B C 1
ATOM 3189 O O . GLU B 1 97 ? -8.695 4.48 20.719 1 95.44 97 GLU B O 1
ATOM 3194 N N . LEU B 1 98 ? -8.852 6.297 22.078 1 94.19 98 LEU B N 1
ATOM 3195 C CA . LEU B 1 98 ? -8.062 5.664 23.141 1 94.19 98 LEU B CA 1
ATOM 3196 C C . LEU B 1 98 ? -8.938 4.734 23.984 1 94.19 98 LEU B C 1
ATOM 3198 O O . LEU B 1 98 ? -10.031 5.117 24.391 1 94.19 98 LEU B O 1
ATOM 3202 N N . ALA B 1 99 ? -8.391 3.537 24.031 1 92.44 99 ALA B N 1
ATOM 3203 C CA . ALA B 1 99 ? -9.07 2.527 24.828 1 92.44 99 ALA B CA 1
ATOM 3204 C C . ALA B 1 99 ? -8.117 1.889 25.844 1 92.44 99 ALA B C 1
ATOM 3206 O O . ALA B 1 99 ? -6.934 2.221 25.875 1 92.44 99 ALA B O 1
ATOM 3207 N N . GLU B 1 100 ? -8.664 1.022 26.719 1 91.56 100 GLU B N 1
ATOM 3208 C CA . GLU B 1 100 ? -7.895 0.282 27.719 1 91.56 100 GLU B CA 1
ATOM 3209 C C . GLU B 1 100 ? -6.996 1.215 28.531 1 91.56 100 GLU B C 1
ATOM 3211 O O . GLU B 1 100 ? -5.773 1.057 28.531 1 91.56 100 GLU B O 1
ATOM 3216 N N . ASP B 1 101 ? -7.539 2.162 29.312 1 92.88 101 ASP B N 1
ATOM 3217 C CA . ASP B 1 101 ? -6.848 3.154 30.125 1 92.88 101 ASP B CA 1
ATOM 3218 C C . ASP B 1 101 ? -5.824 3.93 29.297 1 92.88 101 ASP B C 1
ATOM 3220 O O . ASP B 1 101 ? -4.676 4.086 29.703 1 92.88 101 ASP B O 1
ATOM 3224 N N . GLU B 1 102 ? -6.141 4.195 28.047 1 91.75 102 GLU B N 1
ATOM 3225 C CA . GLU B 1 102 ? -5.43 5.047 27.094 1 91.75 102 GLU B CA 1
ATOM 3226 C C . GLU B 1 102 ? -4.145 4.379 26.609 1 91.75 102 GLU B C 1
ATOM 3228 O O . GLU B 1 102 ? -3.184 5.062 26.25 1 91.75 102 GLU B O 1
ATOM 3233 N N . ARG B 1 103 ? -4.074 3.049 26.609 1 89.38 103 ARG B N 1
ATOM 3234 C CA . ARG B 1 103 ? -2.857 2.346 26.219 1 89.38 103 ARG B CA 1
ATOM 3235 C C . ARG B 1 103 ? -2.998 1.748 24.812 1 89.38 103 ARG B C 1
ATOM 3237 O O . ARG B 1 103 ? -2.029 1.228 24.266 1 89.38 103 ARG B O 1
ATOM 3244 N N . LEU B 1 104 ? -4.266 1.94 24.391 1 90.44 104 LEU B N 1
ATOM 3245 C CA . LEU B 1 104 ? -4.539 1.362 23.078 1 90.44 104 LEU B CA 1
ATOM 3246 C C . LEU B 1 104 ? -5.305 2.346 22.203 1 90.44 104 LEU B C 1
ATOM 3248 O O . LEU B 1 104 ? -6.227 3.014 22.672 1 90.44 104 LEU B O 1
ATOM 3252 N N . LEU B 1 105 ? -4.832 2.439 20.984 1 91.75 105 LEU B N 1
ATOM 3253 C CA . LEU B 1 105 ? -5.582 3.186 19.984 1 91.75 105 LEU B CA 1
ATOM 3254 C C . LEU B 1 105 ? -6.422 2.246 19.125 1 91.75 105 LEU B C 1
ATOM 3256 O O . LEU B 1 105 ? -5.895 1.307 18.516 1 91.75 105 LEU B O 1
ATOM 3260 N N . ILE B 1 106 ? -7.723 2.527 19.047 1 91.12 106 ILE B N 1
ATOM 3261 C CA . ILE B 1 106 ? -8.641 1.724 18.25 1 91.12 106 ILE B CA 1
ATOM 3262 C C . ILE B 1 106 ? -9.188 2.561 17.094 1 91.12 106 ILE B C 1
ATOM 3264 O O . ILE B 1 106 ? -9.625 3.697 17.297 1 91.12 106 ILE B O 1
ATOM 3268 N N . ASN B 1 107 ? -9.125 1.939 15.906 1 90.38 107 ASN B N 1
ATOM 3269 C CA . ASN B 1 107 ? -9.688 2.611 14.742 1 90.38 107 ASN B CA 1
ATOM 3270 C C . ASN B 1 107 ? -11.211 2.518 14.727 1 90.38 107 ASN B C 1
ATOM 3272 O O . ASN B 1 107 ? -11.766 1.426 14.609 1 90.38 107 ASN B O 1
ATOM 3276 N N . ARG B 1 108 ? -11.859 3.617 14.797 1 89.44 108 ARG B N 1
ATOM 3277 C CA . ARG B 1 108 ? -13.32 3.639 14.758 1 89.44 108 ARG B CA 1
ATOM 3278 C C . ARG B 1 108 ? -13.836 3.633 13.328 1 89.44 108 ARG B C 1
ATOM 3280 O O . ARG B 1 108 ? -14.742 2.871 12.992 1 89.44 108 ARG B O 1
ATOM 3287 N N . PHE B 1 109 ? -13.234 4.574 12.555 1 87.88 109 PHE B N 1
ATOM 3288 C CA . PHE B 1 109 ? -13.547 4.504 11.133 1 87.88 109 PHE B CA 1
ATOM 3289 C C . PHE B 1 109 ? -12.383 5 10.289 1 87.88 109 PHE B C 1
ATOM 3291 O O . PHE B 1 109 ? -11.562 5.793 10.766 1 87.88 109 PHE B O 1
ATOM 3298 N N . THR B 1 110 ? -12.305 4.453 9.086 1 89 110 THR B N 1
ATOM 3299 C CA . THR B 1 110 ? -11.453 4.93 7.996 1 89 110 THR B CA 1
ATOM 3300 C C . THR B 1 110 ? -12.273 5.141 6.727 1 89 110 THR B C 1
ATOM 3302 O O . THR B 1 110 ? -12.758 4.176 6.125 1 89 110 THR B O 1
ATOM 3305 N N . HIS B 1 111 ? -12.445 6.418 6.359 1 91.12 111 HIS B N 1
ATOM 3306 C CA . HIS B 1 111 ? -13.234 6.715 5.164 1 91.12 111 HIS B CA 1
ATOM 3307 C C . HIS B 1 111 ? -12.359 7.305 4.062 1 91.12 111 HIS B C 1
ATOM 3309 O O . HIS B 1 111 ? -11.758 8.367 4.238 1 91.12 111 HIS B O 1
ATOM 3315 N N . LEU B 1 112 ? -12.297 6.598 2.945 1 88.19 112 LEU B N 1
ATOM 3316 C CA . LEU B 1 112 ? -11.586 7.086 1.768 1 88.19 112 LEU B CA 1
ATOM 3317 C C . LEU B 1 112 ? -12.469 8.016 0.947 1 88.19 112 LEU B C 1
ATOM 3319 O O . LEU B 1 112 ? -12.953 7.637 -0.122 1 88.19 112 LEU B O 1
ATOM 3323 N N . GLU B 1 113 ? -12.664 9.289 1.401 1 90.69 113 GLU B N 1
ATOM 3324 C CA . GLU B 1 113 ? -13.648 10.195 0.822 1 90.69 113 GLU B CA 1
ATOM 3325 C C . GLU B 1 113 ? -12.984 11.195 -0.12 1 90.69 113 GLU B C 1
ATOM 3327 O O . GLU B 1 113 ? -13.664 11.875 -0.893 1 90.69 113 GLU B O 1
ATOM 3332 N N . HIS B 1 114 ? -11.688 11.367 -0.046 1 92.69 114 HIS B N 1
ATOM 3333 C CA . HIS B 1 114 ? -10.953 12.242 -0.951 1 92.69 114 HIS B CA 1
ATOM 3334 C C . HIS B 1 114 ? -10.203 11.438 -2.008 1 92.69 114 HIS B C 1
ATOM 3336 O O . HIS B 1 114 ? -9.688 10.352 -1.719 1 92.69 114 HIS B O 1
ATOM 3342 N N . ASP B 1 115 ? -10.047 11.945 -3.146 1 85.44 115 ASP B N 1
ATOM 3343 C CA . ASP B 1 115 ? -9.422 11.258 -4.273 1 85.44 115 ASP B CA 1
ATOM 3344 C C . ASP B 1 115 ? -7.914 11.484 -4.289 1 85.44 115 ASP B C 1
ATOM 3346 O O . ASP B 1 115 ? -7.223 11.031 -5.203 1 85.44 115 ASP B O 1
ATOM 3350 N N . ASP B 1 116 ? -7.477 12.234 -3.414 1 89.19 116 ASP B N 1
ATOM 3351 C CA . ASP B 1 116 ? -6.055 12.539 -3.281 1 89.19 116 ASP B CA 1
ATOM 3352 C C . ASP B 1 116 ? -5.691 12.828 -1.827 1 89.19 116 ASP B C 1
ATOM 3354 O O . ASP B 1 116 ? -6.523 12.68 -0.93 1 89.19 116 ASP B O 1
ATOM 3358 N N . VAL B 1 117 ? -4.492 13.281 -1.539 1 90.56 117 VAL B N 1
ATOM 3359 C CA . VAL B 1 117 ? -3.943 13.555 -0.214 1 90.56 117 VAL B CA 1
ATOM 3360 C C . VAL B 1 117 ? -4.863 14.508 0.543 1 90.56 117 VAL B C 1
ATOM 3362 O O . VAL B 1 117 ? -5.27 15.539 0.011 1 90.56 117 VAL B O 1
ATOM 3365 N N . VAL B 1 118 ? -5.27 14.117 1.751 1 97.5 118 VAL B N 1
ATOM 3366 C CA . VAL B 1 118 ? -5.898 15.07 2.66 1 97.5 118 VAL B CA 1
ATOM 3367 C C . VAL B 1 118 ? -4.832 15.969 3.287 1 97.5 118 VAL B C 1
ATOM 3369 O O . VAL B 1 118 ? -3.939 15.484 3.984 1 97.5 118 VAL B O 1
ATOM 3372 N N . THR B 1 119 ? -4.945 17.281 3.084 1 97.19 119 THR B N 1
ATOM 3373 C CA . THR B 1 119 ? -3.875 18.203 3.461 1 97.19 119 THR B CA 1
ATOM 3374 C C . THR B 1 119 ? -4.098 18.734 4.871 1 97.19 119 THR B C 1
ATOM 3376 O O . THR B 1 119 ? -3.174 19.266 5.492 1 97.19 119 THR B O 1
ATOM 3379 N N . GLY B 1 120 ? -5.336 18.656 5.348 1 97.88 120 GLY B N 1
ATOM 3380 C CA . GLY B 1 120 ? -5.621 19.172 6.68 1 97.88 120 GLY B CA 1
ATOM 3381 C C . GLY B 1 120 ? -7.008 18.797 7.172 1 97.88 120 GLY B C 1
ATOM 3382 O O . GLY B 1 120 ? -7.887 18.453 6.379 1 97.88 120 GLY B O 1
ATOM 3383 N N . VAL B 1 121 ? -7.129 18.844 8.5 1 98.56 121 VAL B N 1
ATOM 3384 C CA . VAL B 1 121 ? -8.414 18.688 9.164 1 98.56 121 VAL B CA 1
ATOM 3385 C C . VAL B 1 121 ? -8.562 19.734 10.26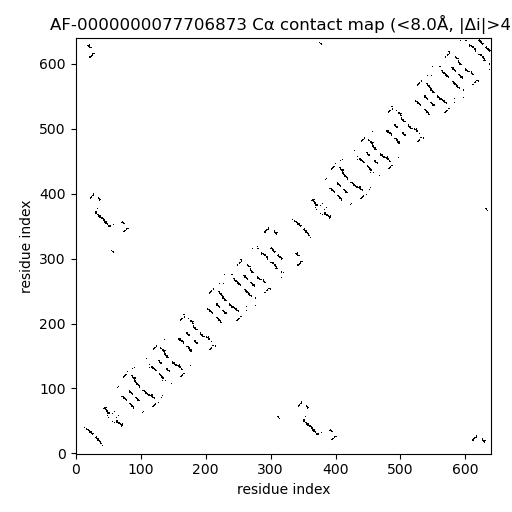6 1 98.56 121 VAL B C 1
ATOM 3387 O O . VAL B 1 121 ? -7.57 20.156 10.859 1 98.56 121 VAL B O 1
ATOM 3390 N N . SER B 1 122 ? -9.75 20.172 10.445 1 98.38 122 SER B N 1
ATOM 3391 C CA . SER B 1 122 ? -10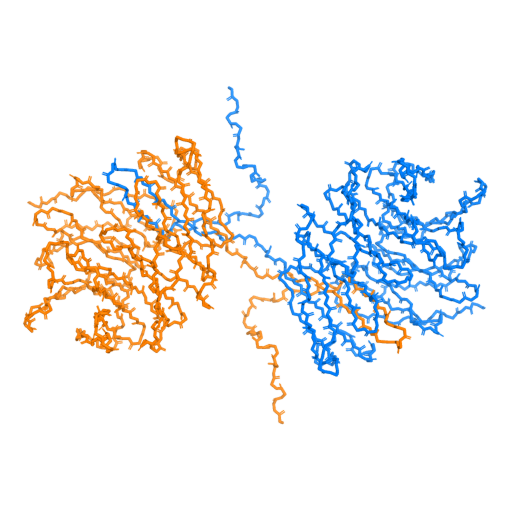.109 21.078 11.531 1 98.38 122 SER B CA 1
ATOM 3392 C C . SER B 1 122 ? -11.375 20.609 12.242 1 98.38 122 SER B C 1
ATOM 3394 O O . SER B 1 122 ? -12.32 20.156 11.602 1 98.38 122 SER B O 1
ATOM 3396 N N . VAL B 1 123 ? -11.32 20.719 13.562 1 97.56 123 VAL B N 1
ATOM 3397 C CA . VAL B 1 123 ? -12.453 20.281 14.375 1 97.56 123 VAL B CA 1
ATOM 3398 C C . VAL B 1 123 ? -13.18 21.484 14.953 1 97.56 123 VAL B C 1
ATOM 3400 O O . VAL B 1 123 ? -12.547 22.438 15.422 1 97.56 123 VAL B O 1
ATOM 3403 N N . SER B 1 124 ? -14.469 21.406 14.953 1 95.75 124 SER B N 1
ATOM 3404 C CA . SER B 1 124 ? -15.258 22.484 15.531 1 95.75 124 SER B CA 1
ATOM 3405 C C . SER B 1 124 ? -15.141 22.5 17.047 1 95.75 124 SER B C 1
ATOM 3407 O O . SER B 1 124 ? -14.773 21.484 17.656 1 95.75 124 SER B O 1
ATOM 3409 N N . ALA B 1 125 ? -15.398 23.656 17.641 1 89 125 ALA B N 1
ATOM 3410 C CA . ALA B 1 125 ? -15.242 23.844 19.078 1 89 125 ALA B CA 1
ATOM 3411 C C . ALA B 1 125 ? -16.062 22.828 19.859 1 89 125 ALA B C 1
ATOM 3413 O O . ALA B 1 125 ? -15.625 22.344 20.906 1 89 125 ALA B O 1
ATOM 3414 N N . GLY B 1 126 ? -17.141 22.359 19.422 1 89.12 126 GLY B N 1
ATOM 3415 C CA . GLY B 1 126 ? -17.969 21.406 20.125 1 89.12 126 GLY B CA 1
ATOM 3416 C C . GLY B 1 126 ? -17.609 19.953 19.828 1 89.12 126 GLY B C 1
ATOM 3417 O O . GLY B 1 126 ? -18.125 19.031 20.469 1 89.12 126 GLY B O 1
ATOM 3418 N N . GLY B 1 127 ? -16.797 19.797 18.953 1 93.25 127 GLY B N 1
ATOM 3419 C CA . GLY B 1 127 ? -16.312 18.469 18.625 1 93.25 127 GLY B CA 1
ATOM 3420 C C . GLY B 1 127 ? -17.312 17.641 17.844 1 93.25 127 GLY B C 1
ATOM 3421 O O . GLY B 1 127 ? -17.156 16.422 17.703 1 93.25 127 GLY B O 1
ATOM 3422 N N . ARG B 1 128 ? -18.312 18.266 17.359 1 94.5 128 ARG B N 1
ATOM 3423 C CA . ARG B 1 128 ? -19.344 17.547 16.641 1 94.5 128 ARG B CA 1
ATOM 3424 C C . ARG B 1 128 ? -19.078 17.516 15.148 1 94.5 128 ARG B C 1
ATOM 3426 O O . ARG B 1 128 ? -19.438 16.562 14.453 1 94.5 128 ARG B O 1
ATOM 3433 N N . LEU B 1 129 ? -18.469 18.594 14.695 1 96.88 129 LEU B N 1
ATOM 3434 C CA . LEU B 1 129 ? -18.203 18.719 13.266 1 96.88 129 LEU B CA 1
ATOM 3435 C C . LEU B 1 129 ? -16.703 18.812 12.992 1 96.88 129 LEU B C 1
ATOM 3437 O O . LEU B 1 129 ? -15.938 19.25 13.852 1 96.88 129 LEU B O 1
ATOM 3441 N N . ALA B 1 130 ? -16.344 18.312 11.859 1 98.12 130 ALA B N 1
ATOM 3442 C CA . ALA B 1 130 ? -14.984 18.5 11.352 1 98.12 130 ALA B CA 1
ATOM 3443 C C . ALA B 1 130 ? -15 18.875 9.875 1 98.12 130 ALA B C 1
ATOM 3445 O O . ALA B 1 130 ? -15.992 18.641 9.172 1 98.12 130 ALA B O 1
ATOM 3446 N N . VAL B 1 131 ? -13.961 19.516 9.422 1 98.62 131 VAL B N 1
ATOM 3447 C CA . VAL B 1 131 ? -13.773 19.859 8.016 1 98.62 131 VAL B CA 1
ATOM 3448 C C . VAL B 1 131 ? -12.438 19.328 7.52 1 98.62 131 VAL B C 1
ATOM 3450 O O . VAL B 1 131 ? -11.422 19.422 8.219 1 98.62 131 VAL B O 1
ATOM 3453 N N . SER B 1 132 ? -12.461 18.672 6.402 1 98.62 132 SER B N 1
ATOM 3454 C CA . SER B 1 132 ? -11.227 18.203 5.773 1 98.62 132 SER B CA 1
ATOM 3455 C C . SER B 1 132 ? -11.016 18.875 4.418 1 98.62 132 SER B C 1
ATOM 3457 O O . SER B 1 132 ? -11.977 19.281 3.766 1 98.62 132 SER B O 1
ATOM 3459 N N . CYS B 1 133 ? -9.766 19.062 4.031 1 98.56 133 CYS B N 1
ATOM 3460 C CA . CYS B 1 133 ? -9.391 19.594 2.732 1 98.56 133 CYS B CA 1
ATOM 3461 C C . CYS B 1 133 ? -8.344 18.719 2.057 1 98.56 133 CYS B C 1
ATOM 3463 O O . CYS B 1 133 ? -7.629 17.969 2.729 1 98.56 133 CYS B O 1
ATOM 3465 N N . SER B 1 134 ? -8.273 18.859 0.719 1 98 134 SER B N 1
ATOM 3466 C CA . SER B 1 134 ? -7.473 17.875 -0.005 1 98 134 SER B CA 1
ATOM 3467 C C . SER B 1 134 ? -6.863 18.484 -1.268 1 98 134 SER B C 1
ATOM 3469 O O . SER B 1 134 ? -7.312 19.531 -1.74 1 98 134 SER B O 1
ATOM 3471 N N . VAL B 1 135 ? -5.867 17.75 -1.712 1 93.69 135 VAL B N 1
ATOM 3472 C CA . VAL B 1 135 ? -5.238 18.047 -2.994 1 93.69 135 VAL B CA 1
ATOM 3473 C C . VAL B 1 135 ? -6.246 17.859 -4.125 1 93.69 135 VAL B C 1
ATOM 3475 O O . VAL B 1 135 ? -6.09 18.438 -5.203 1 93.69 135 VAL B O 1
ATOM 3478 N N . ASP B 1 136 ? -7.344 17.156 -3.893 1 91.88 136 ASP B N 1
ATOM 3479 C CA . ASP B 1 136 ? -8.352 16.922 -4.918 1 91.88 136 ASP B CA 1
ATOM 3480 C C . ASP B 1 136 ? -9.219 18.156 -5.129 1 91.88 136 ASP B C 1
ATOM 3482 O O . ASP B 1 136 ? -10.242 18.094 -5.824 1 91.88 136 ASP B O 1
ATOM 3486 N N . CYS B 1 137 ? -8.953 19.234 -4.43 1 96.94 137 CYS B N 1
ATOM 3487 C CA . CYS B 1 137 ? -9.562 20.562 -4.547 1 96.94 137 CYS B CA 1
ATOM 3488 C C . CYS B 1 137 ? -10.898 20.609 -3.814 1 96.94 137 CYS B C 1
ATOM 3490 O O . CYS B 1 137 ? -11.648 21.578 -3.961 1 96.94 137 CYS B O 1
ATOM 3492 N N . ARG B 1 138 ? -11.164 19.625 -3.023 1 97.5 138 ARG B N 1
ATOM 3493 C CA . ARG B 1 138 ? -12.469 19.578 -2.365 1 97.5 138 ARG B CA 1
ATOM 3494 C C . ARG B 1 138 ? -12.328 19.781 -0.859 1 97.5 138 ARG B C 1
ATOM 3496 O O . ARG B 1 138 ? -11.273 19.516 -0.287 1 97.5 138 ARG B O 1
ATOM 3503 N N . ILE B 1 139 ? -13.438 20.266 -0.343 1 98.5 139 ILE B N 1
ATOM 3504 C CA . ILE B 1 139 ? -13.617 20.359 1.1 1 98.5 139 ILE B CA 1
ATOM 3505 C C . ILE B 1 139 ? -14.805 19.5 1.534 1 98.5 139 ILE B C 1
ATOM 3507 O O . ILE B 1 139 ? -15.844 19.484 0.869 1 98.5 139 ILE B O 1
ATOM 3511 N N . LYS B 1 140 ? -14.625 18.781 2.621 1 98.44 140 LYS B N 1
ATOM 3512 C CA . LYS B 1 140 ? -15.711 17.953 3.127 1 98.44 140 LYS B CA 1
ATOM 3513 C C . LYS B 1 140 ? -16.031 18.266 4.586 1 98.44 140 LYS B C 1
ATOM 3515 O O . LYS B 1 140 ? -15.109 18.5 5.383 1 98.44 140 LYS B O 1
ATOM 3520 N N . VAL B 1 141 ? -17.328 18.281 4.867 1 98.12 141 VAL B N 1
ATOM 3521 C CA . VAL B 1 141 ? -17.797 18.484 6.234 1 98.12 141 VAL B CA 1
ATOM 3522 C C . VAL B 1 141 ? -18.281 17.156 6.816 1 98.12 141 VAL B C 1
ATOM 3524 O O . VAL B 1 141 ? -19.031 16.422 6.172 1 98.12 141 VAL B O 1
ATOM 3527 N N . TRP B 1 142 ? -17.859 16.875 7.992 1 98 142 TRP B N 1
ATOM 3528 C CA . TRP B 1 142 ? -18.141 15.602 8.641 1 98 142 TRP B CA 1
ATOM 3529 C C . TRP B 1 142 ? -19.016 15.797 9.867 1 98 142 TRP B C 1
ATOM 3531 O O . TRP B 1 142 ? -18.797 16.734 10.648 1 98 142 TRP B O 1
ATOM 3541 N N . ASP B 1 143 ? -20 14.984 10.047 1 96.56 143 ASP B N 1
ATOM 3542 C CA . ASP B 1 143 ? -20.641 14.766 11.344 1 96.56 143 ASP B CA 1
ATOM 3543 C C . ASP B 1 143 ? -19.953 13.641 12.109 1 96.56 143 ASP B C 1
ATOM 3545 O O . ASP B 1 143 ? -20.078 12.469 11.75 1 96.56 143 ASP B O 1
ATOM 3549 N N . LEU B 1 144 ? -19.281 13.922 13.133 1 94.94 144 LEU B N 1
ATOM 3550 C CA . LEU B 1 144 ? -18.422 12.953 13.812 1 94.94 144 LEU B CA 1
ATOM 3551 C C . LEU B 1 144 ? -19.25 11.984 14.641 1 94.94 144 LEU B C 1
ATOM 3553 O O . LEU B 1 144 ? -18.828 10.859 14.906 1 94.94 144 LEU B O 1
ATOM 3557 N N . ASN B 1 145 ? -20.391 12.391 15.047 1 93.12 145 ASN B N 1
ATOM 3558 C CA . ASN B 1 145 ? -21.281 11.484 15.742 1 93.12 145 ASN B CA 1
ATOM 3559 C C . ASN B 1 145 ? -21.844 10.414 14.812 1 93.12 145 ASN B C 1
ATOM 3561 O O . ASN B 1 145 ? -21.891 9.234 15.172 1 93.12 145 ASN B O 1
ATOM 3565 N N . GLN B 1 146 ? -22.172 10.867 13.633 1 92.44 146 GLN B N 1
ATOM 3566 C CA . GLN B 1 146 ? -22.719 9.945 12.648 1 92.44 146 GLN B CA 1
ATOM 3567 C C . GLN B 1 146 ? -21.609 9.281 11.836 1 92.44 146 GLN B C 1
ATOM 3569 O O . GLN B 1 146 ? -21.859 8.359 11.055 1 92.44 146 GLN B O 1
ATOM 3574 N N . GLU B 1 147 ? -20.453 9.797 12.016 1 91.5 147 GLU B N 1
ATOM 3575 C CA . GLU B 1 147 ? -19.266 9.266 11.344 1 91.5 147 GLU B CA 1
ATOM 3576 C C . GLU B 1 147 ? -19.453 9.234 9.836 1 91.5 147 GLU B C 1
ATOM 3578 O O . GLU B 1 147 ? -19.203 8.211 9.195 1 91.5 147 GLU B O 1
ATOM 3583 N N . THR B 1 148 ? -19.953 10.406 9.32 1 92.06 148 THR B N 1
ATOM 3584 C CA . THR B 1 148 ? -20.234 10.477 7.887 1 92.06 148 THR B CA 1
ATOM 3585 C C . THR B 1 148 ? -19.969 11.883 7.359 1 92.06 148 THR B C 1
ATOM 3587 O O . THR B 1 148 ? -19.922 12.844 8.133 1 92.06 148 THR B O 1
ATOM 3590 N N . VAL B 1 149 ? -19.797 11.93 6.027 1 95.12 149 VAL B N 1
ATOM 3591 C CA . VAL B 1 149 ? -19.703 13.219 5.344 1 95.12 149 VAL B CA 1
ATOM 3592 C C . VAL B 1 149 ? -21.094 13.812 5.145 1 95.12 149 VAL B C 1
ATOM 3594 O O . VAL B 1 149 ? -22 13.133 4.664 1 95.12 149 VAL B O 1
ATOM 3597 N N . THR B 1 150 ? -21.266 15.008 5.477 1 95.12 150 THR B N 1
ATOM 3598 C CA . THR B 1 150 ? -22.578 15.648 5.355 1 95.12 150 THR B CA 1
ATOM 3599 C C . THR B 1 150 ? -22.594 16.625 4.184 1 95.12 150 THR B C 1
ATOM 3601 O O . THR B 1 150 ? -23.656 16.922 3.627 1 95.12 150 THR B O 1
ATOM 3604 N N . SER B 1 151 ? -21.453 17.203 3.832 1 95.69 151 SER B N 1
ATOM 3605 C CA . SER B 1 151 ? -21.359 18.125 2.707 1 95.69 151 SER B CA 1
ATOM 3606 C C . SER B 1 151 ? -20 17.984 2.006 1 95.69 151 SER B C 1
ATOM 3608 O O . SER B 1 151 ? -19 17.672 2.641 1 95.69 151 SER B O 1
ATOM 3610 N N . SER B 1 152 ? -20.016 18.188 0.752 1 96.25 152 SER B N 1
ATOM 3611 C CA . SER B 1 152 ? -18.812 18.25 -0.086 1 96.25 152 SER B CA 1
ATOM 3612 C C . SER B 1 152 ? -18.797 19.516 -0.932 1 96.25 152 SER B C 1
ATOM 3614 O O . SER B 1 152 ? -19.75 19.797 -1.658 1 96.25 152 SER B O 1
ATOM 3616 N N . TYR B 1 153 ? -17.75 20.281 -0.888 1 97.06 153 TYR B N 1
ATOM 3617 C CA . TYR B 1 153 ? -17.656 21.562 -1.593 1 97.06 153 TYR B CA 1
ATOM 3618 C C . TYR B 1 153 ? -16.531 21.531 -2.627 1 97.06 153 TYR B C 1
ATOM 3620 O O . TYR B 1 153 ? -15.469 20.969 -2.381 1 97.06 153 TYR B O 1
ATOM 3628 N N . ASN B 1 154 ? -16.734 22.156 -3.742 1 95.56 154 ASN B N 1
ATOM 3629 C CA . ASN B 1 154 ? -15.773 22.172 -4.844 1 95.56 154 ASN B CA 1
ATOM 3630 C C . ASN B 1 154 ? -15.562 23.594 -5.375 1 95.56 154 ASN B C 1
ATOM 3632 O O . ASN B 1 154 ? -15.477 23.797 -6.59 1 95.56 154 ASN B O 1
ATOM 3636 N N . ALA B 1 155 ? -15.484 24.531 -4.578 1 96.06 155 ALA B N 1
ATOM 3637 C CA . ALA B 1 155 ? -15.359 25.938 -4.98 1 96.06 155 ALA B CA 1
ATOM 3638 C C . ALA B 1 155 ? -13.922 26.281 -5.336 1 96.06 155 ALA B C 1
ATOM 3640 O O . ALA B 1 155 ? -13.656 27.297 -5.98 1 96.06 155 ALA B O 1
ATOM 3641 N N . HIS B 1 156 ? -12.93 25.609 -4.84 1 96.38 156 HIS B N 1
ATOM 3642 C CA . HIS B 1 156 ? -11.531 25.797 -5.195 1 96.38 156 HIS B CA 1
ATOM 3643 C C . HIS B 1 156 ? -11.188 25.078 -6.496 1 96.38 156 HIS B C 1
ATOM 3645 O O . HIS B 1 156 ? -11.648 23.969 -6.73 1 96.38 156 HIS B O 1
ATOM 3651 N N . SER B 1 157 ? -10.352 25.672 -7.316 1 95.81 157 SER B N 1
ATOM 3652 C CA . SER B 1 157 ? -9.977 25.094 -8.602 1 95.81 157 SER B CA 1
ATOM 3653 C C . SER B 1 157 ? -8.609 24.422 -8.523 1 95.81 157 SER B C 1
ATOM 3655 O O . SER B 1 157 ? -8.18 23.766 -9.469 1 95.81 157 SER B O 1
ATOM 3657 N N . GLN B 1 158 ? -7.934 24.625 -7.551 1 94 158 GLN B N 1
ATOM 3658 C CA . GLN B 1 158 ? -6.641 24 -7.297 1 94 158 GLN B CA 1
ATOM 3659 C C . GLN B 1 158 ? -6.582 23.406 -5.891 1 94 158 GLN B C 1
ATOM 3661 O O . GLN B 1 158 ? -7.492 23.625 -5.086 1 94 158 GLN B O 1
ATOM 3666 N N . PRO B 1 159 ? -5.547 22.625 -5.574 1 94.38 159 PRO B N 1
ATOM 3667 C CA . PRO B 1 159 ? -5.449 21.938 -4.281 1 94.38 159 PRO B CA 1
ATOM 3668 C C . PRO B 1 159 ? -5.684 22.875 -3.098 1 94.38 159 PRO B C 1
ATOM 3670 O O . PRO B 1 159 ? -5.152 23.984 -3.072 1 94.38 159 PRO B O 1
ATOM 3673 N N . VAL B 1 160 ? -6.488 22.406 -2.135 1 98.38 160 VAL B N 1
ATOM 3674 C CA . VAL B 1 160 ? -6.758 23.172 -0.917 1 98.38 160 VAL B CA 1
ATOM 3675 C C . VAL B 1 160 ? -5.656 22.906 0.106 1 98.38 160 VAL B C 1
ATOM 3677 O O . VAL B 1 160 ? -5.324 21.766 0.402 1 98.38 160 VAL B O 1
ATOM 3680 N N . SER B 1 161 ? -5.137 24.016 0.719 1 97.44 161 SER B N 1
ATOM 3681 C CA . SER B 1 161 ? -3.936 23.922 1.544 1 97.44 161 SER B CA 1
ATOM 3682 C C . SER B 1 161 ? -4.285 23.891 3.027 1 97.44 161 SER B C 1
ATOM 3684 O O . SER B 1 161 ? -3.508 23.391 3.844 1 97.44 161 SER B O 1
ATOM 3686 N N . GLY B 1 162 ? -5.391 24.438 3.348 1 97.75 162 GLY B N 1
ATOM 3687 C CA . GLY B 1 162 ? -5.738 24.484 4.758 1 97.75 162 GLY B CA 1
ATOM 3688 C C . GLY B 1 162 ? -7.191 24.844 5.004 1 97.75 162 GLY B C 1
ATOM 3689 O O . GLY B 1 162 ? -7.855 25.406 4.133 1 97.75 162 GLY B O 1
ATOM 3690 N N . VAL B 1 163 ? -7.664 24.453 6.164 1 98.44 163 VAL B N 1
ATOM 3691 C CA . VAL B 1 163 ? -8.992 24.781 6.66 1 98.44 163 VAL B CA 1
ATOM 3692 C C . VAL B 1 163 ? -8.922 25.125 8.148 1 98.44 163 VAL B C 1
ATOM 3694 O O . VAL B 1 163 ? -8.039 24.641 8.859 1 98.44 163 VAL B O 1
ATOM 3697 N N . SER B 1 164 ? -9.828 25.969 8.562 1 98.19 164 SER B N 1
ATOM 3698 C CA . SER B 1 164 ? -9.898 26.359 9.961 1 98.19 164 SER B CA 1
ATOM 3699 C C . SER B 1 164 ? -11.336 26.656 10.383 1 98.19 164 SER B C 1
ATOM 3701 O O . SER B 1 164 ? -11.961 27.578 9.867 1 98.19 164 SER B O 1
ATOM 3703 N N . CYS B 1 165 ? -11.789 25.953 11.367 1 97.31 165 CYS B N 1
ATOM 3704 C CA . CYS B 1 165 ? -13.125 26.203 11.906 1 97.31 165 CYS B CA 1
ATOM 3705 C C . CYS B 1 165 ? -13.133 27.406 12.82 1 97.31 165 CYS B C 1
ATOM 3707 O O . CYS B 1 165 ? -12.164 27.656 13.547 1 97.31 165 CYS B O 1
ATOM 3709 N N . SER B 1 166 ? -14.25 28.094 12.766 1 96.12 166 SER B N 1
ATOM 3710 C CA . SER B 1 166 ? -14.422 29.203 13.711 1 96.12 166 SER B CA 1
ATOM 3711 C C . SER B 1 166 ? -14.523 28.703 15.141 1 96.12 166 SER B C 1
ATOM 3713 O O . SER B 1 166 ? -15.203 27.703 15.414 1 96.12 166 SER B O 1
ATOM 3715 N N . PRO B 1 167 ? -13.812 29.375 16 1 92.5 167 PRO B N 1
ATOM 3716 C CA . PRO B 1 167 ? -13.891 28.953 17.406 1 92.5 167 PRO B CA 1
ATOM 3717 C C . PRO B 1 167 ? -15.211 29.328 18.062 1 92.5 167 PRO B C 1
ATOM 3719 O O . PRO B 1 167 ? -15.547 28.797 19.125 1 92.5 167 PRO B O 1
ATOM 3722 N N . VAL B 1 168 ? -15.93 30.188 17.438 1 91.25 168 VAL B N 1
ATOM 3723 C CA . VAL B 1 168 ? -17.094 30.75 18.109 1 91.25 168 VAL B CA 1
ATOM 3724 C C . VAL B 1 168 ? -18.375 30.281 17.422 1 91.25 168 VAL B C 1
ATOM 3726 O O . VAL B 1 168 ? -19.375 29.969 18.078 1 91.25 168 VAL B O 1
ATOM 3729 N N . ASP B 1 169 ? -18.422 30.234 16.156 1 93.5 169 ASP B N 1
ATOM 3730 C CA . ASP B 1 169 ? -19.594 29.891 15.375 1 93.5 169 ASP B CA 1
ATOM 3731 C C . ASP B 1 169 ? -19.375 28.609 14.578 1 93.5 169 ASP B C 1
ATOM 3733 O O . ASP B 1 169 ? -18.672 28.609 13.562 1 93.5 169 ASP B O 1
ATOM 3737 N N . GLU B 1 170 ? -20.016 27.578 14.867 1 93.44 170 GLU B N 1
ATOM 3738 C CA . GLU B 1 170 ? -19.797 26.25 14.312 1 93.44 170 GLU B CA 1
ATOM 3739 C C . GLU B 1 170 ? -20.203 26.203 12.844 1 93.44 170 GLU B C 1
ATOM 3741 O O . GLU B 1 170 ? -19.875 25.25 12.133 1 93.44 170 GLU B O 1
ATOM 3746 N N . SER B 1 171 ? -20.875 27.156 12.367 1 95.25 171 SER B N 1
ATOM 3747 C CA . SER B 1 171 ? -21.328 27.156 10.984 1 95.25 171 SER B CA 1
ATOM 3748 C C . SER B 1 171 ? -20.297 27.75 10.047 1 95.25 171 SER B C 1
ATOM 3750 O O . SER B 1 171 ? -20.422 27.656 8.82 1 95.25 171 SER B O 1
ATOM 3752 N N . LEU B 1 172 ? -19.312 28.375 10.695 1 96.38 172 LEU B N 1
ATOM 3753 C CA . LEU B 1 172 ? -18.344 29.109 9.891 1 96.38 172 LEU B CA 1
ATOM 3754 C C . LEU B 1 172 ? -17.016 28.375 9.852 1 96.38 172 LEU B C 1
ATOM 3756 O O . LEU B 1 172 ? -16.562 27.828 10.859 1 96.38 172 LEU B O 1
ATOM 3760 N N . PHE B 1 173 ? -16.391 28.406 8.703 1 97.75 173 PHE B N 1
ATOM 3761 C CA . PHE B 1 173 ? -15 27.984 8.602 1 97.75 173 PHE B CA 1
ATOM 3762 C C . PHE B 1 173 ? -14.297 28.703 7.445 1 97.75 173 PHE B C 1
ATOM 3764 O O . PHE B 1 173 ? -14.945 29.344 6.625 1 97.75 173 PHE B O 1
ATOM 3771 N N . LEU B 1 174 ? -12.945 28.578 7.414 1 98.06 174 LEU B N 1
ATOM 3772 C CA . LEU B 1 174 ? -12.086 29.188 6.398 1 98.06 174 LEU B CA 1
ATOM 3773 C C . LEU B 1 174 ? -11.383 28.125 5.578 1 98.06 174 LEU B C 1
ATOM 3775 O O . LEU B 1 174 ? -11.133 27.016 6.07 1 98.06 174 LEU B O 1
ATOM 3779 N N . SER B 1 175 ? -11.117 28.469 4.348 1 98.44 175 SER B N 1
ATOM 3780 C CA . SER B 1 175 ? -10.25 27.625 3.527 1 98.44 175 SER B CA 1
ATOM 3781 C C . SER B 1 175 ? -9.32 28.469 2.668 1 98.44 175 SER B C 1
ATOM 3783 O O . SER B 1 175 ? -9.641 29.609 2.324 1 98.44 175 SER B O 1
ATOM 3785 N N . CYS B 1 176 ? -8.156 27.953 2.367 1 98 176 CYS B N 1
ATOM 3786 C CA . CYS B 1 176 ? -7.223 28.547 1.422 1 98 176 CYS B CA 1
ATOM 3787 C C . CYS B 1 176 ? -6.668 27.5 0.47 1 98 176 CYS B C 1
ATOM 3789 O O . CYS B 1 176 ? -6.57 26.312 0.826 1 98 176 CYS B O 1
ATOM 3791 N N . ALA B 1 177 ? -6.289 27.984 -0.719 1 97.44 177 ALA B N 1
ATOM 3792 C CA . ALA B 1 177 ? -5.898 27.016 -1.746 1 97.44 177 ALA B CA 1
ATOM 3793 C C . ALA B 1 177 ? -4.82 27.594 -2.66 1 97.44 177 ALA B C 1
ATOM 3795 O O . ALA B 1 177 ? -4.492 28.781 -2.57 1 97.44 177 ALA B O 1
ATOM 3796 N N . GLN B 1 178 ? -4.316 26.688 -3.469 1 94.56 178 GLN B N 1
ATOM 3797 C CA . GLN B 1 178 ? -3.254 27.047 -4.402 1 94.56 178 GLN B CA 1
ATOM 3798 C C . GLN B 1 178 ? -3.785 27.922 -5.531 1 94.56 178 GLN B C 1
ATOM 3800 O O . GLN B 1 178 ? -3.008 28.516 -6.285 1 94.56 178 GLN B O 1
ATOM 3805 N N . ASP B 1 179 ? -5.043 28.062 -5.676 1 94.44 179 ASP B N 1
ATOM 3806 C CA . ASP B 1 179 ? -5.625 28.922 -6.695 1 94.44 179 ASP B CA 1
ATOM 3807 C C . ASP B 1 179 ? -5.559 30.391 -6.277 1 94.44 179 ASP B C 1
ATOM 3809 O O . ASP B 1 179 ? -6.086 31.266 -6.965 1 94.44 179 ASP B O 1
ATOM 3813 N N . GLY B 1 180 ? -5.023 30.656 -5.102 1 95.06 180 GLY B N 1
ATOM 3814 C CA . GLY B 1 180 ? -4.816 32 -4.617 1 95.06 180 GLY B CA 1
ATOM 3815 C C . GLY B 1 180 ? -5.996 32.562 -3.834 1 95.06 180 GLY B C 1
ATOM 3816 O O . GLY B 1 180 ? -6 33.719 -3.43 1 95.06 180 GLY B O 1
ATOM 3817 N N . ARG B 1 181 ? -6.945 31.75 -3.559 1 95.81 181 ARG B N 1
ATOM 3818 C CA . ARG B 1 181 ? -8.164 32.25 -2.93 1 95.81 181 ARG B CA 1
ATOM 3819 C C . ARG B 1 181 ? -8.211 31.875 -1.451 1 95.81 181 ARG B C 1
ATOM 3821 O O . ARG B 1 181 ? -7.805 30.781 -1.071 1 95.81 181 ARG B O 1
ATOM 3828 N N . LEU B 1 182 ? -8.656 32.812 -0.697 1 97.12 182 LEU B N 1
ATOM 3829 C CA . LEU B 1 182 ? -9.078 32.625 0.687 1 97.12 182 LEU B CA 1
ATOM 3830 C C . LEU B 1 182 ? -10.594 32.781 0.81 1 97.12 182 LEU B C 1
ATOM 3832 O O . LEU B 1 182 ? -11.156 33.812 0.461 1 97.12 182 LEU B O 1
ATOM 3836 N N . LEU B 1 183 ? -11.211 31.672 1.336 1 97.94 183 LEU B N 1
ATOM 3837 C CA . LEU B 1 183 ? -12.672 31.672 1.331 1 97.94 183 LEU B CA 1
ATOM 3838 C C . LEU B 1 183 ? -13.219 31.547 2.75 1 97.94 183 LEU B C 1
ATOM 3840 O O . LEU B 1 183 ? -12.68 30.812 3.57 1 97.94 183 LEU B O 1
ATOM 3844 N N . LEU B 1 184 ? -14.281 32.312 2.973 1 97.62 184 LEU B N 1
ATOM 3845 C CA . LEU B 1 184 ? -15.109 32.188 4.164 1 97.62 184 LEU B CA 1
ATOM 3846 C C . LEU B 1 184 ? -16.391 31.406 3.844 1 97.62 184 LEU B C 1
ATOM 3848 O O . LEU B 1 184 ? -17.109 31.75 2.914 1 97.62 184 LEU B O 1
ATOM 3852 N N . TRP B 1 185 ? -16.578 30.375 4.629 1 97.94 185 TRP B N 1
ATOM 3853 C CA . TRP B 1 185 ? -17.734 29.531 4.41 1 97.94 185 TRP B CA 1
ATOM 3854 C C . TRP B 1 185 ? -18.766 29.719 5.523 1 97.94 185 TRP B C 1
ATOM 3856 O O . TRP B 1 185 ? -18.422 29.703 6.707 1 97.94 185 TRP B O 1
ATOM 3866 N N . ASP B 1 186 ? -20 29.875 5.152 1 97.12 186 ASP B N 1
ATOM 3867 C CA . ASP B 1 186 ? -21.156 29.891 6.039 1 97.12 186 ASP B CA 1
ATOM 3868 C C . ASP B 1 186 ? -22.172 28.828 5.621 1 97.12 186 ASP B C 1
ATOM 3870 O O . ASP B 1 186 ? -22.938 29.047 4.672 1 97.12 186 ASP B O 1
ATOM 3874 N N . ARG B 1 187 ? -22.25 27.781 6.309 1 95.5 187 ARG B N 1
ATOM 3875 C CA . ARG B 1 187 ? -23 26.594 5.914 1 95.5 187 ARG B CA 1
ATOM 3876 C C . ARG B 1 187 ? -24.5 26.859 6.004 1 95.5 187 ARG B C 1
ATOM 3878 O O . ARG B 1 187 ? -25.312 26.062 5.512 1 95.5 187 ARG B O 1
ATOM 3885 N N . ARG B 1 188 ? -24.906 27.938 6.613 1 94.88 188 ARG B N 1
ATOM 3886 C CA . ARG B 1 188 ? -26.328 28.297 6.742 1 94.88 188 ARG B CA 1
ATOM 3887 C C . ARG B 1 188 ? -26.844 28.922 5.453 1 94.88 188 ARG B C 1
ATOM 3889 O O . ARG B 1 188 ? -28.062 29.031 5.262 1 94.88 188 ARG B O 1
ATOM 3896 N N . LYS B 1 189 ? -25.938 29.328 4.664 1 94.06 189 LYS B N 1
ATOM 3897 C CA . LYS B 1 189 ? -26.312 30.016 3.434 1 94.06 189 LYS B CA 1
ATOM 3898 C C . LYS B 1 189 ? -26.359 29.047 2.254 1 94.06 189 LYS B C 1
ATOM 3900 O O . LYS B 1 189 ? -25.578 28.094 2.197 1 94.06 189 LYS B O 1
ATOM 3905 N N . PRO B 1 190 ? -27.234 29.281 1.213 1 90.56 190 PRO B N 1
ATOM 3906 C CA . PRO B 1 190 ? -27.297 28.453 0.008 1 90.56 190 PRO B CA 1
ATOM 3907 C C . PRO B 1 190 ? -26 28.5 -0.796 1 90.56 190 PRO B C 1
ATOM 3909 O O . PRO B 1 190 ? -25.547 27.469 -1.307 1 90.56 190 PRO B O 1
ATOM 3912 N N . LYS B 1 191 ? -25.5 29.734 -0.894 1 92.5 191 LYS B N 1
ATOM 3913 C CA . LYS B 1 191 ? -24.141 29.906 -1.416 1 92.5 191 LYS B CA 1
ATOM 3914 C C . LYS B 1 191 ? -23.141 30.125 -0.286 1 92.5 191 LYS B C 1
ATOM 3916 O O . LYS B 1 191 ? -22.922 31.266 0.138 1 92.5 191 LYS B O 1
ATOM 3921 N N . PRO B 1 192 ? -22.547 29.094 0.109 1 92.56 192 PRO B N 1
ATOM 3922 C CA . PRO B 1 192 ? -21.859 29.156 1.406 1 92.56 192 PRO B CA 1
ATOM 3923 C C . PRO B 1 192 ? -20.5 29.828 1.328 1 92.56 192 PRO B C 1
ATOM 3925 O O . PRO B 1 192 ? -19.953 30.266 2.352 1 92.56 192 PRO B O 1
ATOM 3928 N N . ALA B 1 193 ? -19.984 30 0.165 1 94.94 193 ALA B N 1
ATOM 3929 C CA . ALA B 1 193 ? -18.594 30.469 0.085 1 94.94 193 ALA B CA 1
ATOM 3930 C C . ALA B 1 193 ? -18.547 31.953 -0.262 1 94.94 193 ALA B C 1
ATOM 3932 O O . ALA B 1 193 ? -19.234 32.406 -1.183 1 94.94 193 ALA B O 1
ATOM 3933 N N . SER B 1 194 ? -17.766 32.719 0.471 1 95.62 194 SER B N 1
ATOM 3934 C CA . SER B 1 194 ? -17.453 34.125 0.156 1 95.62 194 SER B CA 1
ATOM 3935 C C . SER B 1 194 ? -15.938 34.344 0.063 1 95.62 194 SER B C 1
ATOM 3937 O O . SER B 1 194 ? -15.188 33.844 0.914 1 95.62 194 SER B O 1
ATOM 3939 N N . ARG B 1 195 ? -15.555 35.062 -0.904 1 95 195 ARG B N 1
ATOM 3940 C CA . ARG B 1 195 ? -14.133 35.312 -1.119 1 95 195 ARG B CA 1
ATOM 3941 C C . ARG B 1 195 ? -13.625 36.438 -0.212 1 95 195 ARG B C 1
ATOM 3943 O O . ARG B 1 195 ? -14.289 37.438 -0.056 1 95 195 ARG B O 1
ATOM 3950 N N . LEU B 1 196 ? -12.523 36.188 0.34 1 93.38 196 LEU B N 1
ATOM 3951 C CA . LEU B 1 196 ? -11.828 37.188 1.121 1 93.38 196 LEU B CA 1
ATOM 3952 C C . LEU B 1 196 ? -10.656 37.781 0.337 1 93.38 196 LEU B C 1
ATOM 3954 O O . LEU B 1 196 ? -9.977 37.062 -0.399 1 93.38 196 LEU B O 1
ATOM 3958 N N . ASP B 1 197 ? -10.453 39 0.51 1 87.75 197 ASP B N 1
ATOM 3959 C CA . ASP B 1 197 ? -9.32 39.625 -0.156 1 87.75 197 ASP B CA 1
ATOM 3960 C C . ASP B 1 197 ? -8 39.188 0.463 1 87.75 197 ASP B C 1
ATOM 3962 O O . ASP B 1 197 ? -7.895 39.031 1.684 1 87.75 197 ASP B O 1
ATOM 3966 N N . VAL B 1 198 ? -7.086 38.875 -0.377 1 89 198 VAL B N 1
ATOM 3967 C CA . VAL B 1 198 ? -5.734 38.562 0.081 1 89 198 VAL B CA 1
ATOM 3968 C C . VAL B 1 198 ? -4.773 39.656 -0.377 1 89 198 VAL B C 1
ATOM 3970 O O . VAL B 1 198 ? -5.055 40.375 -1.332 1 89 198 VAL B O 1
ATOM 3973 N N . VAL B 1 199 ? -3.656 39.844 0.289 1 85.88 199 VAL B N 1
ATOM 3974 C CA . VAL B 1 199 ? -2.703 40.938 0.03 1 85.88 199 VAL B CA 1
ATOM 3975 C C . VAL B 1 199 ? -2.148 40.781 -1.388 1 85.88 199 VAL B C 1
ATOM 3977 O O . VAL B 1 199 ? -1.99 41.781 -2.094 1 85.88 199 VAL B O 1
ATOM 3980 N N . SER B 1 200 ? -1.775 39.625 -1.844 1 83.88 200 SER B N 1
ATOM 3981 C CA . SER B 1 200 ? -1.28 39.375 -3.193 1 83.88 200 SER B CA 1
ATOM 3982 C C . SER B 1 200 ? -1.899 38.125 -3.785 1 83.88 200 SER B C 1
ATOM 3984 O O . SER B 1 200 ? -1.499 37 -3.443 1 83.88 200 SER B O 1
ATOM 3986 N N . PRO B 1 201 ? -2.77 38.375 -4.68 1 76.44 201 PRO B N 1
ATOM 3987 C CA . PRO B 1 201 ? -3.459 37.219 -5.25 1 76.44 201 PRO B CA 1
ATOM 3988 C C . PRO B 1 201 ? -2.52 36.281 -6.023 1 76.44 201 PRO B C 1
ATOM 3990 O O . PRO B 1 201 ? -2.852 35.125 -6.262 1 76.44 201 PRO B O 1
ATOM 3993 N N . SER B 1 202 ? -1.424 36.844 -6.379 1 83.5 202 SER B N 1
ATOM 3994 C CA . SER B 1 202 ? -0.474 36 -7.129 1 83.5 202 SER B CA 1
ATOM 3995 C C . SER B 1 202 ? 0.293 35.062 -6.211 1 83.5 202 SER B C 1
ATOM 3997 O O . SER B 1 202 ? 0.964 34.156 -6.676 1 83.5 202 SER B O 1
ATOM 3999 N N . CYS B 1 203 ? 0.143 35.281 -4.961 1 88.62 203 CYS B N 1
ATOM 4000 C CA . CYS B 1 203 ? 0.786 34.438 -3.971 1 88.62 203 CYS B CA 1
ATOM 4001 C C . CYS B 1 203 ? -0.248 33.625 -3.188 1 88.62 203 CYS B C 1
ATOM 4003 O O . CYS B 1 203 ? -1.038 34.188 -2.432 1 88.62 203 CYS B O 1
ATOM 4005 N N . SER B 1 204 ? -0.227 32.406 -3.359 1 94.88 204 SER B N 1
ATOM 4006 C CA . SER B 1 204 ? -1.269 31.547 -2.799 1 94.88 204 SER B CA 1
ATOM 4007 C C . SER B 1 204 ? -1.129 31.438 -1.285 1 94.88 204 SER B C 1
ATOM 4009 O O . SER B 1 204 ? -0.034 31.188 -0.775 1 94.88 204 SER B O 1
ATOM 4011 N N . PRO B 1 205 ? -2.254 31.641 -0.579 1 97.31 205 PRO B N 1
ATOM 4012 C CA . PRO B 1 205 ? -2.227 31.297 0.845 1 97.31 205 PRO B CA 1
ATOM 4013 C C . PRO B 1 205 ? -1.987 29.797 1.09 1 97.31 205 PRO B C 1
ATOM 4015 O O . PRO B 1 205 ? -2.467 28.969 0.324 1 97.31 205 PRO B O 1
ATOM 4018 N N . THR B 1 206 ? -1.227 29.5 2.121 1 97.81 206 THR B N 1
ATOM 4019 C CA . THR B 1 206 ? -0.8 28.125 2.346 1 97.81 206 THR B CA 1
ATOM 4020 C C . THR B 1 206 ? -1.306 27.625 3.693 1 97.81 206 THR B C 1
ATOM 4022 O O . THR B 1 206 ? -1.319 26.406 3.939 1 97.81 206 THR B O 1
ATOM 4025 N N . ALA B 1 207 ? -1.641 28.5 4.566 1 98.19 207 ALA B N 1
ATOM 4026 C CA . ALA B 1 207 ? -2.189 28.188 5.879 1 98.19 207 ALA B CA 1
ATOM 4027 C C . ALA B 1 207 ? -3.111 29.297 6.371 1 98.19 207 ALA B C 1
ATOM 4029 O O . ALA B 1 207 ? -2.926 30.469 6.023 1 98.19 207 ALA B O 1
ATOM 4030 N N . VAL B 1 208 ? -4.098 28.922 7.148 1 98.19 208 VAL B N 1
ATOM 4031 C CA . VAL B 1 208 ? -5.031 29.906 7.676 1 98.19 208 VAL B CA 1
ATOM 4032 C C . VAL B 1 208 ? -5.539 29.469 9.047 1 98.19 208 VAL B C 1
ATOM 4034 O O . VAL B 1 2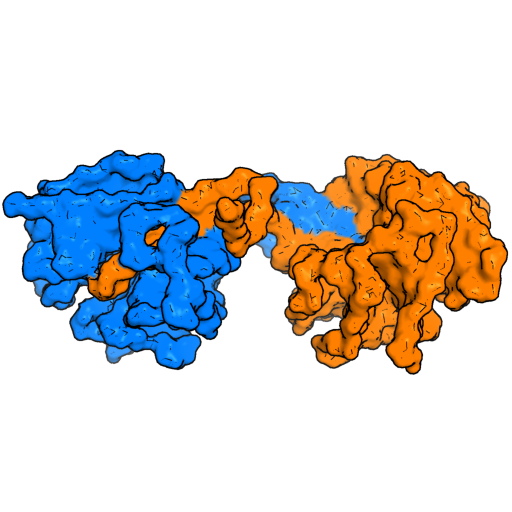08 ? -5.754 28.266 9.273 1 98.19 208 VAL B O 1
ATOM 4037 N N . VAL B 1 209 ? -5.691 30.422 9.93 1 97.69 209 VAL B N 1
ATOM 4038 C CA . VAL B 1 209 ? -6.195 30.125 11.266 1 97.69 209 VAL B CA 1
ATOM 4039 C C . VAL B 1 209 ? -7.055 31.281 11.766 1 97.69 209 VAL B C 1
ATOM 4041 O O . VAL B 1 209 ? -6.836 32.438 11.391 1 97.69 209 VAL B O 1
ATOM 4044 N N . TRP B 1 210 ? -7.98 30.969 12.633 1 95.88 210 TRP B N 1
ATOM 4045 C CA . TRP B 1 210 ? -8.812 31.953 13.297 1 95.88 210 TRP B CA 1
ATOM 4046 C C . TRP B 1 210 ? -8.18 32.406 14.602 1 95.88 210 TRP B C 1
ATOM 4048 O O . TRP B 1 210 ? -7.598 31.609 15.336 1 95.88 210 TRP B O 1
ATOM 4058 N N . HIS B 1 211 ? -8.398 33.719 14.82 1 94.38 211 HIS B N 1
ATOM 4059 C CA . HIS B 1 211 ? -8.055 34.188 16.156 1 94.38 211 HIS B CA 1
ATOM 4060 C C . HIS B 1 211 ? -8.93 33.531 17.219 1 94.38 211 HIS B C 1
ATOM 4062 O O . HIS B 1 211 ? -10.133 33.344 17 1 94.38 211 HIS B O 1
ATOM 4068 N N . PRO B 1 212 ? -8.336 33.219 18.344 1 91 212 PRO B N 1
ATOM 4069 C CA . PRO B 1 212 ? -9.086 32.406 19.312 1 91 212 PRO B CA 1
ATOM 4070 C C . PRO B 1 212 ? -10.18 33.219 20.016 1 91 212 PRO B C 1
ATOM 4072 O O . PRO B 1 212 ? -11.195 32.656 20.438 1 91 212 PRO B O 1
ATOM 4075 N N . HIS B 1 213 ? -9.992 34.531 20.141 1 89.94 213 HIS B N 1
ATOM 4076 C CA . HIS B 1 213 ? -10.906 35.312 20.953 1 89.94 213 HIS B CA 1
ATOM 4077 C C . HIS B 1 213 ? -11.68 36.312 20.094 1 89.94 213 HIS B C 1
ATOM 4079 O O . HIS B 1 213 ? -12.742 36.781 20.5 1 89.94 213 HIS B O 1
ATOM 4085 N N . GLN B 1 214 ? -11.117 36.688 19.062 1 89.44 214 GLN B N 1
ATOM 4086 C CA . GLN B 1 214 ? -11.758 37.656 18.188 1 89.44 214 GLN B CA 1
ATOM 4087 C C . GLN B 1 214 ? -12.383 37 16.969 1 89.44 214 GLN B C 1
ATOM 4089 O O . GLN B 1 214 ? -11.672 36.531 16.078 1 89.44 214 GLN B O 1
ATOM 4094 N N . SER B 1 215 ? -13.602 37.062 16.844 1 88.94 215 SER B N 1
ATOM 4095 C CA . SER B 1 215 ? -14.352 36.312 15.859 1 88.94 215 SER B CA 1
ATOM 4096 C C . SER B 1 215 ? -14.148 36.875 14.453 1 88.94 215 SER B C 1
ATOM 4098 O O . SER B 1 215 ? -14.438 36.188 13.461 1 88.94 215 SER B O 1
ATOM 4100 N N . SER B 1 216 ? -13.656 38.031 14.344 1 92.19 216 SER B N 1
ATOM 4101 C CA . SER B 1 216 ? -13.523 38.656 13.031 1 92.19 216 SER B CA 1
ATOM 4102 C C . SER B 1 216 ? -12.062 38.75 12.602 1 92.19 216 SER B C 1
ATOM 4104 O O . SER B 1 216 ? -11.734 39.344 11.578 1 92.19 216 SER B O 1
ATOM 4106 N N . THR B 1 217 ? -11.195 38.188 13.406 1 94.38 217 THR B N 1
ATOM 4107 C CA . THR B 1 217 ? -9.773 38.281 13.094 1 94.38 217 THR B CA 1
ATOM 4108 C C . THR B 1 217 ? -9.227 36.938 12.664 1 94.38 217 THR B C 1
ATOM 4110 O O . THR B 1 217 ? -9.477 35.906 13.32 1 94.38 217 THR B O 1
ATOM 4113 N N . ILE B 1 218 ? -8.453 36.969 11.57 1 96.62 218 ILE B N 1
ATOM 4114 C CA . ILE B 1 218 ? -7.82 35.75 11.086 1 96.62 218 ILE B CA 1
ATOM 4115 C C . ILE B 1 218 ? -6.352 36 10.766 1 96.62 218 ILE B C 1
ATOM 4117 O O . ILE B 1 218 ? -5.934 37.156 10.672 1 96.62 218 ILE B O 1
ATOM 4121 N N . ALA B 1 219 ? -5.582 34.969 10.664 1 97.5 219 ALA B N 1
ATOM 4122 C CA . ALA B 1 219 ? -4.203 35.031 10.18 1 97.5 219 ALA B CA 1
ATOM 4123 C C . ALA B 1 219 ? -3.963 34 9.078 1 97.5 219 ALA B C 1
ATOM 4125 O O . ALA B 1 219 ? -4.559 32.906 9.086 1 97.5 219 ALA B O 1
ATOM 4126 N N . TYR B 1 220 ? -3.189 34.312 8.109 1 97.81 220 TYR B N 1
ATOM 4127 C CA . TYR B 1 220 ? -2.82 33.344 7.09 1 97.81 220 TYR B CA 1
ATOM 4128 C C . TYR B 1 220 ? -1.379 33.562 6.637 1 97.81 220 TYR B C 1
ATOM 4130 O O . TYR B 1 220 ? -0.818 34.656 6.805 1 97.81 220 TYR B O 1
ATOM 4138 N N . GLY B 1 221 ? -0.708 32.469 6.254 1 98 221 GLY B N 1
ATOM 4139 C CA . GLY B 1 221 ? 0.599 32.469 5.617 1 98 221 GLY B CA 1
ATOM 4140 C C . GLY B 1 221 ? 0.538 32.156 4.133 1 98 221 GLY B C 1
ATOM 4141 O O . GLY B 1 221 ? -0.495 31.703 3.635 1 98 221 GLY B O 1
ATOM 4142 N N . ASP B 1 222 ? 1.647 32.469 3.471 1 97 222 ASP B N 1
ATOM 4143 C CA . ASP B 1 222 ? 1.562 32.25 2.031 1 97 222 ASP B CA 1
ATOM 4144 C C . ASP B 1 222 ? 2.834 31.578 1.505 1 97 222 ASP B C 1
ATOM 4146 O O . ASP B 1 222 ? 3.699 31.172 2.285 1 97 222 ASP B O 1
ATOM 4150 N N . GLU B 1 223 ? 2.916 31.406 0.212 1 95.06 223 GLU B N 1
ATOM 4151 C CA . GLU B 1 223 ? 3.959 30.672 -0.482 1 95.06 223 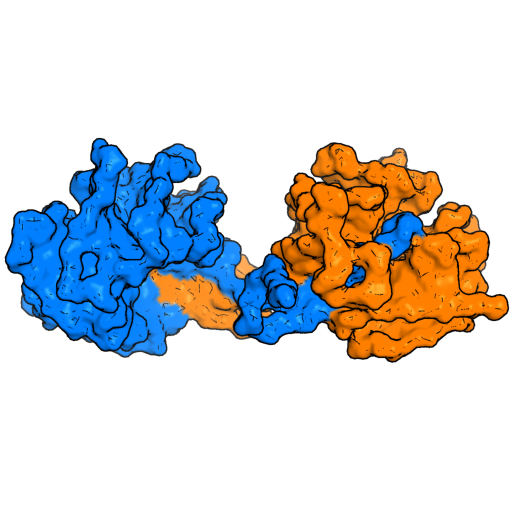GLU B CA 1
ATOM 4152 C C . GLU B 1 223 ? 5.305 31.391 -0.397 1 95.06 223 GLU B C 1
ATOM 4154 O O . GLU B 1 223 ? 6.355 30.766 -0.547 1 95.06 223 GLU B O 1
ATOM 4159 N N . LEU B 1 224 ? 5.227 32.625 -0.126 1 92.62 224 LEU B N 1
ATOM 4160 C CA . LEU B 1 224 ? 6.457 33.406 -0.106 1 92.62 224 LEU B CA 1
ATOM 4161 C C . LEU B 1 224 ? 6.969 33.562 1.321 1 92.62 224 LEU B C 1
ATOM 4163 O O . LEU B 1 224 ? 8.016 34.188 1.54 1 92.62 224 LEU B O 1
ATOM 4167 N N . GLY B 1 225 ? 6.211 33.156 2.295 1 96.5 225 GLY B N 1
ATOM 4168 C CA . GLY B 1 225 ? 6.676 33.188 3.674 1 96.5 225 GLY B CA 1
ATOM 4169 C C . GLY B 1 225 ? 6.094 34.344 4.469 1 96.5 225 GLY B C 1
ATOM 4170 O O . GLY B 1 225 ? 6.492 34.594 5.609 1 96.5 225 GLY B O 1
ATOM 4171 N N . ARG B 1 226 ? 5.109 35.031 3.898 1 97.25 226 ARG B N 1
ATOM 4172 C CA . ARG B 1 226 ? 4.477 36.125 4.602 1 97.25 226 ARG B CA 1
ATOM 4173 C C . ARG B 1 226 ? 3.41 35.625 5.574 1 97.25 226 ARG B C 1
ATOM 4175 O O . ARG B 1 226 ? 2.736 34.625 5.301 1 97.25 226 ARG B O 1
ATOM 4182 N N . VAL B 1 227 ? 3.367 36.375 6.566 1 98.19 227 VAL B N 1
ATOM 4183 C CA . VAL B 1 227 ? 2.305 36.156 7.543 1 98.19 227 VAL B CA 1
ATOM 4184 C C . VAL B 1 227 ? 1.438 37.438 7.641 1 98.19 227 VAL B C 1
ATOM 4186 O O . VAL B 1 227 ? 1.954 38.531 7.816 1 98.19 227 VAL B O 1
ATOM 4189 N N . THR B 1 228 ? 0.159 37.219 7.488 1 97 228 THR B N 1
ATOM 4190 C CA . THR B 1 228 ? -0.784 38.312 7.461 1 97 228 THR B CA 1
ATOM 4191 C C . THR B 1 228 ? -1.87 38.125 8.516 1 97 228 THR B C 1
ATOM 4193 O O . THR B 1 228 ? -2.396 37.031 8.688 1 97 228 THR B O 1
ATOM 4196 N N . VAL B 1 229 ? -2.137 39.188 9.273 1 96.69 229 VAL B N 1
ATOM 4197 C CA . VAL B 1 229 ? -3.303 39.25 10.148 1 96.69 229 VAL B CA 1
ATOM 4198 C C . VAL B 1 229 ? -4.34 40.219 9.57 1 96.69 229 VAL B C 1
ATOM 4200 O O . VAL B 1 229 ? -4 41.312 9.156 1 96.69 229 VAL B O 1
ATOM 4203 N N . ARG B 1 230 ? -5.578 39.688 9.555 1 94.62 230 ARG B N 1
ATOM 4204 C CA . ARG B 1 230 ? -6.633 40.469 8.922 1 94.62 230 ARG B CA 1
ATOM 4205 C C . ARG B 1 230 ? -7.895 40.5 9.781 1 94.62 230 ARG B C 1
ATOM 4207 O O . ARG B 1 230 ? -8.289 39.469 10.328 1 94.62 230 ARG B O 1
ATOM 4214 N N . ASP B 1 231 ? -8.453 41.656 9.906 1 92.31 231 ASP B N 1
ATOM 4215 C CA . ASP B 1 231 ? -9.789 41.812 10.477 1 92.31 231 ASP B CA 1
ATOM 4216 C C . ASP B 1 231 ? -10.859 41.719 9.383 1 92.31 231 ASP B C 1
ATOM 4218 O O . ASP B 1 231 ? -10.859 42.531 8.453 1 92.31 231 ASP B O 1
ATOM 4222 N N . LEU B 1 232 ? -11.773 40.906 9.477 1 89 232 LEU B N 1
ATOM 4223 C CA . LEU B 1 232 ? -12.766 40.625 8.438 1 89 232 LEU B CA 1
ATOM 4224 C C . LEU B 1 232 ? -13.844 41.719 8.422 1 89 232 LEU B C 1
ATOM 4226 O O . LEU B 1 232 ? -14.594 41.812 7.457 1 89 232 LEU B O 1
ATOM 4230 N N . GLN B 1 233 ? -13.953 42.469 9.453 1 86.38 233 GLN B N 1
ATOM 4231 C CA . GLN B 1 233 ? -15 43.469 9.562 1 86.38 233 GLN B CA 1
ATOM 4232 C C . GLN B 1 233 ? -14.523 44.844 9.039 1 86.38 233 GLN B C 1
ATOM 4234 O O . GLN B 1 233 ? -15.328 45.688 8.641 1 86.38 233 GLN B O 1
ATOM 4239 N N . THR B 1 234 ? -13.281 45 9.141 1 82.88 234 THR B N 1
ATOM 4240 C CA . THR B 1 234 ? -12.758 46.281 8.727 1 82.88 234 THR B CA 1
ATOM 4241 C C . THR B 1 234 ? -11.789 46.125 7.555 1 82.88 234 THR B C 1
ATOM 4243 O O . THR B 1 234 ? -10.953 45.25 7.551 1 82.88 234 THR B O 1
ATOM 4246 N N . SER B 1 235 ? -11.898 47 6.633 1 73.88 235 SER B N 1
ATOM 4247 C CA . SER B 1 235 ? -11.07 46.938 5.438 1 73.88 235 SER B CA 1
ATOM 4248 C C . SER B 1 235 ? -9.625 47.344 5.738 1 73.88 235 SER B C 1
ATOM 4250 O O . SER B 1 235 ? -8.695 46.844 5.102 1 73.88 235 SER B O 1
ATOM 4252 N N . ASP B 1 236 ? -9.422 48.156 6.629 1 76.56 236 ASP B N 1
ATOM 4253 C CA . ASP B 1 236 ? -8.086 48.656 6.918 1 76.56 236 ASP B CA 1
ATOM 4254 C C . ASP B 1 236 ? -7.375 47.812 7.957 1 76.56 236 ASP B C 1
ATOM 4256 O O . ASP B 1 236 ? -6.254 48.125 8.367 1 76.56 236 ASP B O 1
ATOM 4260 N N . GLY B 1 237 ? -7.906 46.812 8.258 1 87.25 237 GLY B N 1
ATOM 4261 C CA . GLY B 1 237 ? -7.363 46 9.344 1 87.25 237 GLY B CA 1
ATOM 4262 C C . GLY B 1 237 ? -6.508 44.844 8.852 1 87.25 237 GLY B C 1
ATOM 4263 O O . GLY B 1 237 ? -6.766 43.688 9.188 1 87.25 237 GLY B O 1
ATOM 4264 N N . VAL B 1 238 ? -5.516 45.125 7.945 1 92.62 238 VAL B N 1
ATOM 4265 C CA . VAL B 1 238 ? -4.625 44.094 7.441 1 92.62 238 VAL B CA 1
ATOM 4266 C C . VAL B 1 238 ? -3.176 44.469 7.738 1 92.62 238 VAL B C 1
ATOM 4268 O O . VAL B 1 238 ? -2.754 45.594 7.48 1 92.62 238 VAL B O 1
ATOM 4271 N N . ARG B 1 239 ? -2.479 43.625 8.32 1 95 239 ARG B N 1
ATOM 4272 C CA . ARG B 1 239 ? -1.048 43.75 8.578 1 95 239 ARG B CA 1
ATOM 4273 C C . ARG B 1 239 ? -0.291 42.531 8.094 1 95 239 ARG B C 1
ATOM 4275 O O . ARG B 1 239 ? -0.743 41.375 8.297 1 95 239 ARG B O 1
ATOM 4282 N N . THR B 1 240 ? 0.844 42.75 7.387 1 96 240 THR B N 1
ATOM 4283 C CA . THR B 1 240 ? 1.63 41.656 6.832 1 96 240 THR B CA 1
ATOM 4284 C C . THR B 1 240 ? 3.107 41.812 7.18 1 96 240 THR B C 1
ATOM 4286 O O . THR B 1 240 ? 3.625 42.938 7.191 1 96 240 THR B O 1
ATOM 4289 N N . ILE B 1 241 ? 3.75 40.719 7.457 1 97.25 241 ILE B N 1
ATOM 4290 C CA . ILE B 1 241 ? 5.195 40.719 7.66 1 97.25 241 ILE B CA 1
ATOM 4291 C C . ILE B 1 241 ? 5.84 39.625 6.84 1 97.25 241 ILE B C 1
ATOM 4293 O O . ILE B 1 241 ? 5.203 38.594 6.551 1 97.25 241 ILE B O 1
ATOM 4297 N N . ASN B 1 242 ? 7.09 39.781 6.445 1 96.62 242 ASN B N 1
ATOM 4298 C CA . ASN B 1 242 ? 7.895 38.719 5.855 1 96.62 242 ASN B CA 1
ATOM 4299 C C . ASN B 1 242 ? 8.578 37.875 6.922 1 96.62 242 ASN B C 1
ATOM 4301 O O . ASN B 1 242 ? 9.75 38.094 7.227 1 96.62 242 ASN B O 1
ATOM 4305 N N . ALA B 1 243 ? 7.91 36.969 7.426 1 97.31 243 ALA B N 1
ATOM 4306 C CA . ALA B 1 243 ? 8.383 36.188 8.57 1 97.31 243 ALA B CA 1
ATOM 4307 C C . ALA B 1 243 ? 9.344 35.094 8.133 1 97.31 243 ALA B C 1
ATOM 4309 O O . ALA B 1 243 ? 10.25 34.719 8.883 1 97.31 243 ALA B O 1
ATOM 4310 N N . HIS B 1 244 ? 9.164 34.562 6.941 1 97.31 244 HIS B N 1
ATOM 4311 C CA . HIS B 1 244 ? 9.945 33.438 6.469 1 97.31 244 HIS B CA 1
ATOM 4312 C C . HIS B 1 244 ? 10.422 33.656 5.039 1 97.31 244 HIS B C 1
ATOM 4314 O O . HIS B 1 244 ? 9.977 34.562 4.363 1 97.31 244 HIS B O 1
ATOM 4320 N N . SER B 1 245 ? 11.336 32.781 4.609 1 94.88 245 SER B N 1
ATOM 4321 C CA . SER B 1 245 ? 11.891 32.938 3.268 1 94.88 245 SER B CA 1
ATOM 4322 C C . SER B 1 245 ? 11.305 31.891 2.32 1 94.88 245 SER B C 1
ATOM 4324 O O . SER B 1 245 ? 11.586 31.906 1.119 1 94.88 245 SER B O 1
ATOM 4326 N N . ARG B 1 246 ? 10.578 30.969 2.824 1 94.88 246 ARG B N 1
ATOM 4327 C CA . ARG B 1 246 ? 9.875 29.953 2.041 1 94.88 246 ARG B CA 1
ATOM 4328 C C . ARG B 1 246 ? 8.43 29.812 2.51 1 94.88 246 ARG B C 1
ATOM 4330 O O . ARG B 1 246 ? 7.965 30.578 3.354 1 94.88 246 ARG B O 1
ATOM 4337 N N . ARG B 1 247 ? 7.785 28.875 1.943 1 94.88 247 ARG B N 1
ATOM 4338 C CA . ARG B 1 247 ? 6.371 28.594 2.174 1 94.88 247 ARG B CA 1
ATOM 4339 C C . ARG B 1 247 ? 6.082 28.406 3.66 1 94.88 247 ARG B C 1
ATOM 4341 O O . ARG B 1 247 ? 6.832 27.719 4.359 1 94.88 247 ARG B O 1
ATOM 4348 N N . VAL B 1 248 ? 5.023 29.062 4.141 1 97.94 248 VAL B N 1
ATOM 4349 C CA . VAL B 1 248 ? 4.527 28.828 5.492 1 97.94 248 VAL B CA 1
ATOM 4350 C C . VAL B 1 248 ? 3.77 27.5 5.535 1 97.94 248 VAL B C 1
ATOM 4352 O O . VAL B 1 248 ? 2.828 27.297 4.766 1 97.94 248 VAL B O 1
ATOM 4355 N N . SER B 1 249 ? 4.129 26.672 6.441 1 97.75 249 SER B N 1
ATOM 4356 C CA . SER B 1 249 ? 3.512 25.344 6.504 1 97.75 249 SER B CA 1
ATOM 4357 C C . SER B 1 249 ? 2.285 25.359 7.41 1 97.75 249 SER B C 1
ATOM 4359 O O . SER B 1 249 ? 1.287 24.688 7.121 1 97.75 249 SER B O 1
ATOM 4361 N N . ARG B 1 250 ? 2.422 26 8.562 1 98.19 250 ARG B N 1
ATOM 4362 C CA . ARG B 1 250 ? 1.341 26.047 9.539 1 98.19 250 ARG B CA 1
ATOM 4363 C C . ARG B 1 250 ? 1.438 27.312 10.391 1 98.19 250 ARG B C 1
ATOM 4365 O O . ARG B 1 250 ? 2.496 27.938 10.461 1 98.19 250 ARG B O 1
ATOM 4372 N N . LEU B 1 251 ? 0.254 27.656 10.984 1 97.69 251 LEU B N 1
ATOM 4373 C CA . LEU B 1 251 ? 0.105 28.75 11.938 1 97.69 251 LEU B CA 1
ATOM 4374 C C . LEU B 1 251 ? -0.735 28.328 13.133 1 97.69 251 LEU B C 1
ATOM 4376 O O . LEU B 1 251 ? -1.616 27.484 13.008 1 97.69 251 LEU B O 1
ATOM 4380 N N . THR B 1 252 ? -0.414 29 14.242 1 97.38 252 THR B N 1
ATOM 4381 C CA . THR B 1 252 ? -1.271 28.766 15.406 1 97.38 252 THR B CA 1
ATOM 4382 C C . THR B 1 252 ? -1.198 29.938 16.375 1 97.38 252 THR B C 1
ATOM 4384 O O . THR B 1 252 ? -0.132 30.531 16.562 1 97.38 252 THR B O 1
ATOM 4387 N N . PHE B 1 253 ? -2.348 30.297 16.953 1 96.06 253 PHE B N 1
ATOM 4388 C CA . PHE B 1 253 ? -2.41 31.297 18.016 1 96.06 253 PHE B CA 1
ATOM 4389 C C . PHE B 1 253 ? -2.309 30.656 19.391 1 96.06 253 PHE B C 1
ATOM 4391 O O . PHE B 1 253 ? -2.84 29.562 19.609 1 96.06 253 PHE B O 1
ATOM 4398 N N . SER B 1 254 ? -1.7 31.406 20.25 1 94 254 SER B N 1
ATOM 4399 C CA . SER B 1 254 ? -1.76 31 21.656 1 94 254 SER B CA 1
ATOM 4400 C C . SER B 1 254 ? -3.121 31.312 22.266 1 94 254 SER B C 1
ATOM 4402 O O . SER B 1 254 ? -3.92 32.031 21.672 1 94 254 SER B O 1
ATOM 4404 N N . SER B 1 255 ? -3.4 30.75 23.453 1 85.69 255 SER B N 1
ATOM 4405 C CA . SER B 1 255 ? -4.734 30.875 24.031 1 85.69 255 SER B CA 1
ATOM 4406 C C . SER B 1 255 ? -4.773 31.953 25.109 1 85.69 255 SER B C 1
ATOM 4408 O O . SER B 1 255 ? -5.797 32.156 25.766 1 85.69 255 SER B O 1
ATOM 4410 N N . ASP B 1 256 ? -3.826 32.75 25.234 1 85.62 256 ASP B N 1
ATOM 4411 C CA . ASP B 1 256 ? -3.779 33.781 26.266 1 85.62 256 ASP B CA 1
ATOM 4412 C C . ASP B 1 256 ? -4.695 34.938 25.906 1 85.62 256 ASP B C 1
ATOM 4414 O O . ASP B 1 256 ? -5.32 34.938 24.844 1 85.62 256 ASP B O 1
ATOM 4418 N N . SER B 1 257 ? -4.777 35.844 26.922 1 84.75 257 SER B N 1
ATOM 4419 C CA . SER B 1 257 ? -5.605 37.031 26.719 1 84.75 257 SER B CA 1
ATOM 4420 C C . SER B 1 257 ? -5.066 37.875 25.578 1 84.75 257 SER B C 1
ATOM 4422 O O . SER B 1 257 ? -5.836 38.531 24.859 1 84.75 257 SER B O 1
ATOM 4424 N N . SER B 1 258 ? -3.793 37.938 25.469 1 87.81 258 SER B N 1
ATOM 4425 C CA . SER B 1 258 ? -3.129 38.562 24.312 1 87.81 258 SER B CA 1
ATOM 4426 C C . SER B 1 258 ? -2.387 37.5 23.484 1 87.81 258 SER B C 1
ATOM 4428 O O . SER B 1 258 ? -1.188 37.312 23.672 1 87.81 258 SER B O 1
ATOM 4430 N N . PRO B 1 259 ? -3.064 37 22.562 1 92.06 259 PRO B N 1
ATOM 4431 C CA . PRO B 1 259 ? -2.52 35.844 21.859 1 92.06 259 PRO B CA 1
ATOM 4432 C C . PRO B 1 259 ? -1.304 36.188 21 1 92.06 259 PRO B C 1
ATOM 4434 O O . PRO B 1 259 ? -1.266 37.25 20.375 1 92.06 259 PRO B O 1
ATOM 4437 N N . LEU B 1 260 ? -0.338 35.281 21.062 1 95 260 LEU B N 1
ATOM 4438 C CA . LEU B 1 260 ? 0.804 35.281 20.156 1 95 260 LEU B CA 1
ATOM 4439 C C . LEU B 1 260 ? 0.535 34.375 18.938 1 95 260 LEU B C 1
ATOM 4441 O O . LEU B 1 260 ? -0.232 33.438 19.031 1 95 260 LEU B O 1
ATOM 4445 N N . LEU B 1 261 ? 1.162 34.781 17.844 1 96.94 261 LEU B N 1
ATOM 4446 C CA . LEU B 1 261 ? 1.022 34 16.609 1 96.94 261 LEU B CA 1
ATOM 4447 C C . LEU B 1 261 ? 2.338 33.312 16.25 1 96.94 261 LEU B C 1
ATOM 4449 O O . LEU B 1 261 ? 3.35 34 16.031 1 96.94 261 LEU B O 1
ATOM 4453 N N . ALA B 1 262 ? 2.287 32 16.234 1 98 262 ALA B N 1
ATOM 4454 C CA . ALA B 1 262 ? 3.449 31.219 15.805 1 98 262 ALA B CA 1
ATOM 4455 C C . ALA B 1 262 ? 3.295 30.75 14.367 1 98 262 ALA B C 1
ATOM 4457 O O . ALA B 1 262 ? 2.201 30.359 13.953 1 98 262 ALA B O 1
ATOM 4458 N N . SER B 1 263 ? 4.344 30.781 13.609 1 98.62 263 SER B N 1
ATOM 4459 C CA . SER B 1 263 ? 4.367 30.266 12.242 1 98.62 263 SER B CA 1
ATOM 4460 C C . SER B 1 263 ? 5.594 29.375 12.008 1 98.62 263 SER B C 1
ATOM 4462 O O . SER B 1 263 ? 6.645 29.594 12.609 1 98.62 263 SER B O 1
ATOM 4464 N N . VAL B 1 264 ? 5.426 28.359 11.211 1 98.62 264 VAL B N 1
ATOM 4465 C CA . VAL B 1 264 ? 6.508 27.469 10.812 1 98.62 264 VAL B CA 1
ATOM 4466 C C . VAL B 1 264 ? 6.59 27.391 9.289 1 98.62 264 VAL B C 1
ATOM 4468 O O . VAL B 1 264 ? 5.621 27.719 8.594 1 98.62 264 VAL B O 1
ATOM 4471 N N . SER B 1 265 ? 7.801 26.906 8.797 1 97.81 265 SER B N 1
ATOM 4472 C CA . SER B 1 265 ? 8.031 27.078 7.367 1 97.81 265 SER B CA 1
ATOM 4473 C C . SER B 1 265 ? 8.961 26 6.82 1 97.81 265 SER B C 1
ATOM 4475 O O . SER B 1 265 ? 9.656 25.328 7.582 1 97.81 265 SER B O 1
ATOM 4477 N N . ASP B 1 266 ? 8.938 25.953 5.516 1 94.31 266 ASP B N 1
ATOM 4478 C CA . ASP B 1 266 ? 9.852 25.094 4.77 1 94.31 266 ASP B CA 1
ATOM 4479 C C . ASP B 1 266 ? 11.281 25.609 4.844 1 94.31 266 ASP B C 1
ATOM 4481 O O . ASP B 1 266 ? 12.219 24.906 4.473 1 94.31 266 ASP B O 1
ATOM 4485 N N . ASP B 1 267 ? 11.43 26.797 5.371 1 93.56 267 ASP B N 1
ATOM 4486 C CA . ASP B 1 267 ? 12.789 27.312 5.516 1 93.56 267 ASP B CA 1
ATOM 4487 C C . ASP B 1 267 ? 13.438 26.797 6.797 1 93.56 267 ASP B C 1
ATOM 4489 O O . ASP B 1 267 ? 14.477 27.312 7.223 1 93.56 267 ASP B O 1
ATOM 4493 N N . CYS B 1 268 ? 12.781 25.969 7.523 1 94.81 268 CYS B N 1
ATOM 4494 C CA . CYS B 1 268 ? 13.266 25.234 8.688 1 94.81 268 CYS B CA 1
ATOM 4495 C C . CYS B 1 268 ? 13.242 26.109 9.938 1 94.81 268 CYS B C 1
ATOM 4497 O O . CYS B 1 268 ? 13.969 25.844 10.898 1 94.81 268 CYS B O 1
ATOM 4499 N N . SER B 1 269 ? 12.359 27.109 9.891 1 97.5 269 SER B N 1
ATOM 4500 C CA . SER B 1 269 ? 12.375 28.031 11.031 1 97.5 269 SER B CA 1
ATOM 4501 C C . SER B 1 269 ? 10.992 28.141 11.664 1 97.5 269 SER B C 1
ATOM 4503 O O . SER B 1 269 ? 9.992 27.75 11.062 1 97.5 269 SER B O 1
ATOM 4505 N N . VAL B 1 270 ? 11.078 28.672 12.906 1 98.38 270 VAL B N 1
ATOM 4506 C CA . VAL B 1 270 ? 9.906 29 13.711 1 98.38 270 VAL B CA 1
ATOM 4507 C C . VAL B 1 270 ? 9.93 30.484 14.086 1 98.38 270 VAL B C 1
ATOM 4509 O O . VAL B 1 270 ? 10.969 31.016 14.492 1 98.38 270 VAL B O 1
ATOM 4512 N N . ALA B 1 271 ? 8.82 31.125 13.891 1 98.56 271 ALA B N 1
ATOM 4513 C CA . ALA B 1 271 ? 8.711 32.531 14.289 1 98.56 271 ALA B CA 1
ATOM 4514 C C . ALA B 1 271 ? 7.461 32.75 15.141 1 98.56 271 ALA B C 1
ATOM 4516 O O . ALA B 1 271 ? 6.426 32.125 14.914 1 98.56 271 ALA B O 1
ATOM 4517 N N . VAL B 1 272 ? 7.602 33.688 16.125 1 97.94 272 VAL B N 1
ATOM 4518 C CA . VAL B 1 272 ? 6.465 34.094 16.922 1 97.94 272 VAL B CA 1
ATOM 4519 C C . VAL B 1 272 ? 6.348 35.625 16.891 1 97.94 272 VAL B C 1
ATOM 4521 O O . VAL B 1 272 ? 7.34 36.344 17.062 1 97.94 272 VAL B O 1
ATOM 4524 N N . VAL B 1 273 ? 5.133 36.062 16.625 1 97.12 273 VAL B N 1
ATOM 4525 C CA . VAL B 1 273 ? 4.898 37.5 16.547 1 97.12 273 VAL B CA 1
ATOM 4526 C C . VAL B 1 273 ? 3.752 37.875 17.484 1 97.12 273 VAL B C 1
ATOM 4528 O O . VAL B 1 273 ? 2.908 37.062 17.812 1 97.12 273 VAL B O 1
ATOM 4531 N N . THR B 1 274 ? 3.725 39.125 17.922 1 93.38 274 THR B N 1
ATOM 4532 C CA . THR B 1 274 ? 2.641 39.688 18.719 1 93.38 274 THR B CA 1
ATOM 4533 C C . THR B 1 274 ? 1.441 40 17.844 1 93.38 274 THR B C 1
ATOM 4535 O O . THR B 1 274 ? 1.469 39.781 16.625 1 93.38 274 THR B O 1
ATOM 4538 N N . ALA B 1 275 ? 0.446 40.562 18.453 1 87.12 275 ALA B N 1
ATOM 4539 C CA . ALA B 1 275 ? -0.752 41 17.734 1 87.12 275 ALA B CA 1
ATOM 4540 C C . ALA B 1 275 ? -0.428 42.094 16.734 1 87.12 275 ALA B C 1
ATOM 4542 O O . ALA B 1 275 ? -1.074 42.188 15.688 1 87.12 275 ALA B O 1
ATOM 4543 N N . GLU B 1 276 ? 0.628 42.844 17.016 1 88.88 276 GLU B N 1
ATOM 4544 C CA . GLU B 1 276 ? 1.049 43.938 16.141 1 88.88 276 GLU B CA 1
ATOM 4545 C C . GLU B 1 276 ? 2.074 43.438 15.117 1 88.88 276 GLU B C 1
ATOM 4547 O O . GLU B 1 276 ? 2.66 44.25 14.391 1 88.88 276 GLU B O 1
ATOM 4552 N N . LEU B 1 277 ? 2.344 42.125 15.086 1 94.69 277 LEU B N 1
ATOM 4553 C CA . LEU B 1 277 ? 3.246 41.469 14.164 1 94.69 277 LEU B CA 1
ATOM 4554 C C . LEU B 1 277 ? 4.691 41.875 14.414 1 94.69 277 LEU B C 1
ATOM 4556 O O . LEU B 1 277 ? 5.461 42.062 13.469 1 94.69 277 LEU B O 1
ATOM 4560 N N . ARG B 1 278 ? 4.918 42.156 15.688 1 94.94 278 ARG B N 1
ATOM 4561 C CA . ARG B 1 278 ? 6.312 42.281 16.094 1 94.94 278 ARG B CA 1
ATOM 4562 C C . ARG B 1 278 ? 6.91 40.906 16.438 1 94.94 278 ARG B C 1
ATOM 4564 O O . ARG B 1 278 ? 6.363 40.188 17.281 1 94.94 278 ARG B O 1
ATOM 4571 N N . GLU B 1 279 ? 7.98 40.594 15.766 1 96.12 279 GLU B N 1
ATOM 4572 C CA . GLU B 1 279 ? 8.625 39.344 16.062 1 96.12 279 GLU B CA 1
ATOM 4573 C C . GLU B 1 279 ? 9.258 39.344 17.438 1 96.12 279 GLU B C 1
ATOM 4575 O O . GLU B 1 279 ? 10.055 40.219 17.766 1 96.12 279 GLU B O 1
ATOM 4580 N N . ILE B 1 280 ? 9 38.312 18.219 1 95.62 280 ILE B N 1
ATOM 4581 C CA . ILE B 1 280 ? 9.539 38.25 19.578 1 95.62 280 ILE B CA 1
ATOM 4582 C C . ILE B 1 280 ? 10.336 36.969 19.781 1 95.62 280 ILE B C 1
ATOM 4584 O O . ILE B 1 280 ? 10.984 36.812 20.812 1 95.62 280 ILE B O 1
ATOM 4588 N N . PHE B 1 281 ? 10.312 36.094 18.922 1 96.44 281 PHE B N 1
ATOM 4589 C CA . PHE B 1 281 ? 11.016 34.812 19.047 1 96.44 281 PHE B CA 1
ATOM 4590 C C . PHE B 1 281 ? 11.336 34.25 17.672 1 96.44 281 PHE B C 1
ATOM 4592 O O . PHE B 1 281 ? 10.531 34.344 16.75 1 96.44 281 PHE B O 1
ATOM 4599 N N . ARG B 1 282 ? 12.438 33.625 17.516 1 97.31 282 ARG B N 1
ATOM 4600 C CA . ARG B 1 282 ? 12.891 32.906 16.328 1 97.31 282 ARG B CA 1
ATOM 4601 C C . ARG B 1 282 ? 13.742 31.703 16.688 1 97.31 282 ARG B C 1
ATOM 4603 O O . ARG B 1 282 ? 14.555 31.766 17.609 1 97.31 282 ARG B O 1
ATOM 4610 N N . ASP B 1 283 ? 13.469 30.641 16.078 1 97.75 283 ASP B N 1
ATOM 4611 C CA . ASP B 1 283 ? 14.273 29.422 16.25 1 97.75 283 ASP B CA 1
ATOM 4612 C C . ASP B 1 283 ? 14.609 28.797 14.898 1 97.75 283 ASP B C 1
ATOM 4614 O O . ASP B 1 283 ? 13.758 28.734 14.008 1 97.75 283 ASP B O 1
ATOM 4618 N N . ARG B 1 284 ? 15.789 28.312 14.719 1 96.25 284 ARG B N 1
ATOM 4619 C CA . ARG B 1 284 ? 16.234 27.719 13.461 1 96.25 284 ARG B CA 1
ATOM 4620 C C . ARG B 1 284 ? 16.922 26.375 13.695 1 96.25 284 ARG B C 1
ATOM 4622 O O . ARG B 1 284 ? 17.766 25.953 12.898 1 96.25 284 ARG B O 1
ATOM 4629 N N . ARG B 1 285 ? 16.625 25.703 14.781 1 97.25 285 ARG B N 1
ATOM 4630 C CA . ARG B 1 285 ? 17.312 24.469 15.148 1 97.25 285 ARG B CA 1
ATOM 4631 C C . ARG B 1 285 ? 16.844 23.312 14.266 1 97.25 285 ARG B C 1
ATOM 4633 O O . ARG B 1 285 ? 17.562 22.312 14.102 1 97.25 285 ARG B O 1
ATOM 4640 N N . HIS B 1 286 ? 15.609 23.359 13.703 1 95.44 286 HIS B N 1
ATOM 4641 C CA . HIS B 1 286 ? 15.164 22.328 12.773 1 95.44 286 HIS B CA 1
ATOM 4642 C C . HIS B 1 286 ? 16.078 22.25 11.555 1 95.44 286 HIS B C 1
ATOM 4644 O O . HIS B 1 286 ? 16.484 23.281 11.016 1 95.44 286 HIS B O 1
ATOM 4650 N N . GLN B 1 287 ? 16.391 21.047 11.047 1 87.75 287 GLN B N 1
ATOM 4651 C CA . GLN B 1 287 ? 17.312 20.844 9.945 1 87.75 287 GLN B CA 1
ATOM 4652 C C . GLN B 1 287 ? 16.578 20.453 8.664 1 87.75 287 GLN B C 1
ATOM 4654 O O . GLN B 1 287 ? 17.203 20.016 7.695 1 87.75 287 GLN B O 1
ATOM 4659 N N . ASP B 1 288 ? 15.352 20.453 8.75 1 90.94 288 ASP B N 1
ATOM 4660 C CA . ASP B 1 288 ? 14.453 20.219 7.621 1 90.94 288 ASP B CA 1
ATOM 4661 C C . ASP B 1 288 ? 13.117 20.922 7.824 1 90.94 288 ASP B C 1
ATOM 4663 O O . ASP B 1 288 ? 12.93 21.641 8.797 1 90.94 288 ASP B O 1
ATOM 4667 N N . PHE B 1 289 ? 12.18 20.688 6.875 1 92.75 289 PHE B N 1
ATOM 4668 C CA . PHE B 1 289 ? 10.891 21.375 6.902 1 92.75 289 PHE B CA 1
ATOM 4669 C C . PHE B 1 289 ? 10.219 21.203 8.258 1 92.75 289 PHE B C 1
ATOM 4671 O O . PHE B 1 289 ? 10.148 20.094 8.797 1 92.75 289 PHE B O 1
ATOM 4678 N N . VAL B 1 290 ? 9.758 22.328 8.812 1 96.94 290 VAL B N 1
ATOM 4679 C CA . VAL B 1 290 ? 8.906 22.297 10 1 96.94 290 VAL B CA 1
ATOM 4680 C C . VAL B 1 290 ? 7.441 22.188 9.57 1 96.94 290 VAL B C 1
ATOM 4682 O O . VAL B 1 290 ? 6.938 23.062 8.852 1 96.94 290 VAL B O 1
ATOM 4685 N N . ARG B 1 291 ? 6.746 21.172 10.078 1 96.62 291 ARG B N 1
ATOM 4686 C CA . ARG B 1 291 ? 5.438 20.875 9.508 1 96.62 291 ARG B CA 1
ATOM 4687 C C . ARG B 1 291 ? 4.344 20.969 10.57 1 96.62 291 ARG B C 1
ATOM 4689 O O . ARG B 1 291 ? 3.166 21.125 10.242 1 96.62 291 ARG B O 1
ATOM 4696 N N . GLY B 1 292 ? 4.727 20.812 11.805 1 97.5 292 GLY B N 1
ATOM 4697 C CA . GLY B 1 292 ? 3.76 20.906 12.883 1 97.5 292 GLY B CA 1
ATOM 4698 C C . GLY B 1 292 ? 4.125 21.953 13.922 1 97.5 292 GLY B C 1
ATOM 4699 O O . GLY B 1 292 ? 5.309 22.188 14.195 1 97.5 292 GLY B O 1
ATOM 4700 N N . VAL B 1 293 ? 3.125 22.562 14.5 1 98 293 VAL B N 1
ATOM 4701 C CA . VAL B 1 293 ? 3.291 23.547 15.562 1 98 293 VAL B CA 1
ATOM 4702 C C . VAL B 1 293 ? 2.027 23.609 16.422 1 98 293 VAL B C 1
ATOM 4704 O O . VAL B 1 293 ? 0.913 23.547 15.898 1 98 293 VAL B O 1
ATOM 4707 N N . CYS B 1 294 ? 2.217 23.625 17.703 1 97.12 294 CYS B N 1
ATOM 4708 C CA . CYS B 1 294 ? 1.091 23.75 18.609 1 97.12 294 CYS B CA 1
ATOM 4709 C C . CYS B 1 294 ? 1.539 24.328 19.953 1 97.12 294 CYS B C 1
ATOM 4711 O O . CYS B 1 294 ? 2.668 24.094 20.391 1 97.12 294 CYS B O 1
ATOM 4713 N N . TRP B 1 295 ? 0.695 25.094 20.578 1 96.31 295 TRP B N 1
ATOM 4714 C CA . TRP B 1 295 ? 0.969 25.672 21.891 1 96.31 295 TRP B CA 1
ATOM 4715 C C . TRP B 1 295 ? 0.56 24.703 23 1 96.31 295 TRP B C 1
ATOM 4717 O O . TRP B 1 295 ? -0.481 24.047 22.922 1 96.31 295 TRP B O 1
ATOM 4727 N N . VAL B 1 296 ? 1.364 24.656 24.016 1 94.81 296 VAL B N 1
ATOM 4728 C CA . VAL B 1 296 ? 0.985 23.891 25.203 1 94.81 296 VAL B CA 1
ATOM 4729 C C . VAL B 1 296 ? -0.226 24.547 25.875 1 94.81 296 VAL B C 1
ATOM 4731 O O . VAL B 1 296 ? -0.245 25.75 26.094 1 94.81 296 VAL B O 1
ATOM 4734 N N . PRO B 1 297 ? -1.176 23.688 26.188 1 91.06 297 PRO B N 1
ATOM 4735 C CA . PRO B 1 297 ? -2.359 24.281 26.812 1 91.06 297 PRO B CA 1
ATOM 4736 C C . PRO B 1 297 ? -2.062 24.891 28.172 1 91.06 297 PRO B C 1
ATOM 4738 O O . PRO B 1 297 ? -1.296 24.328 28.953 1 91.06 297 PRO B O 1
ATOM 4741 N N . GLY B 1 298 ? -2.664 26.047 28.469 1 83.38 298 GLY B N 1
ATOM 4742 C CA . GLY B 1 298 ? -2.541 26.703 29.766 1 83.38 298 GLY B CA 1
ATOM 4743 C C . GLY B 1 298 ? -1.22 27.422 29.953 1 83.38 298 GLY B C 1
ATOM 4744 O O . GLY B 1 298 ? -1.042 28.172 30.906 1 83.38 298 GLY B O 1
ATOM 4745 N N . ASP B 1 299 ? -0.23 27.141 29.219 1 75.81 299 ASP B N 1
ATOM 4746 C CA . ASP B 1 299 ? 1.066 27.812 29.266 1 75.81 299 ASP B CA 1
ATOM 4747 C C . ASP B 1 299 ? 1.393 28.469 27.938 1 75.81 299 ASP B C 1
ATOM 4749 O O . ASP B 1 299 ? 2.049 27.859 27.078 1 75.81 299 ASP B O 1
ATOM 4753 N N . SER B 1 300 ? 1.027 29.656 27.812 1 72.19 300 SER B N 1
ATOM 4754 C CA . SER B 1 300 ? 1.143 30.359 26.531 1 72.19 300 SER B CA 1
ATOM 4755 C C . SER B 1 300 ? 2.592 30.719 26.234 1 72.19 300 SER B C 1
ATOM 4757 O O . SER B 1 300 ? 2.885 31.328 25.188 1 72.19 300 SER B O 1
ATOM 4759 N N . ALA B 1 301 ? 3.402 30.188 27.016 1 87.69 301 ALA B N 1
ATOM 4760 C CA . ALA B 1 301 ? 4.805 30.562 26.812 1 87.69 301 ALA B CA 1
ATOM 4761 C C . ALA B 1 301 ? 5.59 29.422 26.188 1 87.69 301 ALA B C 1
ATOM 4763 O O . ALA B 1 301 ? 6.773 29.562 25.875 1 87.69 301 ALA B O 1
ATOM 4764 N N . VAL B 1 302 ? 4.883 28.344 26.031 1 94.31 302 VAL B N 1
ATOM 4765 C CA . VAL B 1 302 ? 5.641 27.219 25.5 1 94.31 302 VAL B CA 1
ATOM 4766 C C . VAL B 1 302 ? 4.996 26.734 24.203 1 94.31 302 VAL B C 1
ATOM 4768 O O . VAL B 1 302 ? 3.785 26.516 24.156 1 94.31 302 VAL B O 1
ATOM 4771 N N . LEU B 1 303 ? 5.867 26.609 23.234 1 95.5 303 LEU B N 1
ATOM 4772 C CA . LEU B 1 303 ? 5.492 26.172 21.906 1 95.5 303 LEU B CA 1
ATOM 4773 C C . LEU B 1 303 ? 6.234 24.891 21.516 1 95.5 303 LEU B C 1
ATOM 4775 O O . LEU B 1 303 ? 7.422 24.75 21.828 1 95.5 303 LEU B O 1
ATOM 4779 N N . THR B 1 304 ? 5.496 23.906 20.922 1 97.81 304 THR B N 1
ATOM 4780 C CA . THR B 1 304 ? 6.133 22.688 20.422 1 97.81 304 THR B CA 1
ATOM 4781 C C . THR B 1 304 ? 6.074 22.625 18.906 1 97.81 304 THR B C 1
ATOM 4783 O O . THR B 1 304 ? 5.039 22.922 18.297 1 97.81 304 THR B O 1
ATOM 4786 N N . THR B 1 305 ? 7.191 22.281 18.25 1 98.31 305 THR B N 1
ATOM 4787 C CA . THR B 1 305 ? 7.238 22.109 16.797 1 98.31 305 THR B CA 1
ATOM 4788 C C . THR B 1 305 ? 7.773 20.734 16.438 1 98.31 305 THR B C 1
ATOM 4790 O O . THR B 1 305 ? 8.523 20.125 17.203 1 98.31 305 THR B O 1
ATOM 4793 N N . VAL B 1 306 ? 7.309 20.219 15.344 1 97.25 306 VAL B N 1
ATOM 4794 C CA . VAL B 1 306 ? 7.797 18.953 14.789 1 97.25 306 VAL B CA 1
ATOM 4795 C C . VAL B 1 306 ? 8.18 19.156 13.32 1 97.25 306 VAL B C 1
ATOM 4797 O O . VAL B 1 306 ? 7.621 20.016 12.641 1 97.25 306 VAL B O 1
ATOM 4800 N N . GLY B 1 307 ? 9.156 18.328 12.852 1 94.5 307 GLY B N 1
ATOM 4801 C CA . GLY B 1 307 ? 9.609 18.516 11.477 1 94.5 307 GLY B CA 1
ATOM 4802 C C . GLY B 1 307 ? 10.094 17.234 10.828 1 94.5 307 GLY B C 1
ATOM 4803 O O . GLY B 1 307 ? 10.125 16.188 11.469 1 94.5 307 GLY B O 1
ATOM 4804 N N . TRP B 1 308 ? 10.414 17.328 9.594 1 89.81 308 TRP B N 1
ATOM 4805 C CA . TRP B 1 308 ? 10.875 16.219 8.773 1 89.81 308 TRP B CA 1
ATOM 4806 C C . TRP B 1 308 ? 12.258 15.75 9.211 1 89.81 308 TRP B C 1
ATOM 4808 O O . TRP B 1 308 ? 12.711 14.672 8.82 1 89.81 308 TRP B O 1
ATOM 4818 N N . ASP B 1 309 ? 12.867 16.5 10.031 1 86.12 309 ASP B N 1
ATOM 4819 C CA . ASP B 1 309 ? 14.156 16.109 10.586 1 86.12 309 ASP B CA 1
ATOM 4820 C C . ASP B 1 309 ? 13.977 15.133 11.758 1 86.12 309 ASP B C 1
ATOM 4822 O O . ASP B 1 309 ? 14.938 14.852 12.484 1 86.12 309 ASP B O 1
ATOM 4826 N N . HIS B 1 310 ? 12.805 14.789 12.023 1 88.12 310 HIS B N 1
ATOM 4827 C CA . HIS B 1 310 ? 12.453 13.812 13.047 1 88.12 310 HIS B CA 1
ATOM 4828 C C . HIS B 1 310 ? 12.641 14.383 14.445 1 88.12 310 HIS B C 1
ATOM 4830 O O . HIS B 1 310 ? 12.852 13.633 15.406 1 88.12 310 HIS B O 1
ATOM 4836 N N . GLN B 1 311 ? 12.539 15.711 14.57 1 92.56 311 GLN B N 1
ATOM 4837 C CA . GLN B 1 311 ? 12.727 16.344 15.875 1 92.56 311 GLN B CA 1
ATOM 4838 C C . GLN B 1 311 ? 11.406 16.875 16.422 1 92.56 311 GLN B C 1
ATOM 4840 O O . GLN B 1 311 ? 10.555 17.344 15.656 1 92.56 311 GLN B O 1
ATOM 4845 N N . VAL B 1 312 ? 11.297 16.703 17.688 1 97.12 312 VAL B N 1
ATOM 4846 C CA . VAL B 1 312 ? 10.305 17.422 18.469 1 97.12 312 VAL B CA 1
ATOM 4847 C C . VAL B 1 312 ? 10.992 18.469 19.344 1 97.12 312 VAL B C 1
ATOM 4849 O O . VAL B 1 312 ? 11.75 18.125 20.25 1 97.12 312 VAL B O 1
ATOM 4852 N N . LEU B 1 313 ? 10.695 19.734 19.094 1 98.19 313 LEU B N 1
ATOM 4853 C CA . LEU B 1 313 ? 11.352 20.797 19.844 1 98.19 313 LEU B CA 1
ATOM 4854 C C . LEU B 1 313 ? 10.344 21.594 20.656 1 98.19 313 LEU B C 1
ATOM 4856 O O . LEU B 1 313 ? 9.258 21.906 20.188 1 98.19 313 LEU B O 1
ATOM 4860 N N . HIS B 1 314 ? 10.719 21.844 21.906 1 97.38 314 HIS B N 1
ATOM 4861 C CA . HIS B 1 314 ? 9.938 22.672 22.812 1 97.38 314 HIS B CA 1
ATOM 4862 C C . HIS B 1 314 ? 10.578 24.047 22.984 1 97.38 314 HIS B C 1
ATOM 4864 O O . HIS B 1 314 ? 11.758 24.141 23.344 1 97.38 314 HIS B O 1
ATOM 4870 N N . HIS B 1 315 ? 9.797 25.062 22.734 1 97.56 315 HIS B N 1
ATOM 4871 C CA . HIS B 1 315 ? 10.297 26.438 22.719 1 97.56 315 HIS B CA 1
ATOM 4872 C C . HIS B 1 315 ? 9.68 27.25 23.859 1 97.56 315 HIS B C 1
ATOM 4874 O O . HIS B 1 315 ? 8.453 27.312 23.984 1 97.56 315 HIS B O 1
ATOM 4880 N N . SER B 1 316 ? 10.438 27.859 24.641 1 95.06 316 SER B N 1
ATOM 4881 C CA . SER B 1 316 ? 9.961 28.844 25.594 1 95.06 316 SER B CA 1
ATOM 4882 C C . SER B 1 316 ? 9.961 30.25 25 1 95.06 316 SER B C 1
ATOM 4884 O O . SER B 1 316 ? 11.016 30.781 24.656 1 95.06 316 SER B O 1
ATOM 4886 N N . VAL B 1 317 ? 8.75 30.781 24.891 1 92.19 317 VAL B N 1
ATOM 4887 C CA . VAL B 1 317 ? 8.594 32.094 24.25 1 92.19 317 VAL B CA 1
ATOM 4888 C C . VAL B 1 317 ? 8.359 33.156 25.312 1 92.19 317 VAL B C 1
ATOM 4890 O O . VAL B 1 317 ? 7.426 33.062 26.109 1 92.19 317 VAL B O 1
ATOM 4893 N N . SER B 1 318 ? 9.367 33.781 25.984 1 77.25 318 SER B N 1
ATOM 4894 C CA . SER B 1 318 ? 9.203 34.812 27 1 77.25 318 SER B CA 1
ATOM 4895 C C . SER B 1 318 ? 8.656 36.094 26.391 1 77.25 318 SER B C 1
ATOM 4897 O O . SER B 1 318 ? 9.141 36.562 25.359 1 77.25 318 SER B O 1
ATOM 4899 N N . ALA B 1 319 ? 7.387 36.469 26.688 1 60.09 319 ALA B N 1
ATOM 4900 C CA . ALA B 1 319 ? 6.895 37.781 26.266 1 60.09 319 ALA B CA 1
ATOM 4901 C C . ALA B 1 319 ? 7.785 38.906 26.797 1 60.09 319 ALA B C 1
ATOM 4903 O O . ALA B 1 319 ? 8.359 38.781 27.891 1 60.09 319 ALA B O 1
ATOM 4904 N N . PRO B 1 320 ? 8.156 39.844 25.938 1 50.59 320 PRO B N 1
ATOM 4905 C CA . PRO B 1 320 ? 8.891 40.969 26.531 1 50.59 320 PRO B CA 1
ATOM 4906 C C . PRO B 1 320 ? 8.195 41.562 27.75 1 50.59 320 PRO B C 1
ATOM 4908 O O . PRO B 1 320 ? 6.977 41.438 27.891 1 50.59 320 PRO B O 1
#

pLDDT: mean 89.31, std 15.86, range [16.78, 98.62]

Foldseek 3Di:
DPPPPVVPPDPVQPPQADWDWDDWDADPVGDIDTDTDTPGDDAAKDKDFAAPDLVCPPPRVRTLEMDIGRFYWQDKADLDPFKIWTWGQQQWIWIWGQDDVRNYIDTPDIDNPGNGGWNDKEAELNSQKMWIFFQSQKIWIDGVVVRDTDDIDRPGPGGKQEKEAQHPDRQWIWTWGPQQWIWIAGNVDPPGIDTDDDPDSVWTWREKYDDNPDRQWIWTWTQQQKIWIAGNVDPPGIDIDNHDRGGWQYWDWFDDPFIWIWIFFQQQKIWIAGPNRHTQDIDRPGPGGWHDKDADPPQRQWIWTQGPSSDIDIGGRDDD/DPPPPVVPPDPVQPPQADWDWDDWDADPVGDIDTDTDTPGDDAAKDKDFAAPDLVCPPPRVRTLEMDIGRFYWQDKADLDPFKIWTWGQQQWIWIWGQDDVRNYIDTPDIDNPGNGGWNDKEAELNSQKMWIFFQSQKIWIDGVVVRDTDDIDRPGPGGKQEKEAQHPDRQWIWTWGPQQWIWIAGNVDPPGIDTDDDPDSNWTWREKYDDNPDRQWIWTWTQQQKIWIAGNVDPPGIDIDNHDRGGWQYWDWFDDPFIWIWIFFQQQKIWIAGPNRHTQDIDRPGPGGWHDKDADPPQRQWIWTQGPSSDIDIGGRDDD

Radius of gyration: 30.6 Å; Cα contacts (8 Å, |Δi|>4): 1916; chains: 2; bounding box: 47×98×67 Å

InterPro domains:
  IPR001680 WD40 repeat [PF00400] (113-143)
  IPR001680 WD40 repeat [PF00400] (150-186)
  IPR001680 WD40 repeat [PF00400] (238-271)
  IPR001680 WD40 repeat [PS50082] (111-152)
  IPR001680 WD40 repeat [PS50082] (153-195)
  IPR001680 WD40 repeat [SM00320] (60-97)
  IPR001680 WD40 repeat [SM00320] (102-143)
  IPR001680 WD40 repeat [SM00320] (146-186)
  IPR001680 WD40 repeat [SM00320] (189-231)
  IPR001680 WD40 repeat [SM00320] (234-274)
  IPR001680 WD40 repeat [SM00320] (276-316)
  IPR015943 WD40/YVTN repeat-like-containing domain superfamily [G3DSA:2.130.10.10] (11-320)
  IPR019775 WD40 repeat, conserved site [PS00678] (130-144)
  IPR036322 WD40-repeat-containing domain superfamily [SSF50978] (32-313)
  IPR052139 Methylosome Component WDR77 [PTHR46853] (4-318)

Solvent-accessible surface area (backbone atoms only — not comparable to full-atom values): 32142 Å² total; per-residue (Å²): 131,83,79,70,66,78,73,74,68,71,85,79,51,68,82,70,45,70,46,23,28,26,18,38,32,58,37,82,88,42,33,29,38,40,22,17,24,21,52,32,65,71,34,44,26,13,38,39,38,31,21,70,54,54,83,51,46,80,45,69,90,62,38,49,21,64,48,77,40,82,36,16,26,39,23,47,40,65,57,51,97,45,32,34,40,37,19,16,55,68,6,28,46,31,38,36,33,50,35,82,95,52,49,34,70,42,79,73,44,78,43,75,82,42,90,27,31,20,47,23,65,24,60,26,74,82,42,45,39,36,40,37,25,11,52,64,16,34,38,37,32,30,34,57,85,75,68,41,78,76,46,76,46,69,86,48,89,27,33,24,39,23,46,25,40,30,67,84,45,80,54,33,34,37,38,25,11,64,68,24,48,35,35,42,34,34,70,87,41,96,74,29,69,41,80,47,90,64,97,46,60,89,47,23,33,29,20,48,37,55,40,80,83,43,90,47,32,34,36,36,23,14,52,62,8,33,39,33,41,37,34,76,84,43,89,82,39,64,50,75,43,80,77,40,85,23,32,24,48,36,63,42,63,31,84,48,97,76,40,38,39,37,39,27,11,58,66,13,32,38,39,30,21,42,85,85,63,46,75,72,46,74,46,65,83,52,85,29,38,26,40,19,58,36,53,44,53,97,36,73,34,34,38,37,37,27,10,46,62,56,44,59,46,78,41,80,50,71,76,130,131,82,79,73,65,78,73,74,68,70,83,79,54,69,81,70,45,69,45,23,28,27,17,39,34,56,35,84,86,43,32,29,38,40,21,18,24,20,54,32,66,71,33,45,24,15,37,39,38,31,20,71,54,53,83,52,47,78,45,70,92,62,39,48,21,66,48,78,42,83,38,18,24,39,23,47,40,66,56,52,99,46,33,34,41,36,20,16,53,68,6,29,45,30,38,35,32,51,34,80,93,51,51,34,71,42,80,75,45,78,42,77,81,42,89,26,31,21,46,23,62,25,60,27,73,82,42,47,37,34,40,38,24,11,53,64,16,35,36,37,33,31,35,58,85,76,68,40,76,76,46,76,45,69,86,48,87,27,35,25,37,22,45,27,40,29,67,82,44,80,54,32,35,38,37,27,11,64,67,24,47,37,35,40,34,34,70,87,44,94,73,29,70,42,80,46,90,65,97,47,59,90,46,21,34,27,20,48,38,54,39,79,84,43,91,47,32,35,36,34,24,15,52,64,8,33,40,34,41,36,33,75,83,42,89,82,39,64,49,75,43,79,76,40,84,24,33,24,48,37,65,43,63,32,84,48,96,76,37,37,40,36,39,27,12,57,65,15,33,38,39,29,20,42,84,85,63,47,75,71,45,75,48,64,84,53,85,29,38,25,41,18,58,38,54,43,53,97,38,74,36,35,38,38,37,27,11,46,60,56,46,61,45,79,41,80,50,72,76,131

Secondary structure (DSSP, 8-state):
-----SS---TTSS-----EEEEEEE-TTS-EEEEEEEEEEEEEEEEEEEESSGGGTT-GGG-SEEEEESS-EEEEEE-SSSEEEEEETTSEEEEEEEETTTTEEEEEEEEE--SS-EEEEEE-TTSSEEEEEETTS-EEEEETTTTEEEEEE---SS-EEEEEE-SS-TTEEEEEETTS-EEEEETTSSS-EEEEP-S-TTS-EEEEEE-SS-TTEEEEEETTSEEEEEESS-TT-EEEEE--SS-EEEEEE--SSS--EEEEETTS-EEEE-TT--EEEEE---SS-EEEEEEPTT-TTEEEEEETTS-EEEEE----/-----SS---TTSS-----EEEEEEE-TTS-EEEEEEEEEEEEEEEEEEEESSGGGTT-GGG-SEEEEESS-EEEEEE-SSSEEEEEETTSEEEEEEEETTTTEEEEEEEEE--SS-EEEEEE-TTSSEEEEEETTS-EEEEETTTTEEEEEE---SS-EEEEEE-SS-TTEEEEEETTS-EEEEETTSSS-EEEEP-S-TTS-EEEEEE-SS-TTEEEEEETTSEEEEEESS-TT-EEEEE--SS-EEEEEE--SSS--EEEEETTS-EEEE-TT--EEEEE---SS-EEEEEEPTT-TTEEEEEETTS-EEEEE----